Protein AF-0000000083315993 (afdb_homodimer)

Nearest PDB structures (foldseek):
  5yab-assembly1_A  TM=8.277E-01  e=5.983E-29  Paracoccus laeviglucosivorans
  6ktk-assembly1_A  TM=8.229E-01  e=6.756E-29  Paracoccus laeviglucosivorans
  4had-assembly1_C  TM=8.526E-01  e=1.512E-26  Rhizobium etli CFN 42
  4had-assembly1_D  TM=8.503E-01  e=2.458E-26  Rhizobium etli CFN 42
  3m2t-assembly1_A-2  TM=7.970E-01  e=1.759E-22  Chromobacterium violaceum

Secondary structure (DSSP, 8-state):
-----PPEEEEEE--SHHIIIIIHHHHHTSTTEEEEEEE-SSHHHHHHHHHHHT--EEES-HHHHHHHH--SEEEE-S-GGGHHHHHHHHHHTT-EEEEESPS-SSHHHHHHHHHHHHHHT--EEEE--GGGSHHHHHHHHHHHTTTTSSEEEEEEEEE-SB-BPPTTSGGG-HHHHSSSHIIIIIHHHHHHHHHHHT-PPEEEEEEEEE-SSGGGT--B-S--TTTT---TTS---S-SEEEEEEEETTS-EEEEEEESB-SS--EEEEEEEESS-EEEEETTTEEEEEEEETTEEEEEE------SS-HHHHHHHHHHHHHTT-TT-----HHHHHHHHHHHHHHHHHHHHTSPEEP-/-----PPEEEEEE--SHHIIIIIHHHHHTSTTEEEEEEE-SSHHHHHHHHHHHT--EEES-HHHHHHHH--SEEEE-S-GGGHHHHHHHHHHTT-EEEEESPS-SSHHHHHHHHHHHHHHT--EEEE--GGGSHHHHHHHHHHHTTTTSSEEEEEEEEE-SB-BPPTTSGGG-HHHHSSSHIIIIIHHHHHHHHHHHT-PPEEEEEEEEE-SSGGGT--B-S--S------TT----S-SEEEEEEEETTS-EEEEEEESB-SS--EEEEEEEESSEEEEEETTTEEEEEEEETTEEEEEE------SS-HHHHHHHHHHHHHTT-TT-----HHHHHHHHHHHHHHHHHHHHTSPEEP-

Structure (mmCIF, N/CA/C/O backbone):
data_AF-0000000083315993-model_v1
#
loop_
_entity.id
_entity.type
_entity.pdbx_description
1 polymer 'Gfo/Idh/MocA family oxidoreductase'
#
loop_
_atom_site.group_PDB
_atom_site.id
_atom_site.type_symbol
_atom_site.label_atom_id
_atom_site.label_alt_id
_atom_site.label_comp_id
_atom_site.label_asym_id
_atom_site.label_entity_id
_atom_site.label_seq_id
_atom_site.pdbx_PDB_ins_code
_atom_site.Cartn_x
_atom_site.Cartn_y
_atom_site.Cartn_z
_atom_site.occupancy
_atom_site.B_iso_or_equiv
_atom_site.auth_seq_id
_atom_site.auth_comp_id
_atom_site.auth_asym_id
_atom_site.auth_atom_id
_atom_site.pdbx_PDB_model_num
ATOM 1 N N . MET A 1 1 ? -26.859 -43.406 -12.383 1 37.41 1 MET A N 1
ATOM 2 C CA . MET A 1 1 ? -25.875 -42.812 -13.281 1 37.41 1 MET A CA 1
ATOM 3 C C . MET A 1 1 ? -24.531 -43.531 -13.164 1 37.41 1 MET A C 1
ATOM 5 O O . MET A 1 1 ? -24.031 -43.75 -12.055 1 37.41 1 MET A O 1
ATOM 9 N N . SER A 1 2 ? -24.188 -44.406 -13.984 1 40.16 2 SER A N 1
ATOM 10 C CA . SER A 1 2 ? -22.953 -45.188 -13.914 1 40.16 2 SER A CA 1
ATOM 11 C C . SER A 1 2 ? -21.766 -44.312 -13.547 1 40.16 2 SER A C 1
ATOM 13 O O . SER A 1 2 ? -21.438 -43.375 -14.258 1 40.16 2 SER A O 1
ATOM 15 N N . THR A 1 3 ? -21.578 -43.969 -12.32 1 46 3 THR A N 1
ATOM 16 C CA . THR A 1 3 ? -20.422 -43.25 -11.828 1 46 3 THR A CA 1
ATOM 17 C C . THR A 1 3 ? -19.156 -43.625 -12.594 1 46 3 THR A C 1
ATOM 19 O O . THR A 1 3 ? -18.641 -44.719 -12.406 1 46 3 THR A O 1
ATOM 22 N N . THR A 1 4 ? -19.188 -43.625 -13.938 1 49.62 4 THR A N 1
ATOM 23 C CA . THR A 1 4 ? -18.094 -44.062 -14.805 1 49.62 4 THR A CA 1
ATOM 24 C C . THR A 1 4 ? -16.75 -43.812 -14.133 1 49.62 4 THR A C 1
ATOM 26 O O . THR A 1 4 ? -16.453 -42.656 -13.734 1 49.62 4 THR A O 1
ATOM 29 N N . ASN A 1 5 ? -16.172 -44.812 -13.336 1 68.62 5 ASN A N 1
ATOM 30 C CA . ASN A 1 5 ? -14.953 -44.969 -12.555 1 68.62 5 ASN A CA 1
ATOM 31 C C . ASN A 1 5 ? -13.703 -44.688 -13.391 1 68.62 5 ASN A C 1
ATOM 33 O O . ASN A 1 5 ? -12.969 -45.625 -13.727 1 68.62 5 ASN A O 1
ATOM 37 N N . LYS A 1 6 ? -13.633 -43.531 -14.07 1 88.5 6 LYS A N 1
ATOM 38 C CA . LYS A 1 6 ? -12.508 -43.219 -14.938 1 88.5 6 LYS A CA 1
ATOM 39 C C . LYS A 1 6 ? -11.234 -43 -14.117 1 88.5 6 LYS A C 1
ATOM 41 O O . LYS A 1 6 ? -11.273 -42.344 -13.062 1 88.5 6 LYS A O 1
ATOM 46 N N . THR A 1 7 ? -10.242 -43.812 -14.555 1 96.69 7 THR A N 1
ATOM 47 C CA . THR A 1 7 ? -8.914 -43.531 -14.031 1 96.69 7 THR A CA 1
ATOM 48 C C . THR A 1 7 ? -8.18 -42.5 -14.914 1 96.69 7 THR A C 1
ATOM 50 O O . THR A 1 7 ? -8.039 -42.719 -16.125 1 96.69 7 THR A O 1
ATOM 53 N N . TRP A 1 8 ? -7.805 -41.406 -14.383 1 98.31 8 TRP A N 1
ATOM 54 C CA . TRP A 1 8 ? -7.109 -40.344 -15.109 1 98.31 8 TRP A CA 1
ATOM 55 C C . TRP A 1 8 ? -5.613 -40.625 -15.18 1 98.31 8 TRP A C 1
ATOM 57 O O . TRP A 1 8 ? -4.953 -40.812 -14.148 1 98.31 8 TRP A O 1
ATOM 67 N N . ARG A 1 9 ? -5.109 -40.75 -16.359 1 98.75 9 ARG A N 1
ATOM 68 C CA . ARG A 1 9 ? -3.676 -40.906 -16.562 1 98.75 9 ARG A CA 1
ATOM 69 C C . ARG A 1 9 ? -2.98 -39.562 -16.625 1 98.75 9 ARG A C 1
ATOM 71 O O . ARG A 1 9 ? -3.301 -38.719 -17.484 1 98.75 9 ARG A O 1
ATOM 78 N N . VAL A 1 10 ? -2.004 -39.375 -15.727 1 98.88 10 VAL A N 1
ATOM 79 C CA . VAL A 1 10 ? -1.393 -38.062 -15.57 1 98.88 10 VAL A CA 1
ATOM 80 C C . VAL A 1 10 ? 0.087 -38.125 -15.938 1 98.88 10 VAL A C 1
ATOM 82 O O . VAL A 1 10 ? 0.798 -39.031 -15.516 1 98.88 10 VAL A O 1
ATOM 85 N N . ALA A 1 11 ? 0.562 -37.188 -16.719 1 98.88 11 ALA A N 1
ATOM 86 C CA . ALA A 1 11 ? 1.975 -37.031 -17.047 1 98.88 11 ALA A CA 1
ATOM 87 C C . ALA A 1 11 ? 2.494 -35.656 -16.625 1 98.88 11 ALA A C 1
ATOM 89 O O . ALA A 1 11 ? 1.715 -34.719 -16.453 1 98.88 11 ALA A O 1
ATOM 90 N N . PHE A 1 12 ? 3.809 -35.562 -16.469 1 98.88 12 PHE A N 1
ATOM 91 C CA . PHE A 1 12 ? 4.441 -34.344 -15.969 1 98.88 12 PHE A CA 1
ATOM 92 C C . PHE A 1 12 ? 5.531 -33.875 -16.922 1 98.88 12 PHE A C 1
ATOM 94 O O . PHE A 1 12 ? 6.406 -34.656 -17.312 1 98.88 12 PHE A O 1
ATOM 101 N N . ILE A 1 13 ? 5.418 -32.656 -17.344 1 98.81 13 ILE A N 1
ATOM 102 C CA . ILE A 1 13 ? 6.512 -31.984 -18.047 1 98.81 13 ILE A CA 1
ATOM 103 C C . ILE A 1 13 ? 7.262 -31.062 -17.078 1 98.81 13 ILE A C 1
ATOM 105 O O . ILE A 1 13 ? 6.746 -30.031 -16.672 1 98.81 13 ILE A O 1
ATOM 109 N N . GLY A 1 14 ? 8.477 -31.344 -16.844 1 98.12 14 GLY A N 1
ATOM 110 C CA . GLY A 1 14 ? 9.25 -30.734 -15.766 1 98.12 14 GLY A CA 1
ATOM 111 C C . GLY A 1 14 ? 9.352 -31.625 -14.539 1 98.12 14 GLY A C 1
ATOM 112 O O . GLY A 1 14 ? 8.352 -32.188 -14.086 1 98.12 14 GLY A O 1
ATOM 113 N N . ALA A 1 15 ? 10.547 -31.812 -14.031 1 96.94 15 ALA A N 1
ATOM 114 C CA . ALA A 1 15 ? 10.781 -32.656 -12.867 1 96.94 15 ALA A CA 1
ATOM 115 C C . ALA A 1 15 ? 11.445 -31.875 -11.742 1 96.94 15 ALA A C 1
ATOM 117 O O . ALA A 1 15 ? 12.281 -32.406 -11.008 1 96.94 15 ALA A O 1
ATOM 118 N N . GLY A 1 16 ? 11.125 -30.594 -11.703 1 93.5 16 GLY A N 1
ATOM 119 C CA . GLY A 1 16 ? 11.664 -29.75 -10.641 1 93.5 16 GLY A CA 1
ATOM 120 C C . GLY A 1 16 ? 11.008 -30 -9.297 1 93.5 16 GLY A C 1
ATOM 121 O O . GLY A 1 16 ? 10.18 -30.906 -9.156 1 93.5 16 GLY A O 1
ATOM 122 N N . SER A 1 17 ? 11.352 -29.234 -8.289 1 91.25 17 SER A N 1
ATOM 123 C CA . SER A 1 17 ? 10.969 -29.422 -6.898 1 91.25 17 SER A CA 1
ATOM 124 C C . SER A 1 17 ? 9.453 -29.391 -6.73 1 91.25 17 SER A C 1
ATOM 126 O O . SER A 1 17 ? 8.891 -30.141 -5.938 1 91.25 17 SER A O 1
ATOM 128 N N . ILE A 1 18 ? 8.781 -28.516 -7.449 1 94.31 18 ILE A N 1
ATOM 129 C CA . ILE A 1 18 ? 7.344 -28.344 -7.273 1 94.31 18 ILE A CA 1
ATOM 130 C C . ILE A 1 18 ? 6.617 -29.609 -7.75 1 94.31 18 ILE A C 1
ATOM 132 O O . ILE A 1 18 ? 5.57 -29.969 -7.207 1 94.31 18 ILE A O 1
ATOM 136 N N . VAL A 1 19 ? 7.145 -30.219 -8.781 1 96.81 19 VAL A N 1
ATOM 137 C CA . VAL A 1 19 ? 6.555 -31.453 -9.289 1 96.81 19 VAL A CA 1
ATOM 138 C C . VAL A 1 19 ? 6.832 -32.594 -8.312 1 96.81 19 VAL A C 1
ATOM 140 O O . VAL A 1 19 ? 5.926 -33.344 -7.965 1 96.81 19 VAL A O 1
ATOM 143 N N . GLN A 1 20 ? 8.047 -32.625 -7.832 1 95.31 20 GLN A N 1
ATOM 144 C CA . GLN A 1 20 ? 8.484 -33.719 -6.949 1 95.31 20 GLN A CA 1
ATOM 145 C C . GLN A 1 20 ? 7.781 -33.656 -5.598 1 95.31 20 GLN A C 1
ATOM 147 O O . GLN A 1 20 ? 7.375 -34.656 -5.047 1 95.31 20 GLN A O 1
ATOM 152 N N . ARG A 1 21 ? 7.586 -32.438 -5.117 1 94.12 21 ARG A N 1
ATOM 153 C CA . ARG A 1 21 ? 7.129 -32.312 -3.736 1 94.12 21 ARG A CA 1
ATOM 154 C C . ARG A 1 21 ? 5.652 -31.922 -3.686 1 94.12 21 ARG A C 1
ATOM 156 O O . ARG A 1 21 ? 4.992 -32.094 -2.66 1 94.12 21 ARG A O 1
ATOM 163 N N . GLY A 1 22 ? 5.207 -31.438 -4.785 1 95.69 22 GLY A N 1
ATOM 164 C CA . GLY A 1 22 ? 3.838 -30.938 -4.785 1 95.69 22 GLY A CA 1
ATOM 165 C C . GLY A 1 22 ? 2.904 -31.781 -5.645 1 95.69 22 GLY A C 1
ATOM 166 O O . GLY A 1 22 ? 2.078 -32.531 -5.121 1 95.69 22 GLY A O 1
ATOM 167 N N . HIS A 1 23 ? 3.146 -31.812 -6.883 1 98.12 23 HIS A N 1
ATOM 168 C CA . HIS A 1 23 ? 2.176 -32.344 -7.836 1 98.12 23 HIS A CA 1
ATOM 169 C C . HIS A 1 23 ? 2.127 -33.844 -7.801 1 98.12 23 HIS A C 1
ATOM 171 O O . HIS A 1 23 ? 1.054 -34.438 -7.645 1 98.12 23 HIS A O 1
ATOM 177 N N . ILE A 1 24 ? 3.277 -34.531 -7.883 1 98.38 24 ILE A N 1
ATOM 178 C CA . ILE A 1 24 ? 3.281 -36 -7.984 1 98.38 24 ILE A CA 1
ATOM 179 C C . ILE A 1 24 ? 2.648 -36.594 -6.734 1 98.38 24 ILE A C 1
ATOM 181 O O . ILE A 1 24 ? 1.68 -37.344 -6.824 1 98.38 24 ILE A O 1
ATOM 185 N N . PRO A 1 25 ? 3.082 -36.188 -5.523 1 97.25 25 PRO A N 1
ATOM 186 C CA . PRO A 1 25 ? 2.438 -36.75 -4.336 1 97.25 25 PRO A CA 1
ATOM 187 C C . PRO A 1 25 ? 0.945 -36.438 -4.266 1 97.25 25 PRO A C 1
ATOM 189 O O . PRO A 1 25 ? 0.155 -37.281 -3.812 1 97.25 25 PRO A O 1
ATOM 192 N N . ALA A 1 26 ? 0.541 -35.281 -4.66 1 97.75 26 ALA A N 1
ATOM 193 C CA . ALA A 1 26 ? -0.862 -34.875 -4.605 1 97.75 26 ALA A CA 1
ATOM 194 C C . ALA A 1 26 ? -1.718 -35.719 -5.535 1 97.75 26 ALA A C 1
ATOM 196 O O . ALA A 1 26 ? -2.801 -36.188 -5.152 1 97.75 26 ALA A O 1
ATOM 197 N N . PHE A 1 27 ? -1.235 -36 -6.742 1 98.31 27 PHE A N 1
ATOM 198 C CA . PHE A 1 27 ? -1.978 -36.812 -7.695 1 98.31 27 PHE A CA 1
ATOM 199 C C . PHE A 1 27 ? -2.016 -38.281 -7.246 1 98.31 27 PHE A C 1
ATOM 201 O O . PHE A 1 27 ? -3.051 -38.938 -7.359 1 98.31 27 PHE A O 1
ATOM 208 N N . GLN A 1 28 ? -0.952 -38.75 -6.727 1 97.94 28 GLN A N 1
ATOM 209 C CA . GLN A 1 28 ? -0.825 -40.188 -6.379 1 97.94 28 GLN A CA 1
ATOM 210 C C . GLN A 1 28 ? -1.695 -40.531 -5.176 1 97.94 28 GLN A C 1
ATOM 212 O O . GLN A 1 28 ? -1.982 -41.688 -4.93 1 97.94 28 GLN A O 1
ATOM 217 N N . ARG A 1 29 ? -2.123 -39.562 -4.461 1 96 29 ARG A N 1
ATOM 218 C CA . ARG A 1 29 ? -2.994 -39.781 -3.312 1 96 29 ARG A CA 1
ATOM 219 C C . ARG A 1 29 ? -4.418 -40.094 -3.76 1 96 29 ARG A C 1
ATOM 221 O O . ARG A 1 29 ? -5.227 -40.594 -2.973 1 96 29 ARG A O 1
ATOM 228 N N . LEU A 1 30 ? -4.707 -39.781 -4.98 1 97.12 30 LEU A N 1
ATOM 229 C CA . LEU A 1 30 ? -6.07 -39.938 -5.477 1 97.12 30 LEU A CA 1
ATOM 230 C C . LEU A 1 30 ? -6.301 -41.344 -6.023 1 97.12 30 LEU A C 1
ATOM 232 O O . LEU A 1 30 ? -5.5 -41.844 -6.82 1 97.12 30 LEU A O 1
ATOM 236 N N . PRO A 1 31 ? -7.367 -42 -5.684 1 95.81 31 PRO A N 1
ATOM 237 C CA . PRO A 1 31 ? -7.59 -43.375 -6.055 1 95.81 31 PRO A CA 1
ATOM 238 C C . PRO A 1 31 ? -7.863 -43.562 -7.547 1 95.81 31 PRO A C 1
ATOM 240 O O . PRO A 1 31 ? -7.629 -44.656 -8.094 1 95.81 31 PRO A O 1
ATOM 243 N N . ASN A 1 32 ? -8.383 -42.562 -8.172 1 97.25 32 ASN A N 1
ATOM 244 C CA . ASN A 1 32 ? -8.742 -42.688 -9.586 1 97.25 32 ASN A CA 1
ATOM 245 C C . ASN A 1 32 ? -7.738 -41.969 -10.484 1 97.25 32 ASN A C 1
ATOM 247 O O . ASN A 1 32 ? -8.117 -41.406 -11.5 1 97.25 32 ASN A O 1
ATOM 251 N N . VAL A 1 33 ? -6.484 -41.938 -10.047 1 97.88 33 VAL A N 1
ATOM 252 C CA . VAL A 1 33 ? -5.43 -41.312 -10.836 1 97.88 33 VAL A CA 1
ATOM 253 C C . VAL A 1 33 ? -4.246 -42.25 -10.961 1 97.88 33 VAL A C 1
ATOM 255 O O . VAL A 1 33 ? -3.893 -42.969 -10.008 1 97.88 33 VAL A O 1
ATOM 258 N N . GLU A 1 34 ? -3.703 -42.344 -12.094 1 98.25 34 GLU A N 1
ATOM 259 C CA . GLU A 1 34 ? -2.443 -43.062 -12.352 1 98.25 34 GLU A CA 1
ATOM 260 C C . GLU A 1 34 ? -1.398 -42.094 -12.93 1 98.25 34 GLU A C 1
ATOM 262 O O . GLU A 1 34 ? -1.614 -41.5 -13.984 1 98.25 34 GLU A O 1
ATOM 267 N N . THR A 1 35 ? -0.268 -41.938 -12.25 1 98.62 35 THR A N 1
ATOM 268 C CA . THR A 1 35 ? 0.842 -41.156 -12.789 1 98.62 35 THR A CA 1
ATOM 269 C C . THR A 1 35 ? 1.685 -42 -13.742 1 98.62 35 THR A C 1
ATOM 271 O O . THR A 1 35 ? 2.232 -43.031 -13.336 1 98.62 35 THR A O 1
ATOM 274 N N . VAL A 1 36 ? 1.898 -41.562 -14.961 1 98.56 36 VAL A N 1
ATOM 275 C CA . VAL A 1 36 ? 2.318 -42.531 -15.953 1 98.56 36 VAL A CA 1
ATOM 276 C C . VAL A 1 36 ? 3.67 -42.125 -16.547 1 98.56 36 VAL A C 1
ATOM 278 O O . VAL A 1 36 ? 4.434 -43 -17 1 98.56 36 VAL A O 1
ATOM 281 N N . ALA A 1 37 ? 3.939 -40.844 -16.516 1 98.75 37 ALA A N 1
ATOM 282 C CA . ALA A 1 37 ? 5.176 -40.438 -17.188 1 98.75 37 ALA A CA 1
ATOM 283 C C . ALA A 1 37 ? 5.707 -39.125 -16.609 1 98.75 37 ALA A C 1
ATOM 285 O O . ALA A 1 37 ? 4.934 -38.281 -16.125 1 98.75 37 ALA A O 1
ATOM 286 N N . VAL A 1 38 ? 6.984 -38.969 -16.656 1 98.69 38 VAL A N 1
ATOM 287 C CA . VAL A 1 38 ? 7.668 -37.719 -16.312 1 98.69 38 VAL A CA 1
ATOM 288 C C . VAL A 1 38 ? 8.688 -37.375 -17.391 1 98.69 38 VAL A C 1
ATOM 290 O O . VAL A 1 38 ? 9.367 -38.281 -17.922 1 98.69 38 VAL A O 1
ATOM 293 N N . CYS A 1 39 ? 8.68 -36.125 -17.766 1 98.69 39 CYS A N 1
ATOM 294 C CA . CYS A 1 39 ? 9.578 -35.625 -18.797 1 98.69 39 CYS A CA 1
ATOM 295 C C . CYS A 1 39 ? 10.422 -34.469 -18.266 1 98.69 39 CYS A C 1
ATOM 297 O O . CYS A 1 39 ? 9.898 -33.562 -17.609 1 98.69 39 CYS A O 1
ATOM 299 N N . ASP A 1 40 ? 11.664 -34.469 -18.484 1 98.12 40 ASP A N 1
ATOM 300 C CA . ASP A 1 40 ? 12.578 -33.375 -18.234 1 98.12 40 ASP A CA 1
ATOM 301 C C . ASP A 1 40 ? 13.742 -33.375 -19.219 1 98.12 40 ASP A C 1
ATOM 303 O O . ASP A 1 40 ? 14.227 -34.438 -19.594 1 98.12 40 ASP A O 1
ATOM 307 N N . VAL A 1 41 ? 14.148 -32.156 -19.578 1 96.5 41 VAL A N 1
ATOM 308 C CA . VAL A 1 41 ? 15.289 -32.094 -20.484 1 96.5 41 VAL A CA 1
ATOM 309 C C . VAL A 1 41 ? 16.516 -32.719 -19.828 1 96.5 41 VAL A C 1
ATOM 311 O O . VAL A 1 41 ? 17.406 -33.219 -20.531 1 96.5 41 VAL A O 1
ATOM 314 N N . ASN A 1 42 ? 16.562 -32.562 -18.547 1 95.5 42 ASN A N 1
ATOM 315 C CA . ASN A 1 42 ? 17.531 -33.312 -17.766 1 95.5 42 ASN A CA 1
ATOM 316 C C . ASN A 1 42 ? 17.062 -34.75 -17.516 1 95.5 42 ASN A C 1
ATOM 318 O O . ASN A 1 42 ? 16.406 -35 -16.5 1 95.5 42 ASN A O 1
ATOM 322 N N . GLN A 1 43 ? 17.5 -35.625 -18.312 1 95.25 43 GLN A N 1
ATOM 323 C CA . GLN A 1 43 ? 17.016 -37 -18.281 1 95.25 43 GLN A CA 1
ATOM 324 C C . GLN A 1 43 ? 17.328 -37.656 -16.938 1 95.25 43 GLN A C 1
ATOM 326 O O . GLN A 1 43 ? 16.547 -38.469 -16.438 1 95.25 43 GLN A O 1
ATOM 331 N N . GLU A 1 44 ? 18.484 -37.312 -16.438 1 95.88 44 GLU A N 1
ATOM 332 C CA . GLU A 1 44 ? 18.875 -37.906 -15.156 1 95.88 44 GLU A CA 1
ATOM 333 C C . GLU A 1 44 ? 17.906 -37.5 -14.047 1 95.88 44 GLU A C 1
ATOM 335 O O . GLU A 1 44 ? 17.547 -38.312 -13.195 1 95.88 44 GLU A O 1
ATOM 340 N N . ARG A 1 45 ? 17.516 -36.25 -14.055 1 95.44 45 ARG A N 1
ATOM 341 C CA . ARG A 1 45 ? 16.547 -35.781 -13.078 1 95.44 45 ARG A CA 1
ATOM 342 C C . ARG A 1 45 ? 15.203 -36.469 -13.234 1 95.44 45 ARG A C 1
ATOM 344 O O . ARG A 1 45 ? 14.594 -36.875 -12.25 1 95.44 45 ARG A O 1
ATOM 351 N N . ALA A 1 46 ? 14.773 -36.594 -14.469 1 97.25 46 ALA A N 1
ATOM 352 C CA . ALA A 1 46 ? 13.508 -37.281 -14.734 1 97.25 46 ALA A CA 1
ATOM 353 C C . ALA A 1 46 ? 13.555 -38.719 -14.25 1 97.25 46 ALA A C 1
ATOM 355 O O . ALA A 1 46 ? 12.586 -39.219 -13.664 1 97.25 46 ALA A O 1
ATOM 356 N N . ARG A 1 47 ? 14.641 -39.406 -14.453 1 97.62 47 ARG A N 1
ATOM 357 C CA . ARG A 1 47 ? 14.812 -40.781 -14.047 1 97.62 47 ARG A CA 1
ATOM 358 C C . ARG A 1 47 ? 14.766 -40.938 -12.523 1 97.62 47 ARG A C 1
ATOM 360 O O . ARG A 1 47 ? 14.133 -41.844 -11.992 1 97.62 47 ARG A O 1
ATOM 367 N N . GLN A 1 48 ? 15.453 -40.062 -11.875 1 97.12 48 GLN A N 1
ATOM 368 C CA . GLN A 1 48 ? 15.477 -40.062 -10.422 1 97.12 48 GLN A CA 1
ATOM 369 C C . GLN A 1 48 ? 14.078 -39.875 -9.844 1 97.12 48 GLN A C 1
ATOM 371 O O . GLN A 1 48 ? 13.695 -40.562 -8.898 1 97.12 48 GLN A O 1
ATOM 376 N N . VAL A 1 49 ? 13.383 -38.938 -10.438 1 97.44 49 VAL A N 1
ATOM 377 C CA . VAL A 1 49 ? 12.016 -38.688 -9.992 1 97.44 49 VAL A CA 1
ATOM 378 C C . VAL A 1 49 ? 11.141 -39.906 -10.25 1 97.44 49 VAL A C 1
ATOM 380 O O . VAL A 1 49 ? 10.352 -40.312 -9.391 1 97.44 49 VAL A O 1
ATOM 383 N N . ALA A 1 50 ? 11.258 -40.5 -11.383 1 97.69 50 ALA A N 1
ATOM 384 C CA . ALA A 1 50 ? 10.492 -41.688 -11.734 1 97.69 50 ALA A CA 1
ATOM 385 C C . ALA A 1 50 ? 10.758 -42.844 -10.758 1 97.69 50 ALA A C 1
ATOM 387 O O . ALA A 1 50 ? 9.82 -43.469 -10.281 1 97.69 50 ALA A O 1
ATOM 388 N N . GLU A 1 51 ? 11.977 -43.031 -10.445 1 97.25 51 GLU A N 1
ATOM 389 C CA . GLU A 1 51 ? 12.375 -44.094 -9.547 1 97.25 51 GLU A CA 1
ATOM 390 C C . GLU A 1 51 ? 11.82 -43.875 -8.141 1 97.25 51 GLU A C 1
ATOM 392 O O . GLU A 1 51 ? 11.289 -44.812 -7.523 1 97.25 51 GLU A O 1
ATOM 397 N N . SER A 1 52 ? 11.922 -42.719 -7.676 1 97.12 52 SER A N 1
ATOM 398 C CA . SER A 1 52 ? 11.531 -42.406 -6.305 1 97.12 52 SER A CA 1
ATOM 399 C C . SER A 1 52 ? 10.016 -42.375 -6.152 1 97.12 52 SER A C 1
ATOM 401 O O . SER A 1 52 ? 9.492 -42.562 -5.051 1 97.12 52 SER A O 1
ATOM 403 N N . THR A 1 53 ? 9.266 -42.219 -7.273 1 97.44 53 THR A N 1
ATOM 404 C CA . THR A 1 53 ? 7.824 -42.031 -7.16 1 97.44 53 THR A CA 1
ATOM 405 C C . THR A 1 53 ? 7.07 -43.219 -7.77 1 97.44 53 THR A C 1
ATOM 407 O O . THR A 1 53 ? 5.848 -43.281 -7.664 1 97.44 53 THR A O 1
ATOM 410 N N . GLY A 1 54 ? 7.781 -44.062 -8.484 1 97.25 54 GLY A N 1
ATOM 411 C CA . GLY A 1 54 ? 7.168 -45.219 -9.078 1 97.25 54 GLY A CA 1
ATOM 412 C C . GLY A 1 54 ? 6.52 -44.969 -10.422 1 97.25 54 GLY A C 1
ATOM 413 O O . GLY A 1 54 ? 5.676 -45.719 -10.883 1 97.25 54 GLY A O 1
ATOM 414 N N . ILE A 1 55 ? 6.867 -43.844 -11.039 1 97.88 55 ILE A N 1
ATOM 415 C CA . ILE A 1 55 ? 6.359 -43.531 -12.367 1 97.88 55 ILE A CA 1
ATOM 416 C C . ILE A 1 55 ? 7.09 -44.344 -13.414 1 97.88 55 ILE A C 1
ATOM 418 O O . ILE A 1 55 ? 8.32 -44.438 -13.406 1 97.88 55 ILE A O 1
ATOM 422 N N . GLY A 1 56 ? 6.402 -44.938 -14.305 1 95.31 56 GLY A N 1
ATOM 423 C CA . GLY A 1 56 ? 6.934 -46 -15.133 1 95.31 56 GLY A CA 1
ATOM 424 C C . GLY A 1 56 ? 7.668 -45.5 -16.359 1 95.31 56 GLY A C 1
ATOM 425 O O . GLY A 1 56 ? 8.523 -46.219 -16.906 1 95.31 56 GLY A O 1
ATOM 426 N N . GLN A 1 57 ? 7.34 -44.312 -16.859 1 98.12 57 GLN A N 1
ATOM 427 C CA . GLN A 1 57 ? 7.926 -43.875 -18.125 1 98.12 57 GLN A CA 1
ATOM 428 C C . GLN A 1 57 ? 8.664 -42.562 -17.969 1 98.12 57 GLN A C 1
ATOM 430 O O . GLN A 1 57 ? 8.18 -41.656 -17.297 1 98.12 57 GLN A O 1
ATOM 435 N N . VAL A 1 58 ? 9.844 -42.531 -18.594 1 98.5 58 VAL A N 1
ATOM 436 C CA . VAL A 1 58 ? 10.703 -41.344 -18.531 1 98.5 58 VAL A CA 1
ATOM 437 C C . VAL A 1 58 ? 11 -40.844 -19.938 1 98.5 58 VAL A C 1
ATOM 439 O O . VAL A 1 58 ? 11.258 -41.625 -20.844 1 98.5 58 VAL A O 1
ATOM 442 N N . PHE A 1 59 ? 10.914 -39.531 -20.125 1 98.5 59 PHE A N 1
ATOM 443 C CA . PHE A 1 59 ? 11.195 -38.938 -21.422 1 98.5 59 PHE A CA 1
ATOM 444 C C . PHE A 1 59 ? 12.086 -37.688 -21.25 1 98.5 59 PHE A C 1
ATOM 446 O O . PHE A 1 59 ? 12.117 -37.094 -20.188 1 98.5 59 PHE A O 1
ATOM 453 N N . SER A 1 60 ? 12.781 -37.312 -22.328 1 98.06 60 SER A N 1
ATOM 454 C CA . SER A 1 60 ? 13.531 -36.062 -22.359 1 98.06 60 SER A CA 1
ATOM 455 C C . SER A 1 60 ? 12.93 -35.094 -23.359 1 98.06 60 SER A C 1
ATOM 457 O O . SER A 1 60 ? 13.344 -33.938 -23.438 1 98.06 60 SER A O 1
ATOM 459 N N . ASP A 1 61 ? 11.977 -35.562 -24.078 1 98.31 61 ASP A N 1
ATOM 460 C CA . ASP A 1 61 ? 11.25 -34.781 -25.062 1 98.31 61 ASP A CA 1
ATOM 461 C C . ASP A 1 61 ? 9.742 -34.844 -24.828 1 98.31 61 ASP A C 1
ATOM 463 O O . ASP A 1 61 ? 9.148 -35.938 -24.969 1 98.31 61 ASP A O 1
ATOM 467 N N . TYR A 1 62 ? 9.094 -33.656 -24.562 1 98.56 62 TYR A N 1
ATOM 468 C CA . TYR A 1 62 ? 7.684 -33.656 -24.188 1 98.56 62 TYR A CA 1
ATOM 469 C C . TYR A 1 62 ? 6.797 -34.031 -25.375 1 98.56 62 TYR A C 1
ATOM 471 O O . TYR A 1 62 ? 5.711 -34.594 -25.188 1 98.56 62 TYR A O 1
ATOM 479 N N . GLN A 1 63 ? 7.203 -33.688 -26.594 1 98.56 63 GLN A N 1
ATOM 480 C CA . GLN A 1 63 ? 6.414 -34.062 -27.766 1 98.56 63 GLN A CA 1
ATOM 481 C C . GLN A 1 63 ? 6.336 -35.594 -27.922 1 98.56 63 GLN A C 1
ATOM 483 O O . GLN A 1 63 ? 5.27 -36.125 -28.219 1 98.56 63 GLN A O 1
ATOM 488 N N . GLU A 1 64 ? 7.527 -36.188 -27.719 1 98.56 64 GLU A N 1
ATOM 489 C CA . GLU A 1 64 ? 7.555 -37.656 -27.75 1 98.56 64 GLU A CA 1
ATOM 490 C C . GLU A 1 64 ? 6.676 -38.25 -26.656 1 98.56 64 GLU A C 1
ATOM 492 O O . GLU A 1 64 ? 5.938 -39.219 -26.891 1 98.56 64 GLU A O 1
ATOM 497 N N . MET A 1 65 ? 6.781 -37.688 -25.484 1 98.75 65 MET A N 1
ATOM 498 C CA . MET A 1 65 ? 5.973 -38.156 -24.359 1 98.75 65 MET A CA 1
ATOM 499 C C . MET A 1 65 ? 4.484 -38.062 -24.688 1 98.75 65 MET A C 1
ATOM 501 O O . MET A 1 65 ? 3.74 -39.031 -24.5 1 98.75 65 MET A O 1
ATOM 505 N N . LEU A 1 66 ? 4.023 -36.938 -25.234 1 98.75 66 LEU A N 1
ATOM 506 C CA . LEU A 1 66 ? 2.611 -36.719 -25.516 1 98.75 66 LEU A CA 1
ATOM 507 C C . LEU A 1 66 ? 2.115 -37.656 -26.609 1 98.75 66 LEU A C 1
ATOM 509 O O . LEU A 1 66 ? 1.001 -38.188 -26.531 1 98.75 66 LEU A O 1
ATOM 513 N N . ALA A 1 67 ? 2.969 -37.938 -27.578 1 98.44 67 ALA A N 1
ATOM 514 C CA . ALA A 1 67 ? 2.6 -38.781 -28.703 1 98.44 67 ALA A CA 1
ATOM 515 C C . ALA A 1 67 ? 2.494 -40.25 -28.25 1 98.44 67 ALA A C 1
ATOM 517 O O . ALA A 1 67 ? 1.595 -40.969 -28.688 1 98.44 67 ALA A O 1
ATOM 518 N N . GLN A 1 68 ? 3.357 -40.656 -27.422 1 98.44 68 GLN A N 1
ATOM 519 C CA . GLN A 1 68 ? 3.443 -42.062 -27.047 1 98.44 68 GLN A CA 1
ATOM 520 C C . GLN A 1 68 ? 2.498 -42.375 -25.891 1 98.44 68 GLN A C 1
ATOM 522 O O . GLN A 1 68 ? 1.836 -43.406 -25.891 1 98.44 68 GLN A O 1
ATOM 527 N N . VAL A 1 69 ? 2.465 -41.469 -24.938 1 98.06 69 VAL A N 1
ATOM 528 C CA . VAL A 1 69 ? 1.758 -41.75 -23.688 1 98.06 69 VAL A CA 1
ATOM 529 C C . VAL A 1 69 ? 0.291 -41.344 -23.828 1 98.06 69 VAL A C 1
ATOM 531 O O . VAL A 1 69 ? -0.592 -42 -23.266 1 98.06 69 VAL A O 1
ATOM 534 N N . GLN A 1 70 ? -0.019 -40.25 -24.578 1 97.75 70 GLN A N 1
ATOM 535 C CA . GLN A 1 70 ? -1.356 -39.688 -24.719 1 97.75 70 GLN A CA 1
ATOM 536 C C . GLN A 1 70 ? -2.053 -39.562 -23.375 1 97.75 70 GLN A C 1
ATOM 538 O O . GLN A 1 70 ? -3.137 -40.125 -23.172 1 97.75 70 GLN A O 1
ATOM 543 N N . PRO A 1 71 ? -1.511 -38.875 -22.438 1 98.69 71 PRO A N 1
ATOM 544 C CA . PRO A 1 71 ? -2.107 -38.75 -21.094 1 98.69 71 PRO A CA 1
ATOM 545 C C . PRO A 1 71 ? -3.434 -38 -21.125 1 98.69 71 PRO A C 1
ATOM 547 O O . PRO A 1 71 ? -3.688 -37.219 -22.047 1 98.69 71 PRO A O 1
ATOM 550 N N . ASP A 1 72 ? -4.289 -38.25 -20.094 1 98.75 72 ASP A N 1
ATOM 551 C CA . ASP A 1 72 ? -5.535 -37.5 -19.922 1 98.75 72 ASP A CA 1
ATOM 552 C C . ASP A 1 72 ? -5.277 -36.094 -19.375 1 98.75 72 ASP A C 1
ATOM 554 O O . ASP A 1 72 ? -6.016 -35.156 -19.672 1 98.75 72 ASP A O 1
ATOM 558 N N . ILE A 1 73 ? -4.328 -36 -18.469 1 98.88 73 ILE A N 1
ATOM 559 C CA . ILE A 1 73 ? -3.947 -34.75 -17.812 1 98.88 73 ILE A CA 1
ATOM 560 C C . ILE A 1 73 ? -2.438 -34.562 -17.938 1 98.88 73 ILE A C 1
ATOM 562 O O . ILE A 1 73 ? -1.663 -35.469 -17.672 1 98.88 73 ILE A O 1
ATOM 566 N N . THR A 1 74 ? -2.049 -33.438 -18.359 1 98.94 74 THR A N 1
ATOM 567 C CA . THR A 1 74 ? -0.636 -33.062 -18.375 1 98.94 74 THR A CA 1
ATOM 568 C C . THR A 1 74 ? -0.37 -31.891 -17.438 1 98.94 74 THR A C 1
ATOM 570 O O . THR A 1 74 ? -1.055 -30.875 -17.516 1 98.94 74 THR A O 1
ATOM 573 N N . VAL A 1 75 ? 0.565 -32.062 -16.531 1 98.94 75 VAL A N 1
ATOM 574 C CA . VAL A 1 75 ? 1.048 -30.969 -15.688 1 98.94 75 VAL A CA 1
ATOM 575 C C . VAL A 1 75 ? 2.279 -30.328 -16.328 1 98.94 75 VAL A C 1
ATOM 577 O O . VAL A 1 75 ? 3.24 -31.031 -16.672 1 98.94 75 VAL A O 1
ATOM 580 N N . VAL A 1 76 ? 2.203 -29.047 -16.578 1 98.88 76 VAL A N 1
ATOM 581 C CA . VAL A 1 76 ? 3.328 -28.312 -17.125 1 98.88 76 VAL A CA 1
ATOM 582 C C . VAL A 1 76 ? 3.979 -27.469 -16.031 1 98.88 76 VAL A C 1
ATOM 584 O O . VAL A 1 76 ? 3.381 -26.516 -15.531 1 98.88 76 VAL A O 1
ATOM 587 N N . ALA A 1 77 ? 5.16 -27.781 -15.633 1 98.25 77 ALA A N 1
ATOM 588 C CA . ALA A 1 77 ? 5.914 -27.125 -14.578 1 98.25 77 ALA A CA 1
ATOM 589 C C . ALA A 1 77 ? 7.371 -26.922 -14.977 1 98.25 77 ALA A C 1
ATOM 591 O O . ALA A 1 77 ? 8.273 -27.547 -14.406 1 98.25 77 ALA A O 1
ATOM 592 N N . THR A 1 78 ? 7.66 -26.078 -15.906 1 97.5 78 THR A N 1
ATOM 593 C CA . THR A 1 78 ? 8.961 -25.75 -16.484 1 97.5 78 THR A CA 1
ATOM 594 C C . THR A 1 78 ? 9.242 -24.25 -16.344 1 97.5 78 THR A C 1
ATOM 596 O O . THR A 1 78 ? 8.406 -23.5 -15.844 1 97.5 78 THR A O 1
ATOM 599 N N . PRO A 1 79 ? 10.438 -23.812 -16.688 1 96.5 79 PRO A N 1
ATOM 600 C CA . PRO A 1 79 ? 10.617 -22.359 -16.734 1 96.5 79 PRO A CA 1
ATOM 601 C C . PRO A 1 79 ? 9.539 -21.672 -17.578 1 96.5 79 PRO A C 1
ATOM 603 O O . PRO A 1 79 ? 9.031 -22.25 -18.531 1 96.5 79 PRO A O 1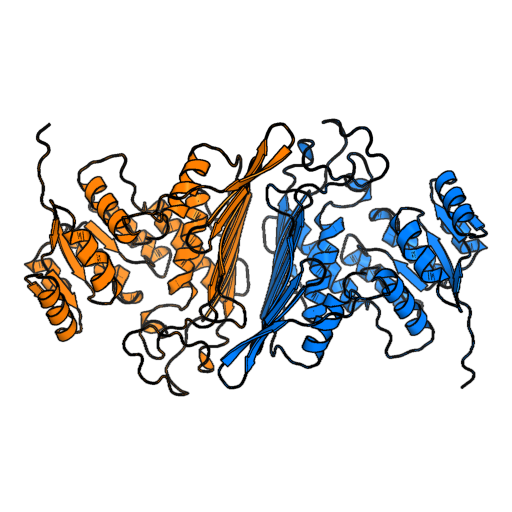
ATOM 606 N N . ASN A 1 80 ? 9.242 -20.438 -17.297 1 97.88 80 ASN A N 1
ATOM 607 C CA . ASN A 1 80 ? 8.016 -19.75 -17.688 1 97.88 80 ASN A CA 1
ATOM 608 C C . ASN A 1 80 ? 7.891 -19.672 -19.203 1 97.88 80 ASN A C 1
ATOM 610 O O . ASN A 1 80 ? 6.797 -19.812 -19.75 1 97.88 80 ASN A O 1
ATOM 614 N N . VAL A 1 81 ? 8.992 -19.484 -19.922 1 97.19 81 VAL A N 1
ATOM 615 C CA . VAL A 1 81 ? 8.961 -19.219 -21.359 1 97.19 81 VAL A CA 1
ATOM 616 C C . VAL A 1 81 ? 8.445 -20.453 -22.094 1 97.19 81 VAL A C 1
ATOM 618 O O . VAL A 1 81 ? 8 -20.344 -23.25 1 97.19 81 VAL A O 1
ATOM 621 N N . PHE A 1 82 ? 8.422 -21.609 -21.406 1 98.06 82 PHE A N 1
ATOM 622 C CA . PHE A 1 82 ? 8.07 -22.859 -22.078 1 98.06 82 PHE A CA 1
ATOM 623 C C . PHE A 1 82 ? 6.621 -23.234 -21.797 1 98.06 82 PHE A C 1
ATOM 625 O O . PHE A 1 82 ? 6.098 -24.188 -22.375 1 98.06 82 PHE A O 1
ATOM 632 N N . HIS A 1 83 ? 5.922 -22.469 -20.953 1 98.69 83 HIS A N 1
ATOM 633 C CA . HIS A 1 83 ? 4.555 -22.812 -20.578 1 98.69 83 HIS A CA 1
ATOM 634 C C . HIS A 1 83 ? 3.646 -22.875 -21.797 1 98.69 83 HIS A C 1
ATOM 636 O O . HIS A 1 83 ? 2.932 -23.875 -21.984 1 98.69 83 HIS A O 1
ATOM 642 N N . LYS A 1 84 ? 3.664 -21.891 -22.625 1 98.38 84 LYS A N 1
ATOM 643 C CA . LYS A 1 84 ? 2.719 -21.797 -23.734 1 98.38 84 LYS A CA 1
ATOM 644 C C . LYS A 1 84 ? 2.92 -22.938 -24.734 1 98.38 84 LYS A C 1
ATOM 646 O O . LYS A 1 84 ? 1.996 -23.703 -25 1 98.38 84 LYS A O 1
ATOM 651 N N . PRO A 1 85 ? 4.156 -23.109 -25.25 1 98.75 85 PRO A N 1
ATOM 652 C CA . PRO A 1 85 ? 4.289 -24.172 -26.25 1 98.75 85 PRO A CA 1
ATOM 653 C C . PRO A 1 85 ? 3.98 -25.547 -25.688 1 98.75 85 PRO A C 1
ATOM 655 O O . PRO A 1 85 ? 3.406 -26.391 -26.391 1 98.75 85 PRO A O 1
ATOM 658 N N . MET A 1 86 ? 4.281 -25.797 -24.484 1 98.88 86 MET A N 1
ATOM 659 C CA . MET A 1 86 ? 4.082 -27.125 -23.891 1 98.88 86 MET A CA 1
ATOM 660 C C . MET A 1 86 ? 2.613 -27.359 -23.562 1 98.88 86 MET A C 1
ATOM 662 O O . MET A 1 86 ? 2.09 -28.453 -23.781 1 98.88 86 MET A O 1
ATOM 666 N N . ALA A 1 87 ? 1.983 -26.328 -23.062 1 98.88 87 ALA A N 1
ATOM 667 C CA . ALA A 1 87 ? 0.551 -26.438 -22.797 1 98.88 87 ALA A CA 1
ATOM 668 C C . ALA A 1 87 ? -0.232 -26.625 -24.094 1 98.88 87 ALA A C 1
ATOM 670 O O . ALA A 1 87 ? -1.129 -27.484 -24.156 1 98.88 87 ALA A O 1
ATOM 671 N N . LEU A 1 88 ? 0.121 -25.859 -25.094 1 98.81 88 LEU A N 1
ATOM 672 C CA . LEU A 1 88 ? -0.566 -25.969 -26.375 1 98.81 88 LEU A CA 1
ATOM 673 C C . LEU A 1 88 ? -0.364 -27.359 -26.984 1 98.81 88 LEU A C 1
ATOM 675 O O . LEU A 1 88 ? -1.304 -27.953 -27.516 1 98.81 88 LEU A O 1
ATOM 679 N N . ALA A 1 89 ? 0.853 -27.859 -26.891 1 98.88 89 ALA A N 1
ATOM 680 C CA . ALA A 1 89 ? 1.137 -29.203 -27.406 1 98.88 89 ALA A CA 1
ATOM 681 C C . ALA A 1 89 ? 0.294 -30.25 -26.688 1 98.88 89 ALA A C 1
ATOM 683 O O . ALA A 1 89 ? -0.224 -31.172 -27.312 1 98.88 89 ALA A O 1
ATOM 684 N N . ALA A 1 90 ? 0.19 -30.094 -25.375 1 98.88 90 ALA A N 1
ATOM 685 C CA . ALA A 1 90 ? -0.615 -31.016 -24.594 1 98.88 90 ALA A CA 1
ATOM 686 C C . ALA A 1 90 ? -2.086 -30.953 -25 1 98.88 90 ALA A C 1
ATOM 688 O O . ALA A 1 90 ? -2.74 -31.984 -25.156 1 98.88 90 ALA A O 1
ATOM 689 N N . LEU A 1 91 ? -2.596 -29.766 -25.172 1 98.81 91 LEU A N 1
ATOM 690 C CA . LEU A 1 91 ? -3.977 -29.578 -25.609 1 98.81 91 LEU A CA 1
ATOM 691 C C . LEU A 1 91 ? -4.207 -30.203 -26.969 1 98.81 91 LEU A C 1
ATOM 693 O O . LEU A 1 91 ? -5.211 -30.891 -27.188 1 98.81 91 LEU A O 1
ATOM 697 N N . GLU A 1 92 ? -3.248 -30.016 -27.844 1 98.5 92 GLU A N 1
ATOM 698 C CA . GLU A 1 92 ? -3.346 -30.578 -29.172 1 98.5 92 GLU A CA 1
ATOM 699 C C . GLU A 1 92 ? -3.377 -32.094 -29.141 1 98.5 92 GLU A C 1
ATOM 701 O O . GLU A 1 92 ? -4.039 -32.75 -29.953 1 98.5 92 GLU A O 1
ATOM 706 N N . ALA A 1 93 ? -2.75 -32.656 -28.172 1 98.38 93 ALA A N 1
ATOM 707 C CA . ALA A 1 93 ? -2.684 -34.094 -28 1 98.38 93 ALA A CA 1
ATOM 708 C C . ALA A 1 93 ? -3.928 -34.625 -27.297 1 98.38 93 ALA A C 1
ATOM 710 O O . ALA A 1 93 ? -4.059 -35.844 -27.078 1 98.38 93 ALA A O 1
ATOM 711 N N . GLY A 1 94 ? -4.852 -33.719 -26.922 1 98.44 94 GLY A N 1
ATOM 712 C CA . GLY A 1 94 ? -6.109 -34.125 -26.328 1 98.44 94 GLY A CA 1
ATOM 713 C C . GLY A 1 94 ? -6.047 -34.219 -24.812 1 98.44 94 GLY A C 1
ATOM 714 O O . GLY A 1 94 ? -6.91 -34.844 -24.188 1 98.44 94 GLY A O 1
ATOM 715 N N . SER A 1 95 ? -5.055 -33.656 -24.203 1 98.75 95 SER A N 1
ATOM 716 C CA . SER A 1 95 ? -4.855 -33.719 -22.75 1 98.75 95 SER A CA 1
ATOM 717 C C . SER A 1 95 ? -5.371 -32.469 -22.078 1 98.75 95 SER A C 1
ATOM 719 O O . SER A 1 95 ? -5.16 -31.344 -22.578 1 98.75 95 SER A O 1
ATOM 721 N N . HIS A 1 96 ? -6.129 -32.594 -20.922 1 98.88 96 HIS A N 1
ATOM 722 C CA . HIS A 1 96 ? -6.305 -31.469 -20.031 1 98.88 96 HIS A CA 1
ATOM 723 C C . HIS A 1 96 ? -4.965 -31 -19.484 1 98.88 96 HIS A C 1
ATOM 725 O O . HIS A 1 96 ? -4.004 -31.766 -19.422 1 98.88 96 HIS A O 1
ATOM 731 N N . VAL A 1 97 ? -4.938 -29.719 -19.078 1 98.94 97 VAL A N 1
ATOM 732 C CA . VAL A 1 97 ? -3.637 -29.188 -18.688 1 98.94 97 VAL A CA 1
ATOM 733 C C . VAL A 1 97 ? -3.758 -28.469 -17.344 1 98.94 97 VAL A C 1
ATOM 735 O O . VAL A 1 97 ? -4.668 -27.656 -17.156 1 98.94 97 VAL A O 1
ATOM 738 N N . LEU A 1 98 ? -2.953 -28.812 -16.391 1 98.88 98 LEU A N 1
ATOM 739 C CA . LEU A 1 98 ? -2.596 -27.984 -15.242 1 98.88 98 LEU A CA 1
ATOM 740 C C . LEU A 1 98 ? -1.235 -27.328 -15.445 1 98.88 98 LEU A C 1
ATOM 742 O O . LEU A 1 98 ? -0.201 -27.984 -15.352 1 98.88 98 LEU A O 1
ATOM 746 N N . CYS A 1 99 ? -1.225 -26.062 -15.742 1 98.88 99 CYS A N 1
ATOM 747 C CA . CYS A 1 99 ? 0.005 -25.312 -15.961 1 98.88 99 CYS A CA 1
ATOM 748 C C . CYS A 1 99 ? 0.401 -24.531 -14.711 1 98.88 99 CYS A C 1
ATOM 750 O O . CYS A 1 99 ? -0.411 -23.797 -14.148 1 98.88 99 CYS A O 1
ATOM 752 N N . GLU A 1 100 ? 1.559 -24.672 -14.281 1 98.19 100 GLU A N 1
ATOM 753 C CA . GLU A 1 100 ? 2.035 -23.906 -13.141 1 98.19 100 GLU A CA 1
ATOM 754 C C . GLU A 1 100 ? 2.016 -22.406 -13.438 1 98.19 100 GLU A C 1
ATOM 756 O O . GLU A 1 100 ? 1.996 -22 -14.602 1 98.19 100 GLU A O 1
ATOM 761 N N . LYS A 1 101 ? 1.943 -21.672 -12.43 1 97.94 101 LYS A N 1
ATOM 762 C CA . LYS A 1 101 ? 1.991 -20.203 -12.547 1 97.94 101 LYS A CA 1
ATOM 763 C C . LYS A 1 101 ? 3.395 -19.734 -12.914 1 97.94 101 LYS A C 1
ATOM 765 O O . LYS A 1 101 ? 4.383 -20.391 -12.578 1 97.94 101 LYS A O 1
ATOM 770 N N . PRO A 1 102 ? 3.555 -18.672 -13.523 1 97.75 102 PRO A N 1
ATOM 771 C CA . PRO A 1 102 ? 2.463 -17.969 -14.211 1 97.75 102 PRO A CA 1
ATOM 772 C C . PRO A 1 102 ? 2.004 -18.703 -15.477 1 97.75 102 PRO A C 1
ATOM 774 O O . PRO A 1 102 ? 2.789 -19.422 -16.094 1 97.75 102 PRO A O 1
ATOM 777 N N . LEU A 1 103 ? 0.748 -18.469 -15.82 1 98.19 103 LEU A N 1
ATOM 778 C CA . LEU A 1 103 ? 0.206 -19.141 -16.984 1 98.19 103 LEU A CA 1
ATOM 779 C C . LEU A 1 103 ? 0.987 -18.766 -18.25 1 98.19 103 LEU A C 1
ATOM 781 O O . LEU A 1 103 ? 1.329 -19.641 -19.047 1 98.19 103 LEU A O 1
ATOM 785 N N . ALA A 1 104 ? 1.221 -17.484 -18.422 1 97.19 104 ALA A N 1
ATOM 786 C CA . ALA A 1 104 ? 1.938 -16.922 -19.562 1 97.19 104 ALA A CA 1
ATOM 787 C C . ALA A 1 104 ? 2.584 -15.586 -19.203 1 97.19 104 ALA A C 1
ATOM 789 O O . ALA A 1 104 ? 2.283 -15.008 -18.156 1 97.19 104 ALA A O 1
ATOM 790 N N . LEU A 1 105 ? 3.428 -15.156 -20.078 1 95.06 105 LEU A N 1
ATOM 791 C CA . LEU A 1 105 ? 4.156 -13.922 -19.812 1 95.06 105 LEU A CA 1
ATOM 792 C C . LEU A 1 105 ? 3.389 -12.711 -20.344 1 95.06 105 LEU A C 1
ATOM 794 O O . LEU A 1 105 ? 3.588 -11.586 -19.891 1 95.06 105 LEU A O 1
ATOM 798 N N . THR A 1 106 ? 2.543 -12.922 -21.328 1 96.44 106 THR A N 1
ATOM 799 C CA . THR A 1 106 ? 1.739 -11.844 -21.891 1 96.44 106 THR A CA 1
ATOM 800 C C . THR A 1 106 ? 0.259 -12.211 -21.891 1 96.44 106 THR A C 1
ATOM 802 O O . THR A 1 106 ? -0.094 -13.391 -21.891 1 96.44 106 THR A O 1
ATOM 805 N N . TYR A 1 107 ? -0.497 -11.18 -21.891 1 97.06 107 TYR A N 1
ATOM 806 C CA . TYR A 1 107 ? -1.938 -11.391 -21.953 1 97.06 107 TYR A CA 1
ATOM 807 C C . TYR A 1 107 ? -2.328 -12.078 -23.266 1 97.06 107 TYR A C 1
ATOM 809 O O . TYR A 1 107 ? -3.193 -12.953 -23.266 1 97.06 107 TYR A O 1
ATOM 817 N N . ALA A 1 108 ? -1.757 -11.711 -24.328 1 97.62 108 ALA A N 1
ATOM 818 C CA . ALA A 1 108 ? -2.053 -12.297 -25.641 1 97.62 108 ALA A CA 1
ATOM 819 C C . ALA A 1 108 ? -1.776 -13.797 -25.641 1 97.62 108 ALA A C 1
ATOM 821 O O . ALA A 1 108 ? -2.582 -14.578 -26.156 1 97.62 108 ALA A O 1
ATOM 822 N N . ASP A 1 109 ? -0.661 -14.188 -25.062 1 98.44 109 ASP A N 1
ATOM 823 C CA . ASP A 1 109 ? -0.313 -15.602 -24.984 1 98.44 109 ASP A CA 1
ATOM 824 C C . ASP A 1 109 ? -1.313 -16.375 -24.125 1 98.44 109 ASP A C 1
ATOM 826 O O . ASP A 1 109 ? -1.764 -17.453 -24.5 1 98.44 109 ASP A O 1
ATOM 830 N N . ALA A 1 110 ? -1.655 -15.812 -22.984 1 98.62 110 ALA A N 1
ATOM 831 C CA . ALA A 1 110 ? -2.619 -16.453 -22.109 1 98.62 110 ALA A CA 1
ATOM 832 C C . ALA A 1 110 ? -3.965 -16.641 -22.797 1 98.62 110 ALA A C 1
ATOM 834 O O . ALA A 1 110 ? -4.586 -17.703 -22.688 1 98.62 110 ALA A O 1
ATOM 835 N N . ARG A 1 111 ? -4.406 -15.617 -23.469 1 98.44 111 ARG A N 1
ATOM 836 C CA . ARG A 1 111 ? -5.68 -15.664 -24.188 1 98.44 111 ARG A CA 1
ATOM 837 C C . ARG A 1 111 ? -5.664 -16.766 -25.25 1 98.44 111 ARG A C 1
ATOM 839 O O . ARG A 1 111 ? -6.625 -17.531 -25.375 1 98.44 111 ARG A O 1
ATOM 846 N N . GLU A 1 112 ? -4.598 -16.828 -25.969 1 98.69 112 GLU A N 1
ATOM 847 C CA . GLU A 1 112 ? -4.465 -17.875 -26.984 1 98.69 112 GLU A CA 1
ATOM 848 C C . GLU A 1 112 ? -4.547 -19.266 -26.359 1 98.69 112 GLU A C 1
ATOM 850 O O . GLU A 1 112 ? -5.227 -20.156 -26.891 1 98.69 112 GLU A O 1
ATOM 855 N N . MET A 1 113 ? -3.85 -19.453 -25.281 1 98.81 113 MET A N 1
ATOM 856 C CA . MET A 1 113 ? -3.842 -20.734 -24.578 1 98.81 113 MET A CA 1
ATOM 857 C C . MET A 1 113 ? -5.246 -21.109 -24.125 1 98.81 113 MET A C 1
ATOM 859 O O . MET A 1 113 ? -5.695 -22.234 -24.344 1 98.81 113 MET A O 1
ATOM 863 N N . MET A 1 114 ? -5.926 -20.172 -23.531 1 98.75 114 MET A N 1
ATOM 864 C CA . MET A 1 114 ? -7.27 -20.422 -23.016 1 98.75 114 MET A CA 1
ATOM 865 C C . MET A 1 114 ? -8.25 -20.672 -24.156 1 98.75 114 MET A C 1
ATOM 867 O O . MET A 1 114 ? -9.117 -21.547 -24.047 1 98.75 114 MET A O 1
ATOM 871 N N . ASP A 1 115 ? -8.148 -19.906 -25.203 1 98.62 115 ASP A N 1
ATOM 872 C CA . ASP A 1 115 ? -9 -20.094 -26.375 1 98.62 115 ASP A CA 1
ATOM 873 C C . ASP A 1 115 ? -8.805 -21.484 -26.984 1 98.62 115 ASP A C 1
ATOM 875 O O . ASP A 1 115 ? -9.781 -22.125 -27.391 1 98.62 115 ASP A O 1
ATOM 879 N N . ARG A 1 116 ? -7.562 -21.922 -27.078 1 98.69 116 ARG A N 1
ATOM 880 C CA . ARG A 1 116 ? -7.277 -23.25 -27.625 1 98.69 116 ARG A CA 1
ATOM 881 C C . ARG A 1 116 ? -7.906 -24.344 -26.766 1 98.69 116 ARG A C 1
ATOM 883 O O . ARG A 1 116 ? -8.438 -25.312 -27.297 1 98.69 116 ARG A O 1
ATOM 890 N N . ALA A 1 117 ? -7.789 -24.219 -25.469 1 98.81 117 ALA A N 1
ATOM 891 C CA . ALA A 1 117 ? 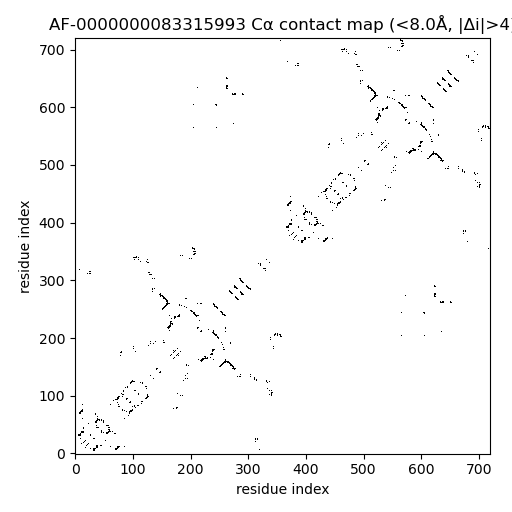-8.43 -25.188 -24.578 1 98.81 117 ALA A CA 1
ATOM 892 C C . ALA A 1 117 ? -9.93 -25.25 -24.812 1 98.81 117 ALA A C 1
ATOM 894 O O . ALA A 1 117 ? -10.508 -26.328 -24.906 1 98.81 117 ALA A O 1
ATOM 895 N N . ALA A 1 118 ? -10.539 -24.109 -24.922 1 98.56 118 ALA A N 1
ATOM 896 C CA . ALA A 1 118 ? -11.977 -24.016 -25.156 1 98.56 118 ALA A CA 1
ATOM 897 C C . ALA A 1 118 ? -12.344 -24.672 -26.484 1 98.56 118 ALA A C 1
ATOM 899 O O . ALA A 1 118 ? -13.32 -25.422 -26.578 1 98.56 118 ALA A O 1
ATOM 900 N N . GLU A 1 119 ? -11.602 -24.391 -27.547 1 98.44 119 GLU A N 1
ATOM 901 C CA . GLU A 1 119 ? -11.836 -24.953 -28.875 1 98.44 119 GLU A CA 1
ATOM 902 C C . GLU A 1 119 ? -11.789 -26.469 -28.859 1 98.44 119 GLU A C 1
ATOM 904 O O . GLU A 1 119 ? -12.539 -27.125 -29.578 1 98.44 119 GLU A O 1
ATOM 909 N N . LYS A 1 120 ? -10.945 -27.016 -28.031 1 98.38 120 LYS A N 1
ATOM 910 C CA . LYS A 1 120 ? -10.742 -28.453 -27.969 1 98.38 120 LYS A CA 1
ATOM 911 C C . LYS A 1 120 ? -11.695 -29.109 -26.969 1 98.38 120 LYS A C 1
ATOM 913 O O . LYS A 1 120 ? -11.75 -30.328 -26.875 1 98.38 120 LYS A O 1
ATOM 918 N N . GLY A 1 121 ? -12.469 -28.25 -26.281 1 98.25 121 GLY A N 1
ATOM 919 C CA . GLY A 1 121 ? -13.336 -28.781 -25.25 1 98.25 121 GLY A CA 1
ATOM 920 C C . GLY A 1 121 ? -12.578 -29.359 -24.062 1 98.25 121 GLY A C 1
ATOM 921 O O . GLY A 1 121 ? -13.008 -30.344 -23.469 1 98.25 121 GLY A O 1
ATOM 922 N N . LEU A 1 122 ? -11.375 -28.859 -23.797 1 98.75 122 LEU A N 1
ATOM 923 C CA . LEU A 1 122 ? -10.516 -29.344 -22.719 1 98.75 122 LEU A CA 1
ATOM 924 C C . LEU A 1 122 ? -10.359 -28.281 -21.641 1 98.75 122 LEU A C 1
ATOM 926 O O . LEU A 1 122 ? -10.688 -27.109 -21.859 1 98.75 122 LEU A O 1
ATOM 930 N N . VAL A 1 123 ? -9.875 -28.75 -20.453 1 98.62 123 VAL A N 1
ATOM 931 C CA . VAL A 1 123 ? -9.617 -27.859 -19.344 1 98.62 123 VAL A CA 1
ATOM 932 C C . VAL A 1 123 ? -8.148 -27.438 -19.344 1 98.62 123 VAL A C 1
ATOM 934 O O . VAL A 1 123 ? -7.258 -28.266 -19.5 1 98.62 123 VAL A O 1
ATOM 937 N N . LEU A 1 124 ? -7.926 -26.156 -19.328 1 98.88 124 LEU A N 1
ATOM 938 C CA . LEU A 1 124 ? -6.652 -25.547 -18.953 1 98.88 124 LEU A CA 1
ATOM 939 C C . LEU A 1 124 ? -6.793 -24.734 -17.672 1 98.88 124 LEU A C 1
ATOM 941 O O . LEU A 1 124 ? -7.586 -23.797 -17.625 1 98.88 124 LEU A O 1
ATOM 945 N N . THR A 1 125 ? -6.09 -25.125 -16.625 1 98.69 125 THR A N 1
ATOM 946 C CA . THR A 1 1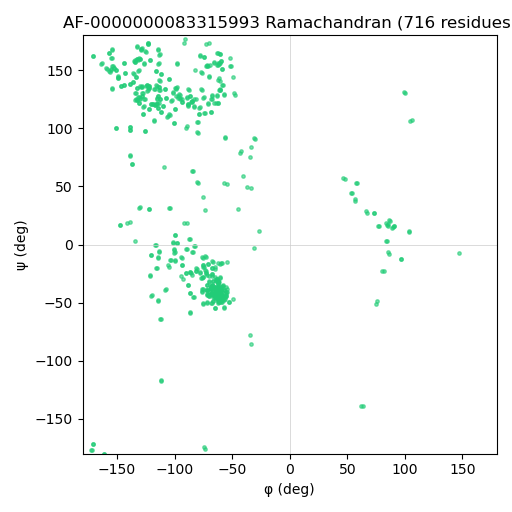25 ? -6.141 -24.406 -15.367 1 98.69 125 THR A CA 1
ATOM 947 C C . THR A 1 125 ? -4.734 -24.094 -14.867 1 98.69 125 THR A C 1
ATOM 949 O O . THR A 1 125 ? -3.746 -24.547 -15.453 1 98.69 125 THR A O 1
ATOM 952 N N . VAL A 1 126 ? -4.609 -23.234 -13.859 1 98.56 126 VAL A N 1
ATOM 953 C CA . VAL A 1 126 ? -3.326 -22.703 -13.414 1 98.56 126 VAL A CA 1
ATOM 954 C C . VAL A 1 126 ? -3.025 -23.219 -12 1 98.56 126 VAL A C 1
ATOM 956 O O . VAL A 1 126 ? -3.922 -23.312 -11.164 1 98.56 126 VAL A O 1
ATOM 959 N N . GLY A 1 127 ? -1.796 -23.516 -11.797 1 97.44 127 GLY A N 1
ATOM 960 C CA . GLY A 1 127 ? -1.344 -24.047 -10.516 1 97.44 127 GLY A CA 1
ATOM 961 C C . GLY A 1 127 ? -1.132 -22.969 -9.469 1 97.44 127 GLY A C 1
ATOM 962 O O . GLY A 1 127 ? -0.066 -22.891 -8.852 1 97.44 127 GLY A O 1
ATOM 963 N N . THR A 1 128 ? -2.07 -22.141 -9.18 1 95.44 128 THR A N 1
ATOM 964 C CA . THR A 1 128 ? -2.035 -21.219 -8.047 1 95.44 128 THR A CA 1
ATOM 965 C C . THR A 1 128 ? -2.643 -21.859 -6.805 1 95.44 128 THR A C 1
ATOM 967 O O . THR A 1 128 ? -3.857 -21.797 -6.598 1 95.44 128 THR A O 1
ATOM 970 N N . HIS A 1 129 ? -1.837 -22.344 -5.895 1 93.81 129 HIS A N 1
ATOM 971 C CA . HIS A 1 129 ? -2.305 -23.281 -4.875 1 93.81 129 HIS A CA 1
ATOM 972 C C . HIS A 1 129 ? -2.709 -22.531 -3.602 1 93.81 129 HIS A C 1
ATOM 974 O O . HIS A 1 129 ? -3.498 -23.047 -2.805 1 93.81 129 HIS A O 1
ATOM 980 N N . PHE A 1 130 ? -2.312 -21.281 -3.363 1 93.44 130 PHE A N 1
ATOM 981 C CA . PHE A 1 130 ? -2.5 -20.609 -2.086 1 93.44 130 PHE A CA 1
ATOM 982 C C . PHE A 1 130 ? -3.98 -20.375 -1.813 1 93.44 130 PHE A C 1
ATOM 984 O O . PHE A 1 130 ? -4.402 -20.297 -0.656 1 93.44 130 PHE A O 1
ATOM 991 N N . ARG A 1 131 ? -4.758 -20.172 -2.881 1 93.38 131 ARG A N 1
ATOM 992 C CA . ARG A 1 131 ? -6.18 -19.906 -2.68 1 93.38 131 ARG A CA 1
ATOM 993 C C . ARG A 1 131 ? -6.871 -21.062 -1.985 1 93.38 131 ARG A C 1
AT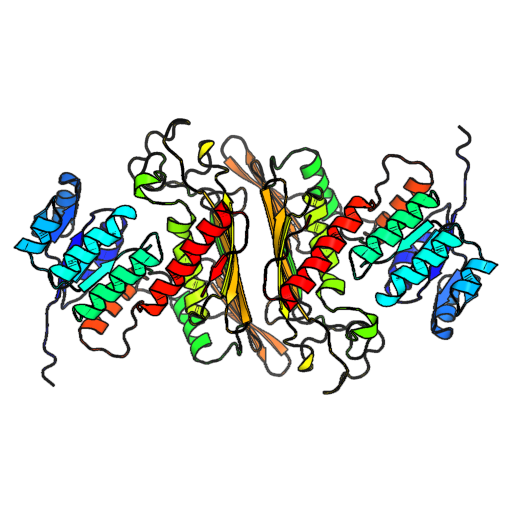OM 995 O O . ARG A 1 131 ? -7.934 -20.906 -1.388 1 93.38 131 ARG A O 1
ATOM 1002 N N . TRP A 1 132 ? -6.211 -22.297 -1.958 1 93.06 132 TRP A N 1
ATOM 1003 C CA . TRP A 1 132 ? -6.812 -23.469 -1.336 1 93.06 132 TRP A CA 1
ATOM 1004 C C . TRP A 1 132 ? -6.273 -23.672 0.077 1 93.06 132 TRP A C 1
ATOM 1006 O O . TRP A 1 132 ? -6.629 -24.641 0.749 1 93.06 132 TRP A O 1
ATOM 1016 N N . SER A 1 133 ? -5.391 -22.766 0.53 1 92.25 133 SER A N 1
ATOM 1017 C CA . SER A 1 133 ? -4.965 -22.844 1.923 1 92.25 133 SER A CA 1
ATOM 1018 C C . SER A 1 133 ? -6.141 -22.641 2.875 1 92.25 133 SER A C 1
ATOM 1020 O O . SER A 1 133 ? -7.113 -21.969 2.531 1 92.25 133 SER A O 1
ATOM 1022 N N . ALA A 1 134 ? -6.016 -23.172 4.039 1 92.88 134 ALA A N 1
ATOM 1023 C CA . ALA A 1 134 ? -7.109 -23.141 5.012 1 92.88 134 ALA A CA 1
ATOM 1024 C C . ALA A 1 134 ? -7.469 -21.703 5.375 1 92.88 134 ALA A C 1
ATOM 1026 O O . ALA A 1 134 ? -8.648 -21.344 5.395 1 92.88 134 ALA A O 1
ATOM 1027 N N . PRO A 1 135 ? -6.508 -20.844 5.621 1 94.12 135 PRO A N 1
ATOM 1028 C CA . PRO A 1 135 ? -6.863 -19.453 5.953 1 94.12 135 PRO A CA 1
ATOM 1029 C C . PRO A 1 135 ? -7.578 -18.734 4.812 1 94.12 135 PRO A C 1
ATOM 1031 O O . PRO A 1 135 ? -8.539 -18 5.047 1 94.12 135 PRO A O 1
ATOM 1034 N N . MET A 1 136 ? -7.141 -18.969 3.588 1 94.88 136 MET A N 1
ATOM 1035 C CA . MET A 1 136 ? -7.773 -18.328 2.438 1 94.88 136 MET A CA 1
ATOM 1036 C C . MET A 1 136 ? -9.203 -18.828 2.254 1 94.88 136 MET A C 1
ATOM 1038 O O . MET A 1 136 ? -10.109 -18.047 1.997 1 94.88 136 MET A O 1
ATOM 1042 N N . GLN A 1 137 ? -9.352 -20.125 2.391 1 94.12 137 GLN A N 1
ATOM 1043 C CA . GLN A 1 137 ? -10.688 -20.703 2.26 1 94.12 137 GLN A CA 1
ATOM 1044 C C . GLN A 1 137 ? -11.609 -20.203 3.361 1 94.12 137 GLN A C 1
ATOM 1046 O O . GLN A 1 137 ? -12.789 -19.953 3.117 1 94.12 137 GLN A O 1
ATOM 1051 N N . ALA A 1 138 ? -11.062 -20.078 4.547 1 94.69 138 ALA A N 1
ATOM 1052 C CA . ALA A 1 138 ? -11.859 -19.547 5.652 1 94.69 138 ALA A CA 1
ATOM 1053 C C . ALA A 1 138 ? -12.328 -18.125 5.371 1 94.69 138 ALA A C 1
ATOM 1055 O O . ALA A 1 138 ? -13.492 -17.797 5.57 1 94.69 138 ALA A O 1
ATOM 1056 N N . CYS A 1 139 ? -11.461 -17.312 4.957 1 97 139 CYS A N 1
ATOM 1057 C CA . CYS A 1 139 ? -11.82 -15.93 4.637 1 97 139 CYS A CA 1
ATOM 1058 C C . CYS A 1 139 ? -12.797 -15.883 3.471 1 97 139 CYS A C 1
ATOM 1060 O O . CYS A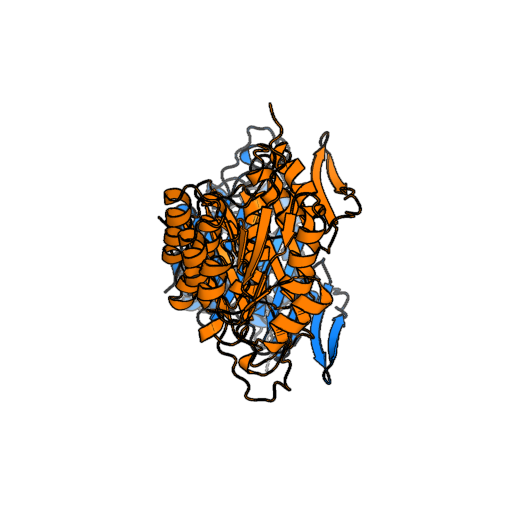 1 139 ? -13.75 -15.102 3.488 1 97 139 CYS A O 1
ATOM 1062 N N . LYS A 1 140 ? -12.562 -16.703 2.438 1 97.06 140 LYS A N 1
ATOM 1063 C CA . LYS A 1 140 ? -13.43 -16.75 1.262 1 97.06 140 LYS A CA 1
ATOM 1064 C C . LYS A 1 140 ? -14.859 -17.109 1.644 1 97.06 140 LYS A C 1
ATOM 1066 O O . LYS A 1 140 ? -15.812 -16.609 1.059 1 97.06 140 LYS A O 1
ATOM 1071 N N . ALA A 1 141 ? -14.984 -18 2.564 1 96.62 141 ALA A N 1
ATOM 1072 C CA . ALA A 1 141 ? -16.312 -18.375 3.037 1 96.62 141 ALA A CA 1
ATOM 1073 C C . ALA A 1 141 ? -17.062 -17.156 3.561 1 96.62 141 ALA A C 1
ATOM 1075 O O . ALA A 1 141 ? -18.266 -17.016 3.332 1 96.62 141 ALA A O 1
ATOM 1076 N N . HIS A 1 142 ? -16.391 -16.297 4.23 1 98.06 142 HIS A N 1
ATOM 1077 C CA . HIS A 1 142 ? -17 -15.086 4.742 1 98.06 142 HIS A CA 1
ATOM 1078 C C . HIS A 1 142 ? -17.297 -14.102 3.617 1 98.06 142 HIS A C 1
ATOM 1080 O O . HIS A 1 142 ? -18.312 -13.391 3.658 1 98.06 142 HIS A O 1
ATOM 1086 N N . VAL A 1 143 ? -16.469 -14.016 2.584 1 98.56 143 VAL A N 1
ATOM 1087 C CA . VAL A 1 143 ? -16.75 -13.203 1.405 1 98.56 143 VAL A CA 1
ATOM 1088 C C . VAL A 1 143 ? -18.031 -13.672 0.742 1 98.56 143 VAL A C 1
ATOM 1090 O O . VAL A 1 143 ? -18.922 -12.867 0.465 1 98.56 143 VAL A O 1
ATOM 1093 N N . ASP A 1 144 ? -18.125 -14.961 0.557 1 97.69 144 ASP A N 1
ATOM 1094 C CA . ASP A 1 144 ? -19.25 -15.539 -0.166 1 97.69 144 ASP A CA 1
ATOM 1095 C C . ASP A 1 144 ? -20.547 -15.383 0.618 1 97.69 144 ASP A C 1
ATOM 1097 O O . ASP A 1 144 ? -21.625 -15.297 0.029 1 97.69 144 ASP A O 1
ATOM 1101 N N . ALA A 1 145 ? -20.391 -15.266 1.915 1 98.06 145 ALA A N 1
ATOM 1102 C CA . ALA A 1 145 ? -21.562 -15.094 2.779 1 98.06 145 ALA A CA 1
ATOM 1103 C C . ALA A 1 145 ? -21.969 -13.625 2.855 1 98.06 145 ALA A C 1
ATOM 1105 O O . ALA A 1 145 ? -22.953 -13.281 3.502 1 98.06 145 ALA A O 1
ATOM 1106 N N . GLY A 1 146 ? -21.188 -12.727 2.279 1 98.19 146 GLY A N 1
ATOM 1107 C CA . GLY A 1 146 ? -21.531 -11.312 2.246 1 98.19 146 GLY A CA 1
ATOM 1108 C C . GLY A 1 146 ? -21.094 -10.57 3.5 1 98.19 146 GLY A C 1
ATOM 1109 O O . GLY A 1 146 ? -21.578 -9.469 3.77 1 98.19 146 GLY A O 1
ATOM 1110 N N . PHE A 1 147 ? -20.219 -11.125 4.238 1 98.06 147 PHE A N 1
ATOM 1111 C CA . PHE A 1 147 ? -19.812 -10.609 5.539 1 98.06 147 PHE A CA 1
ATOM 1112 C C . PHE A 1 147 ? -19.219 -9.211 5.402 1 98.06 147 PHE A C 1
ATOM 1114 O O . PHE A 1 147 ? -19.391 -8.367 6.285 1 98.06 147 PHE A O 1
ATOM 1121 N N . PHE A 1 148 ? -18.672 -8.922 4.336 1 98.5 148 PHE A N 1
ATOM 1122 C CA . PHE A 1 148 ? -17.844 -7.719 4.215 1 98.5 148 PHE A CA 1
ATOM 1123 C C . PHE A 1 148 ? -18.641 -6.598 3.545 1 98.5 148 PHE A C 1
ATOM 1125 O O . PHE A 1 148 ? -18.172 -5.457 3.482 1 98.5 148 PHE A O 1
ATOM 1132 N N . GLY A 1 149 ? -19.828 -6.809 3.031 1 98.31 149 GLY A N 1
ATOM 1133 C CA . GLY A 1 149 ? -20.469 -5.832 2.162 1 98.31 149 GLY A CA 1
ATOM 1134 C C . GLY A 1 149 ? -19.703 -5.602 0.87 1 98.31 149 GLY A C 1
ATOM 1135 O O . GLY A 1 149 ? -19.266 -6.551 0.226 1 98.31 149 GLY A O 1
ATOM 1136 N N . GLU A 1 150 ? -19.641 -4.387 0.504 1 98.19 150 GLU A N 1
ATOM 1137 C CA . GLU A 1 150 ? -18.828 -4.027 -0.658 1 98.19 150 GLU A CA 1
ATOM 1138 C C . GLU A 1 150 ? -17.359 -3.969 -0.302 1 98.19 150 GLU A C 1
ATOM 1140 O O . GLU A 1 150 ? -16.953 -3.191 0.565 1 98.19 150 GLU A O 1
ATOM 1145 N N . ILE A 1 151 ? -16.594 -4.812 -0.917 1 98.69 151 ILE A N 1
ATOM 1146 C CA . ILE A 1 151 ? -15.141 -4.719 -0.768 1 98.69 151 ILE A CA 1
ATOM 1147 C C . ILE A 1 151 ? -14.602 -3.596 -1.651 1 98.69 151 ILE A C 1
ATOM 1149 O O . ILE A 1 151 ? -14.586 -3.715 -2.879 1 98.69 151 ILE A O 1
ATOM 1153 N N . TYR A 1 152 ? -14.102 -2.518 -1.048 1 98.56 152 TYR A N 1
ATOM 1154 C CA . TYR A 1 152 ? -13.719 -1.36 -1.846 1 98.56 152 TYR A CA 1
ATOM 1155 C C . TYR A 1 152 ? -12.203 -1.29 -2.01 1 98.56 152 TYR A C 1
ATOM 1157 O O . TYR A 1 152 ? -11.695 -0.542 -2.85 1 98.56 152 TYR A O 1
ATOM 1165 N N . ALA A 1 153 ? -11.484 -2.078 -1.206 1 98.81 153 ALA A N 1
ATOM 1166 C CA . ALA A 1 153 ? -10.031 -2.051 -1.331 1 98.81 153 ALA A CA 1
ATOM 1167 C C . ALA A 1 153 ? -9.406 -3.314 -0.747 1 98.81 153 ALA A C 1
ATOM 1169 O O . ALA A 1 153 ? -9.969 -3.932 0.161 1 98.81 153 ALA A O 1
ATOM 1170 N N . VAL A 1 154 ? -8.281 -3.67 -1.281 1 98.88 154 VAL A N 1
ATOM 1171 C CA . VAL A 1 154 ? -7.465 -4.762 -0.768 1 98.88 154 VAL A CA 1
ATOM 1172 C C . VAL A 1 154 ? -5.988 -4.367 -0.814 1 98.88 154 VAL A C 1
ATOM 1174 O O . VAL A 1 154 ? -5.551 -3.684 -1.741 1 98.88 154 VAL A O 1
ATOM 1177 N N . ARG A 1 155 ? -5.25 -4.66 0.156 1 98.62 155 ARG A N 1
ATOM 1178 C CA . ARG A 1 155 ? -3.793 -4.602 0.162 1 98.62 155 ARG A CA 1
ATOM 1179 C C . ARG A 1 155 ? -3.188 -5.992 0.307 1 98.62 155 ARG A C 1
ATOM 1181 O O . ARG A 1 155 ? -3.559 -6.746 1.21 1 98.62 155 ARG A O 1
ATOM 1188 N N . THR A 1 156 ? -2.297 -6.336 -0.58 1 98.44 156 THR A N 1
ATOM 1189 C CA . THR A 1 156 ? -1.652 -7.641 -0.499 1 98.44 156 THR A CA 1
ATOM 1190 C C . THR A 1 156 ? -0.151 -7.52 -0.744 1 98.44 156 THR A C 1
ATOM 1192 O O . THR A 1 156 ? 0.285 -6.715 -1.568 1 98.44 156 THR A O 1
ATOM 1195 N N . LEU A 1 157 ? 0.616 -8.266 0.024 1 96.88 157 LEU A N 1
ATOM 1196 C CA . LEU A 1 157 ? 2.057 -8.219 -0.199 1 96.88 157 LEU A CA 1
ATOM 1197 C C . LEU A 1 157 ? 2.707 -9.539 0.197 1 96.88 157 LEU A C 1
ATOM 1199 O O . LEU A 1 157 ? 2.133 -10.312 0.969 1 96.88 157 LEU A O 1
ATOM 1203 N N . TRP A 1 158 ? 3.721 -9.898 -0.397 1 97.5 158 TRP A N 1
ATOM 1204 C CA . TRP A 1 158 ? 4.734 -10.875 -0.022 1 97.5 158 TRP A CA 1
ATOM 1205 C C . TRP A 1 158 ? 6.129 -10.258 -0.063 1 97.5 158 TRP A C 1
ATOM 1207 O O . TRP A 1 158 ? 6.734 -10.148 -1.132 1 97.5 158 TRP A O 1
ATOM 1217 N N . GLN A 1 159 ? 6.594 -9.859 1.032 1 96.94 159 GLN A N 1
ATOM 1218 C CA . GLN A 1 159 ? 7.887 -9.195 1.186 1 96.94 159 GLN A CA 1
ATOM 1219 C C . GLN A 1 159 ? 8.875 -10.086 1.942 1 96.94 159 GLN A C 1
ATOM 1221 O O . GLN A 1 159 ? 8.68 -10.375 3.125 1 96.94 159 GLN A O 1
ATOM 1226 N N . ARG A 1 160 ? 9.914 -10.5 1.248 1 96.81 160 ARG A N 1
ATOM 1227 C CA . ARG A 1 160 ? 10.961 -11.289 1.893 1 96.81 160 ARG A CA 1
ATOM 1228 C C . ARG A 1 160 ? 12.141 -10.414 2.293 1 96.81 160 ARG A C 1
ATOM 1230 O O . ARG A 1 160 ? 12.352 -9.344 1.718 1 96.81 160 ARG A O 1
ATOM 1237 N N . ARG A 1 161 ? 12.859 -10.891 3.281 1 96.31 161 ARG A N 1
ATOM 1238 C CA . ARG A 1 161 ? 14.109 -10.258 3.682 1 96.31 161 ARG A CA 1
ATOM 1239 C C . ARG A 1 161 ? 15.273 -10.727 2.807 1 96.31 161 ARG A C 1
ATOM 1241 O O . ARG A 1 161 ? 16.078 -9.922 2.348 1 96.31 161 ARG A O 1
ATOM 1248 N N . ALA A 1 162 ? 15.32 -11.961 2.607 1 93.31 162 ALA A N 1
ATOM 1249 C CA . ALA A 1 162 ? 16.297 -12.641 1.762 1 93.31 162 ALA A CA 1
ATOM 1250 C C . ALA A 1 162 ? 15.711 -13.914 1.165 1 93.31 162 ALA A C 1
ATOM 1252 O O . ALA A 1 162 ? 15.648 -14.945 1.835 1 93.31 162 ALA A O 1
ATOM 1253 N N . GLY A 1 163 ? 15.312 -13.797 -0.068 1 93.94 163 GLY A N 1
ATOM 1254 C CA . GLY A 1 163 ? 14.648 -14.938 -0.674 1 93.94 163 GLY A CA 1
ATOM 1255 C C . GLY A 1 163 ? 14.906 -15.062 -2.164 1 93.94 163 GLY A C 1
ATOM 1256 O O . GLY A 1 163 ? 14.117 -15.664 -2.891 1 93.94 163 GLY A O 1
ATOM 1257 N N . ILE A 1 164 ? 15.914 -14.383 -2.643 1 92.44 164 ILE A N 1
ATOM 1258 C CA . ILE A 1 164 ? 16.266 -14.523 -4.051 1 92.44 164 ILE A CA 1
ATOM 1259 C C . ILE A 1 164 ? 16.688 -15.961 -4.34 1 92.44 164 ILE A C 1
ATOM 1261 O O . ILE A 1 164 ? 17.516 -16.531 -3.623 1 92.44 164 ILE A O 1
ATOM 1265 N N . PRO A 1 165 ? 16.078 -16.516 -5.309 1 89.75 165 PRO A N 1
ATOM 1266 C CA . PRO A 1 165 ? 16.516 -17.859 -5.684 1 89.75 165 PRO A CA 1
ATOM 1267 C C . PRO A 1 165 ? 17.984 -17.891 -6.121 1 89.75 165 PRO A C 1
ATOM 1269 O O . PRO A 1 165 ? 18.578 -16.859 -6.418 1 89.75 165 PRO A O 1
ATOM 1272 N N . GLY A 1 166 ? 18.594 -19.078 -6.176 1 84.62 166 GLY A N 1
ATOM 1273 C CA . GLY A 1 166 ? 20 -19.234 -6.516 1 84.62 166 GLY A CA 1
ATOM 1274 C C . GLY A 1 166 ? 20.406 -18.453 -7.754 1 84.62 166 GLY A C 1
ATOM 1275 O O . GLY A 1 166 ? 19.719 -18.516 -8.781 1 84.62 166 GLY A O 1
ATOM 1276 N N . TYR A 1 167 ? 21.422 -17.719 -7.617 1 81.81 167 TYR A N 1
ATOM 1277 C CA . TYR A 1 167 ? 21.953 -16.953 -8.734 1 81.81 167 TYR A CA 1
ATOM 1278 C C . TYR A 1 167 ? 22.328 -17.859 -9.898 1 81.81 167 TYR A C 1
ATOM 1280 O O . TYR A 1 167 ? 22.906 -18.922 -9.703 1 81.81 167 TYR A O 1
ATOM 1288 N N . GLY A 1 168 ? 21.969 -17.391 -11.023 1 79.94 168 GLY A N 1
ATOM 1289 C CA . GLY A 1 168 ? 22.312 -18.172 -12.211 1 79.94 168 GLY A CA 1
ATOM 1290 C C . GLY A 1 168 ? 21.281 -19.234 -12.531 1 79.94 168 GLY A C 1
ATOM 1291 O O . GLY A 1 168 ? 21.344 -19.875 -13.586 1 79.94 168 GLY A O 1
ATOM 1292 N N . SER A 1 169 ? 20.359 -19.406 -11.633 1 86.12 169 SER A N 1
ATOM 1293 C CA . SER A 1 169 ? 19.25 -20.312 -11.93 1 86.12 169 SER A CA 1
ATOM 1294 C C . SER A 1 169 ? 18.328 -19.719 -12.992 1 86.12 169 SER A C 1
ATOM 1296 O O . SER A 1 169 ? 18.484 -18.562 -13.406 1 86.12 169 SER A O 1
ATOM 1298 N N . TRP A 1 170 ? 17.359 -20.547 -13.43 1 90.25 170 TRP A N 1
ATOM 1299 C CA . TRP A 1 170 ? 16.438 -20.047 -14.461 1 90.25 170 TRP A CA 1
ATOM 1300 C C . TRP A 1 170 ? 15.594 -18.891 -13.93 1 90.25 170 TRP A C 1
ATOM 1302 O O . TRP A 1 170 ? 15.141 -18.047 -14.695 1 90.25 170 TRP A O 1
ATOM 1312 N N . PHE A 1 171 ? 15.484 -18.797 -12.562 1 92.31 171 PHE A N 1
ATOM 1313 C CA . PHE A 1 171 ? 14.656 -17.781 -11.93 1 92.31 171 PHE A CA 1
ATOM 1314 C C . PHE A 1 171 ? 15.227 -16.391 -12.18 1 92.31 171 PHE A C 1
ATOM 1316 O O . PHE A 1 171 ? 14.477 -15.414 -12.25 1 92.31 171 PHE A O 1
ATOM 1323 N N . THR A 1 172 ? 16.547 -16.328 -12.203 1 93.44 172 THR A N 1
ATOM 1324 C CA . THR A 1 172 ? 17.188 -15.023 -12.281 1 93.44 172 THR A CA 1
ATOM 1325 C C . THR A 1 172 ? 17.625 -14.719 -13.711 1 93.44 172 THR A C 1
ATOM 1327 O O . THR A 1 172 ? 18.391 -13.789 -13.953 1 93.44 172 THR A O 1
ATOM 1330 N N . ASN A 1 173 ? 17.203 -15.594 -14.672 1 93.88 173 ASN A N 1
ATOM 1331 C CA . ASN A 1 173 ? 17.5 -15.484 -16.094 1 93.88 173 ASN A CA 1
ATOM 1332 C C . ASN A 1 173 ? 16.266 -15.047 -16.891 1 93.88 173 ASN A C 1
ATOM 1334 O O . ASN A 1 173 ? 15.375 -15.852 -17.141 1 93.88 173 ASN A O 1
ATOM 1338 N N . LYS A 1 174 ? 16.297 -13.867 -17.375 1 96.25 174 LYS A N 1
ATOM 1339 C CA . LYS A 1 174 ? 15.133 -13.281 -18.031 1 96.25 174 LYS A CA 1
ATOM 1340 C C . LYS A 1 174 ? 14.742 -14.07 -19.281 1 96.25 174 LYS A C 1
ATOM 1342 O O . LYS A 1 174 ? 13.562 -14.172 -19.625 1 96.25 174 LYS A O 1
ATOM 1347 N N . ASP A 1 175 ? 15.695 -14.664 -19.969 1 95.94 175 ASP A N 1
ATOM 1348 C CA . ASP A 1 175 ? 15.43 -15.422 -21.188 1 95.94 175 ASP A CA 1
ATOM 1349 C C . ASP A 1 175 ? 14.625 -16.688 -20.875 1 95.94 175 ASP A C 1
ATOM 1351 O O . ASP A 1 175 ? 14.008 -17.266 -21.781 1 95.94 175 ASP A O 1
ATOM 1355 N N . LEU A 1 176 ? 14.672 -17.109 -19.609 1 95.44 176 LEU A N 1
ATOM 1356 C CA . LEU A 1 176 ? 13.984 -18.344 -19.219 1 95.44 176 LEU A CA 1
ATOM 1357 C C . LEU A 1 176 ? 12.75 -18.016 -18.375 1 95.44 176 LEU A C 1
ATOM 1359 O O . LEU A 1 176 ? 11.703 -18.641 -18.547 1 95.44 176 LEU A O 1
ATOM 1363 N N . ALA A 1 177 ? 12.898 -17.031 -17.516 1 96.5 177 ALA A N 1
ATOM 1364 C CA . ALA A 1 177 ? 11.844 -16.734 -16.547 1 96.5 177 ALA A CA 1
ATOM 1365 C C . ALA A 1 177 ? 10.891 -15.664 -17.094 1 96.5 177 ALA A C 1
ATOM 1367 O O . ALA A 1 177 ? 9.727 -15.602 -16.688 1 96.5 177 ALA A O 1
ATOM 1368 N N . GLY A 1 178 ? 11.383 -14.773 -17.938 1 97.12 178 GLY A N 1
ATOM 1369 C CA . GLY A 1 178 ? 10.609 -13.648 -18.438 1 97.12 178 GLY A CA 1
ATOM 1370 C C . GLY A 1 178 ? 10.57 -12.484 -17.469 1 97.12 178 GLY A C 1
ATOM 1371 O O . GLY A 1 178 ? 10.289 -11.344 -17.859 1 97.12 178 GLY A O 1
ATOM 1372 N N . GLY A 1 179 ? 10.781 -12.734 -16.234 1 97.5 179 GLY A N 1
ATOM 1373 C CA . GLY A 1 179 ? 10.789 -11.789 -15.125 1 97.5 179 GLY A CA 1
ATOM 1374 C C . GLY A 1 179 ? 11.258 -12.406 -13.82 1 97.5 179 GLY A C 1
ATOM 1375 O O . GLY A 1 179 ? 11.68 -13.562 -13.789 1 97.5 179 GLY A O 1
ATOM 1376 N N . GLY A 1 180 ? 11.203 -11.586 -12.781 1 97.44 180 GLY A N 1
ATOM 1377 C CA . GLY A 1 180 ? 11.758 -12.055 -11.516 1 97.44 180 GLY A CA 1
ATOM 1378 C C . GLY A 1 180 ? 10.695 -12.289 -10.453 1 97.44 180 GLY A C 1
ATOM 1379 O O . GLY A 1 180 ? 9.805 -13.117 -10.625 1 97.44 180 GLY A O 1
ATOM 1380 N N . CYS A 1 181 ? 10.828 -11.516 -9.398 1 97.62 181 CYS A N 1
ATOM 1381 C CA . CYS A 1 181 ? 10.031 -11.688 -8.195 1 97.62 181 CYS A CA 1
ATOM 1382 C C . CYS A 1 181 ? 8.547 -11.555 -8.5 1 97.62 181 CYS A C 1
ATOM 1384 O O . CYS A 1 181 ? 7.719 -12.258 -7.91 1 97.62 181 CYS A O 1
ATOM 1386 N N . LEU A 1 182 ? 8.125 -10.688 -9.406 1 98.62 182 LEU A N 1
ATOM 1387 C CA . LEU A 1 182 ? 6.727 -10.484 -9.758 1 98.62 182 LEU A CA 1
ATOM 1388 C C . LEU A 1 182 ? 6.117 -11.766 -10.32 1 98.62 182 LEU A C 1
ATOM 1390 O O . LEU A 1 182 ? 5.027 -12.164 -9.914 1 98.62 182 LEU A O 1
ATOM 1394 N N . LEU A 1 183 ? 6.848 -12.43 -11.188 1 98.25 183 LEU A N 1
ATOM 1395 C CA . LEU A 1 183 ? 6.328 -13.633 -11.836 1 98.25 183 LEU A CA 1
ATOM 1396 C C . LEU A 1 183 ? 6.48 -14.844 -10.93 1 98.25 183 LEU A C 1
ATOM 1398 O O . LEU A 1 183 ? 5.75 -15.828 -11.07 1 98.25 183 LEU A O 1
ATOM 1402 N N . ASP A 1 184 ? 7.406 -14.766 -9.984 1 96.88 184 ASP A N 1
ATOM 1403 C CA . ASP A 1 184 ? 7.684 -15.914 -9.125 1 96.88 184 ASP A CA 1
ATOM 1404 C C . ASP A 1 184 ? 6.746 -15.938 -7.922 1 96.88 184 ASP A C 1
ATOM 1406 O O . ASP A 1 184 ? 5.988 -16.891 -7.738 1 96.88 184 ASP A O 1
ATOM 1410 N N . ILE A 1 185 ? 6.766 -14.867 -7.129 1 97.06 185 ILE A N 1
ATOM 1411 C CA . ILE A 1 185 ? 5.969 -14.922 -5.906 1 97.06 185 ILE A CA 1
ATOM 1412 C C . ILE A 1 185 ? 4.875 -13.859 -5.965 1 97.06 185 ILE A C 1
ATOM 1414 O O . ILE A 1 185 ? 3.855 -13.969 -5.277 1 97.06 185 ILE A O 1
ATOM 1418 N N . GLY A 1 186 ? 5.027 -12.859 -6.801 1 98.31 186 GLY A N 1
ATOM 1419 C CA . GLY A 1 186 ? 4.02 -11.82 -6.934 1 98.31 186 GLY A CA 1
ATOM 1420 C C . GLY A 1 186 ? 2.686 -12.336 -7.43 1 98.31 186 GLY A C 1
ATOM 1421 O O . GLY A 1 186 ? 1.63 -11.883 -6.984 1 98.31 186 GLY A O 1
ATOM 1422 N N . VAL A 1 187 ? 2.703 -13.234 -8.344 1 98.38 187 VAL A N 1
ATOM 1423 C CA . VAL A 1 187 ? 1.477 -13.781 -8.914 1 98.38 187 VAL A CA 1
ATOM 1424 C C . VAL A 1 187 ? 0.671 -14.492 -7.828 1 98.38 187 VAL A C 1
ATOM 1426 O O . VAL A 1 187 ? -0.562 -14.508 -7.875 1 98.38 187 VAL A O 1
ATOM 1429 N N . HIS A 1 188 ? 1.367 -15.094 -6.836 1 97.12 188 HIS A N 1
ATOM 1430 C CA . HIS A 1 188 ? 0.681 -15.719 -5.711 1 97.12 188 HIS A CA 1
ATOM 1431 C C . HIS A 1 188 ? -0.039 -14.68 -4.859 1 97.12 188 HIS A C 1
ATOM 1433 O O . HIS A 1 188 ? -1.214 -14.852 -4.523 1 97.12 188 HIS A O 1
ATOM 1439 N N . ALA A 1 189 ? 0.681 -13.641 -4.523 1 97.44 189 ALA A N 1
ATOM 1440 C CA . ALA A 1 189 ? 0.096 -12.578 -3.709 1 97.44 189 ALA A CA 1
ATOM 1441 C C . ALA A 1 189 ? -1.089 -11.93 -4.422 1 97.44 189 ALA A C 1
ATOM 1443 O O . ALA A 1 189 ? -2.135 -11.695 -3.811 1 97.44 189 ALA A O 1
ATOM 1444 N N . LEU A 1 190 ? -0.932 -11.672 -5.695 1 98.62 190 LEU A N 1
ATOM 1445 C CA . LEU A 1 190 ? -1.993 -11.062 -6.492 1 98.62 190 LEU A CA 1
ATOM 1446 C C . LEU A 1 190 ? -3.229 -11.961 -6.523 1 98.62 190 LEU A C 1
ATOM 1448 O O . LEU A 1 190 ? -4.352 -11.477 -6.375 1 98.62 190 LEU A O 1
ATOM 1452 N N . ASP A 1 191 ? -3.041 -13.219 -6.699 1 98.12 191 ASP A N 1
ATOM 1453 C CA . ASP A 1 191 ? -4.16 -14.156 -6.781 1 98.12 191 ASP A CA 1
ATOM 1454 C C . ASP A 1 191 ? -4.945 -14.188 -5.473 1 98.12 191 ASP A C 1
ATOM 1456 O O . ASP A 1 191 ? -6.172 -14.32 -5.484 1 98.12 191 ASP A O 1
ATOM 1460 N N . ARG A 1 192 ? -4.242 -14.117 -4.328 1 97.38 192 ARG A N 1
ATOM 1461 C CA . ARG A 1 192 ? -4.922 -14.062 -3.037 1 97.38 192 ARG A CA 1
ATOM 1462 C C . ARG A 1 192 ? -5.91 -12.898 -2.986 1 97.38 192 ARG A C 1
ATOM 1464 O O . ARG A 1 192 ? -7.062 -13.078 -2.58 1 97.38 192 ARG A O 1
ATOM 1471 N N . ALA A 1 193 ? -5.48 -11.797 -3.453 1 98.69 193 ALA A N 1
ATOM 1472 C CA . ALA A 1 193 ? -6.328 -10.609 -3.441 1 98.69 193 ALA A CA 1
ATOM 1473 C C . ALA A 1 193 ? -7.508 -10.766 -4.402 1 98.69 193 ALA A C 1
ATOM 1475 O O . ALA A 1 193 ? -8.656 -10.555 -4.02 1 98.69 193 ALA A O 1
ATOM 1476 N N . LEU A 1 194 ? -7.211 -11.156 -5.648 1 98.81 194 LEU A N 1
ATOM 1477 C CA . LEU A 1 194 ? -8.234 -11.266 -6.684 1 98.81 194 LEU A CA 1
ATOM 1478 C C . LEU A 1 194 ? -9.273 -12.32 -6.312 1 98.81 194 LEU A C 1
ATOM 1480 O O . LEU A 1 194 ? -10.469 -12.133 -6.555 1 98.81 194 LEU A O 1
ATOM 1484 N N . TYR A 1 195 ? -8.781 -13.375 -5.699 1 98.5 195 TYR A N 1
ATOM 1485 C CA . TYR A 1 195 ? -9.664 -14.453 -5.262 1 98.5 195 TYR A CA 1
ATOM 1486 C C . TYR A 1 195 ? -10.703 -13.938 -4.27 1 98.5 195 TYR A C 1
ATOM 1488 O O . TYR A 1 195 ? -11.891 -14.242 -4.395 1 98.5 195 TYR A O 1
ATOM 1496 N N . LEU A 1 196 ? -10.273 -13.141 -3.377 1 98.44 196 LEU A N 1
ATOM 1497 C CA . LEU A 1 196 ? -11.172 -12.602 -2.361 1 98.44 196 LEU A CA 1
ATOM 1498 C C . LEU A 1 196 ? -12.055 -11.5 -2.943 1 98.44 196 LEU A C 1
ATOM 1500 O O . LEU A 1 196 ? -13.203 -11.344 -2.531 1 98.44 196 LEU A O 1
ATOM 1504 N N . MET A 1 197 ? -11.594 -10.789 -3.936 1 98.56 197 MET A N 1
ATOM 1505 C CA . MET A 1 197 ? -12.32 -9.664 -4.52 1 98.56 197 MET A CA 1
ATOM 1506 C C . MET A 1 197 ? -13.367 -10.156 -5.52 1 98.56 197 MET A C 1
ATOM 1508 O O . MET A 1 197 ? -14.258 -9.406 -5.91 1 98.56 197 MET A O 1
ATOM 1512 N N . GLY A 1 198 ? -13.188 -11.352 -6 1 97.94 198 GLY A N 1
ATOM 1513 C CA . GLY A 1 198 ? -14.094 -11.891 -6.996 1 97.94 198 GLY A CA 1
ATOM 1514 C C . GLY A 1 198 ? -13.719 -11.523 -8.414 1 97.94 198 GLY A C 1
ATOM 1515 O O . GLY A 1 198 ? -14.586 -11.391 -9.281 1 97.94 198 GLY A O 1
ATOM 1516 N N . TYR A 1 199 ? -12.469 -11.164 -8.648 1 98.06 199 TYR A N 1
ATOM 1517 C CA . TYR A 1 199 ? -11.844 -10.914 -9.945 1 98.06 199 TYR A CA 1
ATOM 1518 C C . TYR A 1 199 ? -12.586 -9.836 -10.719 1 98.06 199 TYR A C 1
ATOM 1520 O O . TYR A 1 199 ? -12.93 -10.016 -11.883 1 98.06 199 TYR A O 1
ATOM 1528 N N . PRO A 1 200 ? -12.797 -8.68 -10.125 1 98.25 200 PRO A N 1
ATOM 1529 C CA . PRO A 1 200 ? -13.336 -7.582 -10.93 1 98.25 200 PRO A CA 1
ATOM 1530 C C . PRO A 1 200 ? -12.43 -7.211 -12.102 1 98.25 200 PRO A C 1
ATOM 1532 O O . PRO A 1 200 ? -11.234 -7.52 -12.086 1 98.25 200 PRO A O 1
ATOM 1535 N N . GLN A 1 201 ? -12.961 -6.598 -13.109 1 98.12 201 GLN A N 1
ATOM 1536 C CA . GLN A 1 201 ? -12.18 -6.211 -14.281 1 98.12 201 GLN A CA 1
ATOM 1537 C C . GLN A 1 201 ? -11.234 -5.062 -13.961 1 98.12 201 GLN A C 1
ATOM 1539 O O . GLN A 1 201 ? -11.672 -3.994 -13.523 1 98.12 201 GLN A O 1
ATOM 1544 N N . PRO A 1 202 ? -9.961 -5.312 -14.164 1 98.62 202 PRO A N 1
ATOM 1545 C CA . PRO A 1 202 ? -9.047 -4.191 -13.953 1 98.62 202 PRO A CA 1
ATOM 1546 C C . PRO A 1 202 ? -9.18 -3.111 -15.023 1 98.62 202 PRO A C 1
ATOM 1548 O O . PRO A 1 202 ? -9.406 -3.424 -16.203 1 98.62 202 PRO A O 1
ATOM 1551 N N . VAL A 1 203 ? -9.016 -1.83 -14.625 1 98.62 203 VAL A N 1
ATOM 1552 C CA . VAL A 1 203 ? -9.195 -0.71 -15.547 1 98.62 203 VAL A CA 1
ATOM 1553 C C . VAL A 1 203 ? -7.867 0.008 -15.758 1 98.62 203 VAL A C 1
ATOM 1555 O O . VAL A 1 203 ? -7.488 0.31 -16.891 1 98.62 203 VAL A O 1
ATOM 1558 N N . THR A 1 204 ? -7.145 0.327 -14.688 1 98.81 204 THR A N 1
ATOM 1559 C CA . THR A 1 204 ? -5.828 0.949 -14.805 1 98.81 204 THR A CA 1
ATOM 1560 C C . THR A 1 204 ? -4.836 0.294 -13.844 1 98.81 204 THR A C 1
ATOM 1562 O O . THR A 1 204 ? -5.223 -0.19 -12.773 1 98.81 204 THR A O 1
ATOM 1565 N N . VAL A 1 205 ? -3.586 0.253 -14.281 1 98.88 205 VAL A N 1
ATOM 1566 C CA . VAL A 1 205 ? -2.5 -0.311 -13.484 1 98.88 205 VAL A CA 1
ATOM 1567 C C . VAL A 1 205 ? -1.295 0.625 -13.516 1 98.88 205 VAL A C 1
ATOM 1569 O O . VAL A 1 205 ? -0.848 1.035 -14.594 1 98.88 205 VAL A O 1
ATOM 1572 N N . SER A 1 206 ? -0.826 1.013 -12.367 1 98.81 206 SER A N 1
ATOM 1573 C CA . SER A 1 206 ? 0.446 1.706 -12.195 1 98.81 206 SER A CA 1
ATOM 1574 C C . SER A 1 206 ? 1.425 0.871 -11.375 1 98.81 206 SER A C 1
ATOM 1576 O O . SER A 1 206 ? 1.107 0.448 -10.258 1 98.81 206 SER A O 1
ATOM 1578 N N . GLY A 1 207 ? 2.523 0.592 -11.961 1 98.5 207 GLY A N 1
ATOM 1579 C CA . GLY A 1 207 ? 3.484 -0.241 -11.258 1 98.5 207 GLY A CA 1
ATOM 1580 C C . GLY A 1 207 ? 4.926 0.149 -11.531 1 98.5 207 GLY A C 1
ATOM 1581 O O . GLY A 1 207 ? 5.211 0.851 -12.508 1 98.5 207 GLY A O 1
ATOM 1582 N N . THR A 1 208 ? 5.797 -0.188 -10.633 1 98.69 208 THR A N 1
ATOM 1583 C CA . THR A 1 208 ? 7.242 -0.014 -10.742 1 98.69 208 THR A CA 1
ATOM 1584 C C . THR A 1 208 ? 7.969 -1.289 -10.328 1 98.69 208 THR A C 1
ATOM 1586 O O . THR A 1 208 ? 7.52 -2.004 -9.43 1 98.69 208 THR A O 1
ATOM 1589 N N . LEU A 1 209 ? 9.062 -1.557 -11 1 98.62 209 LEU A N 1
ATOM 1590 C CA . LEU A 1 209 ? 9.93 -2.682 -10.68 1 98.62 209 LEU A CA 1
ATOM 1591 C C . LEU A 1 209 ? 11.312 -2.193 -10.242 1 98.62 209 LEU A C 1
ATOM 1593 O O . LEU A 1 209 ? 11.773 -1.141 -10.688 1 98.62 209 LEU A O 1
ATOM 1597 N N . PHE A 1 210 ? 11.906 -3.002 -9.359 1 98 210 PHE A N 1
ATOM 1598 C CA . PHE A 1 210 ? 13.273 -2.732 -8.938 1 98 210 PHE A CA 1
ATOM 1599 C C . PHE A 1 210 ? 14.133 -3.986 -9.047 1 98 210 PHE A C 1
ATOM 1601 O O . PHE A 1 210 ? 13.609 -5.098 -9.125 1 98 210 PHE A O 1
ATOM 1608 N N . ALA A 1 211 ? 15.438 -3.785 -9.102 1 97 211 ALA A N 1
ATOM 1609 C CA . ALA A 1 211 ? 16.484 -4.781 -8.898 1 97 211 ALA A CA 1
ATOM 1610 C C . ALA A 1 211 ? 17.625 -4.207 -8.078 1 97 211 ALA A C 1
ATOM 1612 O O . ALA A 1 211 ? 18.719 -3.961 -8.602 1 97 211 ALA A O 1
ATOM 1613 N N . LYS A 1 212 ? 17.391 -4.098 -6.77 1 96 212 LYS A N 1
ATOM 1614 C CA . LYS A 1 212 ? 18.297 -3.344 -5.922 1 96 212 LYS A CA 1
ATOM 1615 C C . LYS A 1 212 ? 19.25 -4.277 -5.176 1 96 212 LYS A C 1
ATOM 1617 O O . LYS A 1 212 ? 20.281 -3.84 -4.664 1 96 212 LYS A O 1
ATOM 1622 N N . PHE A 1 213 ? 18.984 -5.539 -5.16 1 95.38 213 PHE A N 1
ATOM 1623 C CA . PHE A 1 213 ? 19.75 -6.465 -4.336 1 95.38 213 PHE A CA 1
ATOM 1624 C C . PHE A 1 213 ? 20.422 -7.531 -5.195 1 95.38 213 PHE A C 1
ATOM 1626 O O . PHE A 1 213 ? 21.625 -7.766 -5.078 1 95.38 213 PHE A O 1
ATOM 1633 N N . GLY A 1 214 ? 19.719 -8.039 -6.098 1 93.62 214 GLY A N 1
ATOM 1634 C CA . GLY A 1 214 ? 20.203 -9.109 -6.953 1 93.62 214 GLY A CA 1
ATOM 1635 C C . GLY A 1 214 ? 21.469 -8.742 -7.699 1 93.62 214 GLY A C 1
ATOM 1636 O O . GLY A 1 214 ? 22.484 -9.445 -7.594 1 93.62 214 GLY A O 1
ATOM 1637 N N . PRO A 1 215 ? 21.438 -7.621 -8.43 1 92.69 215 PRO A N 1
ATOM 1638 C CA . PRO A 1 215 ? 22.625 -7.234 -9.195 1 92.69 215 PRO A CA 1
ATOM 1639 C C . PRO A 1 215 ? 23.859 -7.035 -8.32 1 92.69 215 PRO A C 1
ATOM 1641 O O . PRO A 1 215 ? 24.984 -7.066 -8.82 1 92.69 215 PRO A O 1
ATOM 1644 N N . ARG A 1 216 ? 23.609 -6.898 -6.969 1 92.06 216 ARG A N 1
ATOM 1645 C CA . ARG A 1 216 ? 24.703 -6.648 -6.043 1 92.06 216 ARG A CA 1
ATOM 1646 C C . ARG A 1 216 ? 25.109 -7.922 -5.309 1 92.06 216 ARG A C 1
ATOM 1648 O O . ARG A 1 216 ? 25.938 -7.887 -4.395 1 92.06 216 ARG A O 1
ATOM 1655 N N . GLY A 1 217 ? 24.438 -9 -5.672 1 88.31 217 GLY A N 1
ATOM 1656 C CA . GLY A 1 217 ? 24.734 -10.273 -5.031 1 88.31 217 GLY A CA 1
ATOM 1657 C C . GLY A 1 217 ? 24.219 -10.359 -3.607 1 88.31 217 GLY A C 1
ATOM 1658 O O . GLY A 1 217 ? 24.844 -11.008 -2.758 1 88.31 217 GLY A O 1
ATOM 1659 N N . GLN A 1 218 ? 23.172 -9.641 -3.279 1 89.56 218 GLN A N 1
ATOM 1660 C CA . GLN A 1 218 ? 22.578 -9.609 -1.949 1 89.56 218 GLN A CA 1
ATOM 1661 C C . GLN A 1 218 ? 21.172 -10.211 -1.967 1 89.56 218 GLN A C 1
ATOM 1663 O O . GLN A 1 218 ? 20.531 -10.258 -3.016 1 89.56 218 GLN A O 1
ATOM 1668 N N . GLY A 1 219 ? 20.734 -10.688 -0.867 1 91 219 GLY A N 1
ATOM 1669 C CA . GLY A 1 219 ? 19.359 -11.102 -0.715 1 91 219 GLY A CA 1
ATOM 1670 C C . GLY A 1 219 ? 19.125 -12.555 -1.091 1 91 219 GLY A C 1
ATOM 1671 O O . GLY A 1 219 ? 17.984 -12.953 -1.37 1 91 219 GLY A O 1
ATOM 1672 N N . LEU A 1 220 ? 20.172 -13.297 -1.205 1 87.88 220 LEU A N 1
ATOM 1673 C CA . LEU A 1 220 ? 20.047 -14.711 -1.552 1 87.88 220 LEU A CA 1
ATOM 1674 C C . LEU A 1 220 ? 19.25 -15.469 -0.496 1 87.88 220 LEU A C 1
ATOM 1676 O O . LEU A 1 220 ? 19.453 -15.258 0.704 1 87.88 220 LEU A O 1
ATOM 1680 N N . GLY A 1 221 ? 18.375 -16.188 -1.1 1 84.44 221 GLY A N 1
ATOM 1681 C CA . GLY A 1 221 ? 17.656 -17.109 -0.238 1 84.44 221 GLY A CA 1
ATOM 1682 C C . GLY A 1 221 ? 18.312 -18.484 -0.146 1 84.44 221 GLY A C 1
ATOM 1683 O O . GLY A 1 221 ? 19.406 -18.688 -0.686 1 84.44 221 GLY A O 1
ATOM 1684 N N . GLY A 1 222 ? 17.828 -19.375 0.63 1 72.69 222 GLY A N 1
ATOM 1685 C CA . GLY A 1 222 ? 18.359 -20.703 0.801 1 72.69 222 GLY A CA 1
ATOM 1686 C C . GLY A 1 222 ? 17.734 -21.719 -0.141 1 72.69 222 GLY A C 1
ATOM 1687 O O . GLY A 1 222 ? 17.688 -22.922 0.165 1 72.69 222 GLY A O 1
ATOM 1688 N N . TRP A 1 223 ? 17.125 -21.266 -1.186 1 65.31 223 TRP A N 1
ATOM 1689 C CA . TRP A 1 223 ? 16.438 -22.203 -2.066 1 65.31 223 TRP A CA 1
ATOM 1690 C C . TRP A 1 223 ? 16.797 -21.953 -3.525 1 65.31 223 TRP A C 1
ATOM 1692 O O . TRP A 1 223 ? 17.312 -20.891 -3.863 1 65.31 223 TRP A O 1
ATOM 1702 N N . GLY A 1 224 ? 16.625 -22.938 -4.402 1 55.41 224 GLY A N 1
ATOM 1703 C CA . GLY A 1 224 ? 17.031 -22.906 -5.805 1 55.41 224 GLY A CA 1
ATOM 1704 C C . GLY A 1 224 ? 18.266 -23.719 -6.094 1 55.41 224 GLY A C 1
ATOM 1705 O O . GLY A 1 224 ? 19.094 -23.938 -5.203 1 55.41 224 GLY A O 1
ATOM 1706 N N . SER A 1 225 ? 18.203 -24.859 -6.723 1 50.84 225 SER A N 1
ATOM 1707 C CA . SER A 1 225 ? 19.172 -25.938 -6.898 1 50.84 225 SER A CA 1
ATOM 1708 C C . SER A 1 225 ? 20.594 -25.391 -6.973 1 50.84 225 SER A C 1
ATOM 1710 O O . SER A 1 225 ? 21.484 -25.859 -6.262 1 50.84 225 SER A O 1
ATOM 1712 N N . ASP A 1 226 ? 20.969 -25 -8.211 1 47.88 226 ASP A N 1
ATOM 1713 C CA . ASP A 1 226 ? 22.344 -24.922 -8.703 1 47.88 226 ASP A CA 1
ATOM 1714 C C . ASP A 1 226 ? 23.078 -23.719 -8.094 1 47.88 226 ASP A C 1
ATOM 1716 O O . ASP A 1 226 ? 23.781 -23 -8.805 1 47.88 226 ASP A O 1
ATOM 1720 N N . ILE A 1 227 ? 22.641 -23.438 -6.965 1 48.03 227 ILE A N 1
ATOM 1721 C CA . ILE A 1 227 ? 22.938 -22.266 -6.16 1 48.03 227 ILE A CA 1
ATOM 1722 C C . ILE A 1 227 ? 24.438 -22.125 -5.973 1 48.03 227 ILE A C 1
ATOM 1724 O O . ILE A 1 227 ? 24.906 -21.344 -5.141 1 48.03 227 ILE A O 1
ATOM 1728 N N . PHE A 1 228 ? 25.156 -23.125 -6.25 1 44.81 228 PHE A N 1
ATOM 1729 C CA . PHE A 1 228 ? 26.453 -23.094 -5.578 1 44.81 228 PHE A CA 1
ATOM 1730 C C . PHE A 1 228 ? 27.141 -21.75 -5.766 1 44.81 228 PHE A C 1
ATOM 1732 O O . PHE A 1 228 ? 28.062 -21.406 -5.027 1 44.81 228 PHE A O 1
ATOM 1739 N N . GLN A 1 229 ? 27.219 -21.156 -7.027 1 47.09 229 GLN A N 1
ATOM 1740 C CA . GLN A 1 229 ? 28.281 -20.156 -7.039 1 47.09 229 GLN A CA 1
ATOM 1741 C C . GLN A 1 229 ? 27.703 -18.75 -7.105 1 47.09 229 GLN A C 1
ATOM 1743 O O . GLN A 1 229 ? 27.359 -18.25 -8.188 1 47.09 229 GLN A O 1
ATOM 1748 N N . PRO A 1 230 ? 27 -18.266 -6.055 1 50.38 230 PRO A N 1
ATOM 1749 C CA . PRO A 1 230 ? 26.5 -16.906 -5.867 1 50.38 230 PRO A CA 1
ATOM 1750 C C . PRO A 1 230 ? 27.391 -15.852 -6.527 1 50.38 230 PRO A C 1
ATOM 1752 O O . PRO A 1 230 ? 27.297 -14.664 -6.203 1 50.38 230 PRO A O 1
ATOM 1755 N N . GLY A 1 231 ? 28.438 -16.156 -7.09 1 50.19 231 GLY A N 1
ATOM 1756 C CA . GLY A 1 231 ? 29.375 -15.031 -7.113 1 50.19 231 GLY A CA 1
ATOM 1757 C C . GLY A 1 231 ? 28.844 -13.836 -7.871 1 50.19 231 GLY A C 1
ATOM 1758 O O . GLY A 1 231 ? 27.891 -13.953 -8.648 1 50.19 231 GLY A O 1
ATOM 1759 N N . ALA A 1 232 ? 29.156 -12.594 -7.379 1 54.16 232 ALA A N 1
ATOM 1760 C CA . ALA A 1 232 ? 29.031 -11.25 -7.941 1 54.16 232 ALA A CA 1
ATOM 1761 C C . ALA A 1 232 ? 29.078 -11.281 -9.469 1 54.16 232 ALA A C 1
ATOM 1763 O O . ALA A 1 232 ? 28.484 -10.43 -10.125 1 54.16 232 ALA A O 1
ATOM 1764 N N . GLY A 1 233 ? 28.969 -12.562 -10 1 62.84 233 GLY A N 1
ATOM 1765 C CA . GLY A 1 233 ? 29.125 -12.672 -11.445 1 62.84 233 GLY A CA 1
ATOM 1766 C C . GLY A 1 233 ? 28.062 -13.547 -12.086 1 62.84 233 GLY A C 1
ATOM 1767 O O . GLY A 1 233 ? 27.984 -13.648 -13.312 1 62.84 233 GLY A O 1
ATOM 1768 N N . ALA A 1 234 ? 27.156 -13.992 -11.211 1 78.5 234 ALA A N 1
ATOM 1769 C CA . ALA A 1 234 ? 26.125 -14.828 -11.82 1 78.5 234 ALA A CA 1
ATOM 1770 C C . ALA A 1 234 ? 25.031 -13.969 -12.453 1 78.5 234 ALA A C 1
ATOM 1772 O O . ALA A 1 234 ? 24.797 -12.836 -12.023 1 78.5 234 ALA A O 1
ATOM 1773 N N . ARG A 1 235 ? 24.422 -14.461 -13.469 1 85.5 235 ARG A N 1
ATOM 1774 C CA . ARG A 1 235 ? 23.453 -13.703 -14.242 1 85.5 235 ARG A CA 1
ATOM 1775 C C . ARG A 1 235 ? 22.234 -13.344 -13.391 1 85.5 235 ARG A C 1
ATOM 1777 O O . ARG A 1 235 ? 21.656 -14.211 -12.727 1 85.5 235 ARG A O 1
ATOM 1784 N N . PHE A 1 236 ? 21.953 -12.094 -13.266 1 92.75 236 PHE A N 1
ATOM 1785 C CA . PHE A 1 236 ? 20.75 -11.547 -12.648 1 92.75 236 PHE A CA 1
ATOM 1786 C C . PHE A 1 236 ? 20.219 -10.367 -13.461 1 92.75 236 PHE A C 1
ATOM 1788 O O . PHE A 1 236 ? 20.703 -9.242 -13.32 1 92.75 236 PHE A O 1
ATOM 1795 N N . ASP A 1 237 ? 19.219 -10.617 -14.305 1 95.12 237 ASP A N 1
ATOM 1796 C CA . ASP A 1 237 ? 18.703 -9.547 -15.156 1 95.12 237 ASP A CA 1
ATOM 1797 C C . ASP A 1 237 ? 17.188 -9.453 -15.07 1 95.12 237 ASP A C 1
ATOM 1799 O O . ASP A 1 237 ? 16.516 -9.141 -16.062 1 95.12 237 ASP A O 1
ATOM 1803 N N . VAL A 1 238 ? 16.688 -9.797 -13.812 1 97.25 238 VAL A N 1
ATOM 1804 C CA . VAL A 1 238 ? 15.25 -9.75 -13.562 1 97.25 238 VAL A CA 1
ATOM 1805 C C . VAL A 1 238 ? 14.961 -8.828 -12.375 1 97.25 238 VAL A C 1
ATOM 1807 O O . VAL A 1 238 ? 15.883 -8.305 -11.758 1 97.25 238 VAL A O 1
ATOM 1810 N N . ASP A 1 239 ? 13.664 -8.602 -12.156 1 98.12 239 ASP A N 1
ATOM 1811 C CA . ASP A 1 239 ? 13.258 -7.758 -11.031 1 98.12 239 ASP A CA 1
ATOM 1812 C C . ASP A 1 239 ? 13.367 -8.516 -9.711 1 98.12 239 ASP A C 1
ATOM 1814 O O . ASP A 1 239 ? 13.148 -9.727 -9.664 1 98.12 239 ASP A O 1
ATOM 1818 N N . ASP A 1 240 ? 13.688 -7.766 -8.602 1 97.88 240 ASP A N 1
ATOM 1819 C CA . ASP A 1 240 ? 13.672 -8.383 -7.281 1 97.88 240 ASP A CA 1
ATOM 1820 C C . ASP A 1 240 ? 12.609 -7.746 -6.387 1 97.88 240 ASP A C 1
ATOM 1822 O O . ASP A 1 240 ? 12.406 -8.18 -5.25 1 97.88 240 ASP A O 1
ATOM 1826 N N . MET A 1 241 ? 11.883 -6.738 -6.961 1 98.31 241 MET A N 1
ATOM 1827 C CA . MET A 1 241 ? 10.75 -6.141 -6.266 1 98.31 241 MET A CA 1
ATOM 1828 C C . MET A 1 241 ? 9.75 -5.551 -7.258 1 98.31 241 MET A C 1
ATOM 1830 O O . MET A 1 241 ? 10.133 -5.125 -8.352 1 98.31 241 MET A O 1
ATOM 1834 N N . ALA A 1 242 ? 8.492 -5.484 -6.816 1 98.75 242 ALA A N 1
ATOM 1835 C CA . ALA A 1 242 ? 7.449 -4.797 -7.578 1 98.75 242 ALA A CA 1
ATOM 1836 C C . ALA A 1 242 ? 6.461 -4.098 -6.652 1 98.75 242 ALA A C 1
ATOM 1838 O O . ALA A 1 242 ? 6.105 -4.629 -5.598 1 98.75 242 ALA A O 1
ATOM 1839 N N . TRP A 1 243 ? 6.09 -2.918 -6.973 1 98.81 243 TRP A N 1
ATOM 1840 C CA . TRP A 1 243 ? 5.051 -2.115 -6.332 1 98.81 243 TRP A CA 1
ATOM 1841 C C . TRP A 1 243 ? 3.998 -1.682 -7.348 1 98.81 243 TRP A C 1
ATOM 1843 O O . TRP A 1 243 ? 4.332 -1.26 -8.453 1 98.81 243 TRP A O 1
ATOM 1853 N N . ALA A 1 244 ? 2.682 -1.766 -6.945 1 98.88 244 ALA A N 1
ATOM 1854 C CA . ALA A 1 244 ? 1.687 -1.41 -7.957 1 98.88 244 ALA A CA 1
ATOM 1855 C C . ALA A 1 244 ? 0.387 -0.945 -7.305 1 98.88 244 ALA A C 1
ATOM 1857 O O . ALA A 1 244 ? 0.174 -1.157 -6.109 1 98.88 244 ALA A O 1
ATOM 1858 N N . PHE A 1 245 ? -0.386 -0.26 -8.047 1 98.94 245 PHE A N 1
ATOM 1859 C CA . PHE A 1 245 ? -1.727 0.23 -7.75 1 98.94 245 PHE A CA 1
ATOM 1860 C C . PHE A 1 245 ? -2.682 -0.068 -8.898 1 98.94 245 PHE A C 1
ATOM 1862 O O . PHE A 1 245 ? -2.4 0.276 -10.055 1 98.94 245 PHE A O 1
ATOM 1869 N N . VAL A 1 246 ? -3.771 -0.75 -8.586 1 98.94 246 VAL A N 1
ATOM 1870 C CA . VAL A 1 246 ? -4.723 -1.171 -9.609 1 98.94 246 VAL A CA 1
ATOM 1871 C C . VAL A 1 246 ? -6.105 -0.604 -9.297 1 98.94 246 VAL A C 1
ATOM 1873 O O . VAL A 1 246 ? -6.555 -0.646 -8.148 1 98.94 246 VAL A O 1
ATOM 1876 N N . ARG A 1 247 ? -6.82 -0.049 -10.305 1 98.81 247 ARG A N 1
ATOM 1877 C CA . ARG A 1 247 ? -8.234 0.305 -10.219 1 98.81 247 ARG A CA 1
ATOM 1878 C C . ARG A 1 247 ? -9.102 -0.701 -10.977 1 98.81 247 ARG A C 1
ATOM 1880 O O . ARG A 1 247 ? -8.727 -1.162 -12.055 1 98.81 247 ARG A O 1
ATOM 1887 N N . PHE A 1 248 ? -10.211 -0.981 -10.43 1 98.75 248 PHE A N 1
ATOM 1888 C CA . PHE A 1 248 ? -11.133 -1.924 -11.062 1 98.75 248 PHE A CA 1
ATOM 1889 C C . PHE A 1 248 ? -12.414 -1.223 -11.5 1 98.75 248 PHE A C 1
ATOM 1891 O O . PHE A 1 248 ? -12.695 -0.104 -11.062 1 98.75 248 PHE A O 1
ATOM 1898 N N . ASP A 1 249 ? -13.195 -1.894 -12.289 1 97.94 249 ASP A N 1
ATOM 1899 C CA . ASP A 1 249 ? -14.391 -1.305 -12.891 1 97.94 249 ASP A CA 1
ATOM 1900 C C . ASP A 1 249 ? -15.492 -1.118 -11.859 1 97.94 249 ASP A C 1
ATOM 1902 O O . ASP A 1 249 ? -16.359 -0.261 -12.016 1 97.94 249 ASP A O 1
ATOM 1906 N N . ASN A 1 250 ? -15.445 -1.897 -10.805 1 97.81 250 ASN A N 1
ATOM 1907 C CA . ASN A 1 250 ? -16.469 -1.77 -9.773 1 97.81 250 ASN A CA 1
ATOM 1908 C C . ASN A 1 250 ? -16.094 -0.708 -8.742 1 97.81 250 ASN A C 1
ATOM 1910 O O . ASN A 1 250 ? -16.75 -0.599 -7.695 1 97.81 250 ASN A O 1
ATOM 1914 N N . GLY A 1 251 ? -15 -0.015 -8.969 1 97.25 251 GLY A N 1
ATOM 1915 C CA . GLY A 1 251 ? -14.594 1.087 -8.109 1 97.25 251 GLY A CA 1
ATOM 1916 C C . GLY A 1 251 ? -13.578 0.683 -7.062 1 97.25 251 GLY A C 1
ATOM 1917 O O . GLY A 1 251 ? -12.961 1.54 -6.422 1 97.25 251 GLY A O 1
ATOM 1918 N N . SER A 1 252 ? -13.344 -0.59 -6.852 1 98.5 252 SER A N 1
ATOM 1919 C CA . SER A 1 252 ? -12.383 -1.05 -5.855 1 98.5 252 SER A CA 1
ATOM 1920 C C . SER A 1 252 ? -10.953 -0.831 -6.324 1 98.5 252 SER A C 1
ATOM 1922 O O . SER A 1 252 ? -10.711 -0.583 -7.508 1 98.5 252 SER A O 1
ATOM 1924 N N . VAL A 1 253 ? -10.039 -0.859 -5.344 1 98.81 253 VAL A N 1
ATOM 1925 C CA . VAL A 1 253 ? -8.633 -0.668 -5.676 1 98.81 253 VAL A CA 1
ATOM 1926 C C . VAL A 1 253 ? -7.789 -1.735 -4.984 1 98.81 253 VAL A C 1
ATOM 1928 O O . VAL A 1 253 ? -8.234 -2.367 -4.027 1 98.81 253 VAL A O 1
ATOM 1931 N N . LEU A 1 254 ? -6.59 -1.918 -5.547 1 98.88 254 LEU A N 1
ATOM 1932 C CA . LEU A 1 254 ? -5.617 -2.863 -5.012 1 98.88 254 LEU A CA 1
ATOM 1933 C C . LEU A 1 254 ? -4.242 -2.213 -4.875 1 98.88 254 LEU A C 1
ATOM 1935 O O . LEU A 1 254 ? -3.734 -1.62 -5.828 1 98.88 254 LEU A O 1
ATOM 1939 N N . GLN A 1 255 ? -3.73 -2.215 -3.68 1 98.88 255 GLN A N 1
ATOM 1940 C CA . GLN A 1 255 ? -2.311 -1.948 -3.479 1 98.88 255 GLN A CA 1
ATOM 1941 C C . GLN A 1 255 ? -1.516 -3.246 -3.383 1 98.88 255 GLN A C 1
ATOM 1943 O O . GLN A 1 255 ? -1.839 -4.121 -2.574 1 98.88 255 GLN A O 1
ATOM 1948 N N . PHE A 1 256 ? -0.497 -3.246 -4.168 1 98.75 256 PHE A N 1
ATOM 1949 C CA . PHE A 1 256 ? 0.249 -4.484 -4.359 1 98.75 256 PHE A CA 1
ATOM 1950 C C . PHE A 1 256 ? 1.739 -4.258 -4.137 1 98.75 256 PHE A C 1
ATOM 1952 O O . PHE A 1 256 ? 2.291 -3.248 -4.574 1 98.75 256 PHE A O 1
ATOM 1959 N N . GLN A 1 257 ? 2.375 -5.246 -3.363 1 98.69 257 GLN A N 1
ATOM 1960 C CA . GLN A 1 257 ? 3.818 -5.207 -3.156 1 98.69 257 GLN A CA 1
ATOM 1961 C C . GLN A 1 257 ? 4.402 -6.613 -3.07 1 98.69 257 GLN A C 1
ATOM 1963 O O . GLN A 1 257 ? 3.822 -7.492 -2.432 1 98.69 257 GLN A O 1
ATOM 1968 N N . VAL A 1 258 ? 5.52 -6.82 -3.73 1 98.56 258 VAL A N 1
ATOM 1969 C CA . VAL A 1 258 ? 6.246 -8.078 -3.609 1 98.56 258 VAL A CA 1
ATOM 1970 C C . VAL A 1 258 ? 7.75 -7.812 -3.639 1 98.56 258 VAL A C 1
ATOM 1972 O O . VAL A 1 258 ? 8.203 -6.867 -4.281 1 98.56 258 VAL A O 1
ATOM 1975 N N . ALA A 1 259 ? 8.516 -8.633 -2.916 1 98.56 259 ALA A N 1
ATOM 1976 C CA . ALA A 1 259 ? 9.969 -8.5 -2.9 1 98.56 259 ALA A CA 1
ATOM 1977 C C . ALA A 1 259 ? 10.633 -9.836 -2.57 1 98.56 259 ALA A C 1
ATOM 1979 O O . ALA A 1 259 ? 10.219 -10.531 -1.644 1 98.56 259 ALA A O 1
ATOM 1980 N N . TRP A 1 260 ? 11.664 -10.164 -3.357 1 97.69 260 TRP A N 1
ATOM 1981 C CA . TRP A 1 260 ? 12.547 -11.266 -2.998 1 97.69 260 TRP A CA 1
ATOM 1982 C C . TRP A 1 260 ? 13.492 -10.859 -1.869 1 97.69 260 TRP A C 1
ATOM 1984 O O . TRP A 1 260 ? 13.945 -11.711 -1.099 1 97.69 260 TRP A O 1
ATOM 1994 N N . ALA A 1 261 ? 13.758 -9.578 -1.844 1 97.19 261 ALA A N 1
ATOM 1995 C CA . ALA A 1 261 ? 14.719 -9.086 -0.858 1 97.19 261 ALA A CA 1
ATOM 1996 C C . ALA A 1 261 ? 14.383 -7.656 -0.434 1 97.19 261 ALA A C 1
ATOM 1998 O O . ALA A 1 261 ? 13.938 -6.848 -1.25 1 97.19 261 ALA A O 1
ATOM 1999 N N . SER A 1 262 ? 14.586 -7.371 0.798 1 97.81 262 SER A N 1
ATOM 2000 C CA . SER A 1 262 ? 14.414 -6.043 1.376 1 97.81 262 SER A CA 1
ATOM 2001 C C . SER A 1 262 ? 15.109 -5.938 2.73 1 97.81 262 SER A C 1
ATOM 2003 O O . SER A 1 262 ? 15.43 -6.953 3.35 1 97.81 262 SER A O 1
ATOM 2005 N N . HIS A 1 263 ? 15.445 -4.746 3.121 1 98 263 HIS A N 1
ATOM 2006 C CA . HIS A 1 263 ? 15.828 -4.512 4.508 1 98 263 HIS A CA 1
ATOM 2007 C C . HIS A 1 263 ? 14.602 -4.273 5.383 1 98 263 HIS A C 1
ATOM 2009 O O . HIS A 1 263 ? 14.453 -3.197 5.969 1 98 263 HIS A O 1
ATOM 2015 N N . TYR A 1 264 ? 13.766 -5.258 5.492 1 97.25 264 TYR A N 1
ATOM 2016 C CA . TYR A 1 264 ? 12.539 -5.262 6.281 1 97.25 264 TYR A CA 1
ATOM 2017 C C . TYR A 1 264 ? 12.125 -6.68 6.641 1 97.25 264 TYR A C 1
ATOM 2019 O O . TYR A 1 264 ? 12.406 -7.625 5.898 1 97.25 264 TYR A O 1
ATOM 2027 N N . PRO A 1 265 ? 11.492 -6.855 7.77 1 95.5 265 PRO A N 1
ATOM 2028 C CA . PRO A 1 265 ? 11.062 -8.211 8.117 1 95.5 265 PRO A CA 1
ATOM 2029 C C . PRO A 1 265 ? 10.117 -8.82 7.086 1 95.5 265 PRO A C 1
ATOM 2031 O O . PRO A 1 265 ? 9.367 -8.094 6.426 1 95.5 265 PRO A O 1
ATOM 2034 N N . GLU A 1 266 ? 10.141 -10.156 6.961 1 95.12 266 GLU A N 1
ATOM 2035 C CA . GLU A 1 266 ? 9.25 -10.852 6.039 1 95.12 266 GLU A CA 1
ATOM 2036 C C . GLU A 1 266 ? 7.785 -10.609 6.395 1 95.12 266 GLU A C 1
ATOM 2038 O O . GLU A 1 266 ? 7.422 -10.609 7.574 1 95.12 266 GLU A O 1
ATOM 2043 N N . GLN A 1 267 ? 7.047 -10.305 5.438 1 95.69 267 GLN A N 1
ATOM 2044 C CA . GLN A 1 267 ? 5.605 -10.125 5.559 1 95.69 267 GLN A CA 1
ATOM 2045 C C . GLN A 1 267 ? 4.867 -10.859 4.438 1 95.69 267 GLN A C 1
ATOM 2047 O O . GLN A 1 267 ? 5.277 -10.797 3.275 1 95.69 267 GLN A O 1
ATOM 2052 N N . PHE A 1 268 ? 3.885 -11.625 4.762 1 96.94 268 PHE A N 1
ATOM 2053 C CA . PHE A 1 268 ? 2.998 -12.281 3.812 1 96.94 268 PHE A CA 1
ATOM 2054 C C . PHE A 1 268 ? 1.552 -12.227 4.289 1 96.94 268 PHE A C 1
ATOM 2056 O O . PHE A 1 268 ? 1.146 -13 5.16 1 96.94 268 PHE A O 1
ATOM 2063 N N . PHE A 1 269 ? 0.774 -11.227 3.639 1 97.62 269 PHE A N 1
ATOM 2064 C CA . PHE A 1 269 ? -0.605 -11.102 4.098 1 97.62 269 PHE A CA 1
ATOM 2065 C C . PHE A 1 269 ? -1.478 -10.469 3.018 1 97.62 269 PHE A C 1
ATOM 2067 O O . PHE A 1 269 ? -0.966 -9.945 2.025 1 97.62 269 PHE A O 1
ATOM 2074 N N . THR A 1 270 ? -2.756 -10.562 3.158 1 98.31 270 THR A N 1
ATOM 2075 C CA . THR A 1 270 ? -3.803 -9.867 2.418 1 98.31 270 THR A CA 1
ATOM 2076 C C . THR A 1 270 ? -4.801 -9.227 3.375 1 98.31 270 THR A C 1
ATOM 2078 O O . THR A 1 270 ? -5.309 -9.883 4.285 1 98.31 270 THR A O 1
ATOM 2081 N N . GLU A 1 271 ? -5.012 -7.938 3.219 1 98.62 271 GLU A N 1
ATOM 2082 C CA . GLU A 1 271 ? -5.992 -7.188 3.994 1 98.62 271 GLU A CA 1
ATOM 2083 C C . GLU A 1 271 ? -7.188 -6.789 3.133 1 98.62 271 GLU A C 1
ATOM 2085 O O . GLU A 1 271 ? -7.02 -6.309 2.012 1 98.62 271 GLU A O 1
ATOM 2090 N N . LEU A 1 272 ? -8.328 -7.008 3.67 1 98.56 272 LEU A N 1
ATOM 2091 C CA . LEU A 1 272 ? -9.562 -6.691 2.971 1 98.56 272 LEU A CA 1
ATOM 2092 C C . LEU A 1 272 ? -10.312 -5.562 3.672 1 98.56 272 LEU A C 1
ATOM 2094 O O . LEU A 1 272 ? -10.453 -5.574 4.898 1 98.56 272 LEU A O 1
ATOM 2098 N N . PHE A 1 273 ? -10.805 -4.633 2.912 1 98.75 273 PHE A N 1
ATOM 2099 C CA . PHE A 1 273 ? -11.578 -3.504 3.416 1 98.75 273 PHE A CA 1
ATOM 2100 C C . PHE A 1 273 ? -12.961 -3.469 2.775 1 98.75 273 PHE A C 1
ATOM 2102 O O . PHE A 1 273 ? -13.078 -3.307 1.559 1 98.75 273 PHE A O 1
ATOM 2109 N N . GLY A 1 274 ? -13.961 -3.631 3.611 1 98.75 274 GLY A N 1
ATOM 2110 C CA . GLY A 1 274 ? -15.336 -3.611 3.129 1 98.75 274 GLY A CA 1
ATOM 2111 C C . GLY A 1 274 ? -16.234 -2.672 3.914 1 98.75 274 GLY A C 1
ATOM 2112 O O . GLY A 1 274 ? -15.836 -2.166 4.965 1 98.75 274 GLY A O 1
ATOM 2113 N N . THR A 1 275 ? -17.422 -2.42 3.406 1 98.25 275 THR A N 1
ATOM 2114 C CA . THR A 1 275 ? -18.359 -1.462 3.986 1 98.25 275 THR A CA 1
ATOM 2115 C C . THR A 1 275 ? -18.969 -2.014 5.27 1 98.25 275 THR A C 1
ATOM 2117 O O 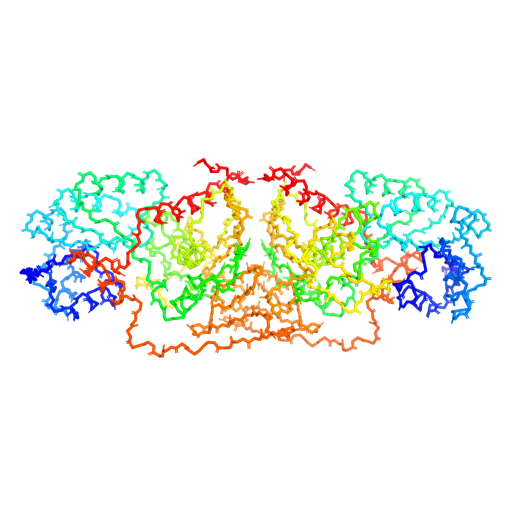. THR A 1 275 ? -19.406 -1.249 6.133 1 98.25 275 THR A O 1
ATOM 2120 N N . GLU A 1 276 ? -18.938 -3.373 5.383 1 98.19 276 GLU A N 1
ATOM 2121 C CA . GLU A 1 276 ? -19.594 -3.965 6.543 1 98.19 276 GLU A CA 1
ATOM 2122 C C . GLU A 1 276 ? -18.609 -4.77 7.383 1 98.19 276 GLU A C 1
ATOM 2124 O O . GLU A 1 276 ? -18.922 -5.195 8.492 1 98.19 276 GLU A O 1
ATOM 2129 N N . GLY A 1 277 ? -17.438 -4.965 6.871 1 98.56 277 GLY A N 1
ATOM 2130 C CA . GLY A 1 277 ? -16.406 -5.727 7.566 1 98.56 277 GLY A CA 1
ATOM 2131 C C . GLY A 1 277 ? -15.055 -5.648 6.887 1 98.56 277 GLY A C 1
ATOM 2132 O O . GLY A 1 277 ? -14.953 -5.184 5.754 1 98.56 277 GLY A O 1
ATOM 2133 N N . GLY A 1 278 ? -14.016 -5.992 7.609 1 98.69 278 GLY A N 1
ATOM 2134 C CA . GLY A 1 278 ? -12.656 -6.145 7.117 1 98.69 278 GLY A CA 1
ATOM 2135 C C . GLY A 1 278 ? -11.992 -7.43 7.574 1 98.69 278 GLY A C 1
ATOM 2136 O O . GLY A 1 278 ? -12.562 -8.18 8.375 1 98.69 278 GLY A O 1
ATOM 2137 N N . ALA A 1 279 ? -10.828 -7.672 6.965 1 98.75 279 ALA A N 1
ATOM 2138 C CA . ALA A 1 279 ? -10.156 -8.906 7.348 1 98.75 279 ALA A CA 1
ATOM 2139 C C . ALA A 1 279 ? -8.641 -8.789 7.172 1 98.75 279 ALA A C 1
ATOM 2141 O O . ALA A 1 279 ? -8.172 -8 6.348 1 98.75 279 ALA A O 1
ATOM 2142 N N . TYR A 1 280 ? -7.973 -9.516 7.961 1 98.38 280 TYR A N 1
ATOM 2143 C CA . TYR A 1 280 ? -6.551 -9.805 7.828 1 98.38 280 TYR A CA 1
ATOM 2144 C C . TYR A 1 280 ? -6.305 -11.297 7.652 1 98.38 280 TYR A C 1
ATOM 2146 O O . TYR A 1 280 ? -6.738 -12.102 8.477 1 98.38 280 TYR A O 1
ATOM 2154 N N . VAL A 1 281 ? -5.676 -11.648 6.516 1 97.5 281 VAL A N 1
ATOM 2155 C CA . VAL A 1 281 ? -5.238 -13.023 6.289 1 97.5 281 VAL A CA 1
ATOM 2156 C C . VAL A 1 281 ? -3.719 -13.062 6.137 1 97.5 281 VAL A C 1
ATOM 2158 O O . VAL A 1 281 ? -3.178 -12.609 5.125 1 97.5 281 VAL A O 1
ATOM 2161 N N . GLY A 1 282 ? -3.057 -13.586 7.188 1 93.38 282 GLY A N 1
ATOM 2162 C CA . GLY A 1 282 ? -1.605 -13.578 7.098 1 93.38 282 GLY A CA 1
ATOM 2163 C C . GLY A 1 282 ? -0.938 -14.367 8.211 1 93.38 282 GLY A C 1
ATOM 2164 O O . GLY A 1 282 ? -1.591 -15.156 8.898 1 93.38 282 GLY A O 1
ATOM 2165 N N . ASN A 1 283 ? 0.349 -14.25 8.281 1 78.88 283 ASN A N 1
ATOM 2166 C CA . ASN A 1 283 ? 1.172 -14.922 9.281 1 78.88 283 ASN A CA 1
ATOM 2167 C C . ASN A 1 283 ? 0.929 -16.422 9.281 1 78.88 283 ASN A C 1
ATOM 2169 O O . ASN A 1 283 ? 0.719 -17.031 10.344 1 78.88 283 ASN A O 1
ATOM 2173 N N . ARG A 1 284 ? 0.866 -17.062 8.18 1 71.12 284 ARG A N 1
ATOM 2174 C CA . ARG A 1 284 ? 0.719 -18.484 7.93 1 71.12 284 ARG A CA 1
ATOM 2175 C C . ARG A 1 284 ? -0.713 -18.938 8.188 1 71.12 284 ARG A C 1
ATOM 2177 O O . ARG A 1 284 ? -1.392 -19.422 7.273 1 71.12 284 ARG A O 1
ATOM 2184 N N . ASP A 1 285 ? -1.188 -18.547 9.414 1 77.38 285 ASP A N 1
ATOM 2185 C CA . ASP A 1 285 ? -2.475 -19.172 9.695 1 77.38 285 ASP A CA 1
ATOM 2186 C C . ASP A 1 285 ? -3.439 -18.188 10.344 1 77.38 285 ASP A C 1
ATOM 2188 O O . ASP A 1 285 ? -4.465 -18.578 10.898 1 77.38 285 ASP A O 1
ATOM 2192 N N . ASP A 1 286 ? -3.178 -16.969 10.203 1 90.56 286 ASP A N 1
ATOM 2193 C CA . ASP A 1 286 ? -4.02 -16.016 10.914 1 90.56 286 ASP A CA 1
ATOM 2194 C C . ASP A 1 286 ? -5.121 -15.461 10.008 1 90.56 286 ASP A C 1
ATOM 2196 O O . ASP A 1 286 ? -4.848 -15.023 8.891 1 90.56 286 ASP A O 1
ATOM 2200 N N . VAL A 1 287 ? -6.32 -15.602 10.523 1 96.75 287 VAL A N 1
ATOM 2201 C CA . VAL A 1 287 ? -7.473 -14.961 9.898 1 96.75 287 VAL A CA 1
ATOM 2202 C C . VAL A 1 287 ? -8.234 -14.141 10.938 1 96.75 287 VAL A C 1
ATOM 2204 O O . VAL A 1 287 ? -8.797 -14.695 11.891 1 96.75 287 VAL A O 1
ATOM 2207 N N . GLU A 1 288 ? -8.211 -12.875 10.805 1 98.12 288 GLU A N 1
ATOM 2208 C CA . GLU A 1 288 ? -8.953 -11.961 11.672 1 98.12 288 GLU A CA 1
ATOM 2209 C C . GLU A 1 288 ? -10.031 -11.211 10.898 1 98.12 288 GLU A C 1
ATOM 2211 O O . GLU A 1 288 ? -9.812 -10.789 9.758 1 98.12 288 GLU A O 1
ATOM 2216 N N . LEU A 1 289 ? -11.164 -11.125 11.5 1 98.38 289 LEU A N 1
ATOM 2217 C CA . LEU A 1 289 ? -12.266 -10.344 10.945 1 98.38 289 LEU A CA 1
ATOM 2218 C C . LEU A 1 289 ? -12.547 -9.117 11.805 1 98.38 289 LEU A C 1
ATOM 2220 O O . LEU A 1 289 ? -12.375 -9.156 13.023 1 98.38 289 LEU A O 1
ATOM 2224 N N . TYR A 1 290 ? -12.953 -8.062 11.203 1 98.56 290 TYR A N 1
ATOM 2225 C CA . TYR A 1 290 ? -13.289 -6.805 11.867 1 98.56 290 TYR A CA 1
ATOM 2226 C C . TYR A 1 290 ? -14.672 -6.316 11.438 1 98.56 290 TYR A C 1
ATOM 2228 O O . TYR A 1 290 ? -14.945 -6.184 10.242 1 98.56 290 TYR A O 1
ATOM 2236 N N . THR A 1 291 ? -15.5 -6.035 12.352 1 97.94 291 THR A N 1
ATOM 2237 C CA . THR A 1 291 ? -16.844 -5.562 12.047 1 97.94 291 THR A CA 1
ATOM 2238 C C . THR A 1 291 ? -17.469 -4.871 13.258 1 97.94 291 THR A C 1
ATOM 2240 O O . THR A 1 291 ? -16.766 -4.566 14.227 1 97.94 291 THR A O 1
ATOM 2243 N N . THR A 1 292 ? -18.703 -4.395 13.102 1 95.44 292 THR A N 1
ATOM 2244 C CA . THR A 1 292 ? -19.5 -3.859 14.195 1 95.44 292 THR A CA 1
ATOM 2245 C C . THR A 1 292 ? -20.672 -4.793 14.523 1 95.44 292 THR A C 1
ATOM 2247 O O . THR A 1 292 ? -21.453 -5.137 13.641 1 95.44 292 THR A O 1
ATOM 2250 N N . LEU A 1 293 ? -20.625 -5.227 15.727 1 94 293 LEU A N 1
ATOM 2251 C CA . LEU A 1 293 ? -21.719 -6.062 16.219 1 94 293 LEU A CA 1
ATOM 2252 C C . LEU A 1 293 ? -22.453 -5.379 17.375 1 94 293 LEU A C 1
ATOM 2254 O O . LEU A 1 293 ? -21.828 -5.02 18.375 1 94 293 LEU A O 1
ATOM 2258 N N . ASN A 1 294 ? -23.75 -5.133 17.219 1 92.88 294 ASN A N 1
ATOM 2259 C CA . ASN A 1 294 ? -24.562 -4.484 18.25 1 92.88 294 ASN A CA 1
ATOM 2260 C C . ASN A 1 294 ? -23.984 -3.121 18.625 1 92.88 294 ASN A C 1
ATOM 2262 O O . ASN A 1 294 ? -23.875 -2.805 19.812 1 92.88 294 ASN A O 1
ATOM 2266 N N . GLY A 1 295 ? -23.531 -2.504 17.719 1 88.62 295 GLY A N 1
ATOM 2267 C CA . GLY A 1 295 ? -23.062 -1.146 17.922 1 88.62 295 GLY A CA 1
ATOM 2268 C C . GLY A 1 295 ? -21.641 -1.085 18.438 1 88.62 295 GLY A C 1
ATOM 2269 O O . GLY A 1 295 ? -21.094 0.001 18.656 1 88.62 295 GLY A O 1
ATOM 2270 N N . GLN A 1 296 ? -21 -2.311 18.578 1 92.75 296 GLN A N 1
ATOM 2271 C CA . GLN A 1 296 ? -19.656 -2.371 19.125 1 92.75 296 GLN A CA 1
ATOM 2272 C C . GLN A 1 296 ? -18.656 -2.838 18.062 1 92.75 296 GLN A C 1
ATOM 2274 O O . GLN A 1 296 ? -18.938 -3.783 17.328 1 92.75 296 GLN A O 1
ATOM 2279 N N . GLN A 1 297 ? -17.562 -2.111 18 1 94.31 297 GLN A N 1
ATOM 2280 C CA . GLN A 1 297 ? -16.484 -2.576 17.141 1 94.31 297 GLN A CA 1
ATOM 2281 C C . GLN A 1 297 ? -15.867 -3.859 17.672 1 94.31 297 GLN A C 1
ATOM 2283 O O . GLN A 1 297 ? -15.469 -3.924 18.844 1 94.31 297 GLN A O 1
ATOM 2288 N N . VAL A 1 298 ? -15.758 -4.895 16.844 1 97.06 298 VAL A N 1
ATOM 2289 C CA . VAL A 1 298 ? -15.258 -6.172 17.344 1 97.06 298 VAL A CA 1
ATOM 2290 C C . VAL A 1 298 ? -14.164 -6.695 16.422 1 97.06 298 VAL A C 1
ATOM 2292 O O . VAL A 1 298 ? -14.148 -6.379 15.227 1 97.06 298 VAL A O 1
ATOM 2295 N N . GLN A 1 299 ? -13.289 -7.406 16.969 1 97.44 299 GLN A N 1
ATOM 2296 C CA . GLN A 1 299 ? -12.289 -8.227 16.297 1 97.44 299 GLN A CA 1
ATOM 2297 C C . GLN A 1 299 ? -12.547 -9.711 16.531 1 97.44 299 GLN A C 1
ATOM 2299 O O . GLN A 1 299 ? -12.688 -10.141 17.688 1 97.44 299 GLN A O 1
ATOM 2304 N N . ILE A 1 300 ? -12.641 -10.43 15.461 1 97.06 300 ILE A N 1
ATOM 2305 C CA . ILE A 1 300 ? -12.969 -11.852 15.539 1 97.06 300 ILE A CA 1
ATOM 2306 C C . ILE A 1 300 ? -11.789 -12.68 15.039 1 97.06 300 ILE A C 1
ATOM 2308 O O . ILE A 1 300 ? -11.336 -12.5 13.906 1 97.06 300 ILE A O 1
ATOM 2312 N N . GLN A 1 301 ? -11.336 -13.523 15.898 1 96.31 301 GLN A N 1
ATOM 2313 C CA . GLN A 1 301 ? -10.336 -14.5 15.469 1 96.31 301 GLN A CA 1
ATOM 2314 C C . GLN A 1 301 ? -10.992 -15.766 14.93 1 96.31 301 GLN A C 1
ATOM 2316 O O . GLN A 1 301 ? -11.727 -16.438 15.648 1 96.31 301 GLN A O 1
ATOM 2321 N N . VAL A 1 302 ? -10.625 -16.016 13.633 1 94.75 302 VAL A N 1
ATOM 2322 C CA . VAL A 1 302 ? -11.203 -17.219 13.023 1 94.75 302 VAL A CA 1
ATOM 2323 C C . VAL A 1 302 ? -10.328 -18.422 13.344 1 94.75 302 VAL A C 1
ATOM 2325 O O . VAL A 1 302 ? -9.109 -18.391 13.164 1 94.75 302 VAL A O 1
ATOM 2328 N N . GLN A 1 303 ? -10.914 -19.438 13.852 1 91.38 303 GLN A N 1
ATOM 2329 C CA . GLN A 1 303 ? -10.188 -20.688 14.055 1 91.38 303 GLN A CA 1
ATOM 2330 C C . GLN A 1 303 ? -10.094 -21.484 12.758 1 91.38 303 GLN A C 1
ATOM 2332 O O . GLN A 1 303 ? -11.086 -22.047 12.289 1 91.38 303 GLN A O 1
ATOM 2337 N N . VAL A 1 304 ? -8.938 -21.438 12.242 1 88.44 304 VAL A N 1
ATOM 2338 C CA . VAL A 1 304 ? -8.703 -22.141 10.992 1 88.44 304 VAL A CA 1
ATOM 2339 C C . VAL A 1 304 ? -8.375 -23.609 11.289 1 88.44 304 VAL A C 1
ATOM 2341 O O . VAL A 1 304 ? -7.5 -23.906 12.109 1 88.44 304 VAL A O 1
ATOM 2344 N N . PRO A 1 305 ? -9.133 -24.438 10.719 1 79.5 305 PRO A N 1
ATOM 2345 C CA . PRO A 1 305 ? -8.82 -25.844 10.969 1 79.5 305 PRO A CA 1
ATOM 2346 C C . PRO A 1 305 ? -7.395 -26.219 10.586 1 79.5 305 PRO A C 1
ATOM 2348 O O . PRO A 1 305 ? -6.867 -25.719 9.586 1 79.5 305 PRO A O 1
ATOM 2351 N N . GLN A 1 306 ? -6.797 -26.828 11.547 1 72.88 306 GLN A N 1
ATOM 2352 C CA . GLN A 1 306 ? -5.48 -27.359 11.195 1 72.88 306 GLN A CA 1
ATOM 2353 C C . GLN A 1 306 ? -5.566 -28.297 10 1 72.88 306 GLN A C 1
ATOM 2355 O O . GLN A 1 306 ? -6.281 -29.297 10.031 1 72.88 306 GLN A O 1
ATOM 2360 N N . GLU A 1 307 ? -5.383 -27.656 8.859 1 65.44 307 GLU A N 1
ATOM 2361 C CA . GLU A 1 307 ? -5.578 -28.406 7.629 1 65.44 307 GLU A CA 1
ATOM 2362 C C . GLU A 1 307 ? -4.574 -29.562 7.523 1 65.44 307 GLU A C 1
ATOM 2364 O O . GLU A 1 307 ? -3.371 -29.359 7.68 1 65.44 307 GLU A O 1
ATOM 2369 N N . SER A 1 308 ? -5.23 -30.656 7.414 1 67.38 308 SER A N 1
ATOM 2370 C CA . SER A 1 308 ? -4.398 -31.844 7.246 1 67.38 308 SER A CA 1
ATOM 2371 C C . SER A 1 308 ? -3.887 -31.953 5.812 1 67.38 308 SER A C 1
ATOM 2373 O O . SER A 1 308 ? -2.82 -32.531 5.574 1 67.38 308 SER A O 1
ATOM 2375 N N . LEU A 1 309 ? -4.715 -31.266 4.992 1 79.19 309 LEU A N 1
ATOM 2376 C CA . LEU A 1 309 ? -4.309 -31.406 3.596 1 79.19 309 LEU A CA 1
ATOM 2377 C C . LEU A 1 309 ? -3.684 -30.109 3.078 1 79.19 309 LEU A C 1
ATOM 2379 O O . LEU A 1 309 ? -4.211 -29.016 3.318 1 79.19 309 LEU A O 1
ATOM 2383 N N . GLY A 1 310 ? -2.588 -30.094 2.57 1 86.56 310 GLY A N 1
ATOM 2384 C CA . GLY A 1 310 ? -1.883 -28.953 2 1 86.56 310 GLY A CA 1
ATOM 2385 C C . GLY A 1 310 ? -2.588 -28.359 0.798 1 86.56 310 GLY A C 1
ATOM 2386 O O . GLY A 1 310 ? -3.574 -28.906 0.309 1 86.56 310 GLY A O 1
ATOM 2387 N N . SER A 1 311 ? -2.254 -27.156 0.363 1 91.69 311 SER A N 1
ATOM 2388 C CA . SER A 1 311 ? -2.893 -26.422 -0.727 1 91.69 311 SER A CA 1
ATOM 2389 C C . SER A 1 311 ? -2.727 -27.156 -2.055 1 91.69 311 SER A C 1
ATOM 2391 O O . SER A 1 311 ? -3.635 -27.156 -2.889 1 91.69 311 SER A O 1
ATOM 2393 N N . TYR A 1 312 ? -1.612 -27.938 -2.268 1 94.5 312 TYR A N 1
ATOM 2394 C CA . TYR A 1 312 ? -1.408 -28.656 -3.523 1 94.5 312 TYR A CA 1
ATOM 2395 C C . TYR A 1 312 ? -2.371 -29.828 -3.645 1 94.5 312 TYR A C 1
ATOM 2397 O O . TYR A 1 312 ? -3.039 -30 -4.672 1 94.5 312 TYR A O 1
ATOM 2405 N N . PRO A 1 313 ? -2.467 -30.672 -2.621 1 95.94 313 PRO A N 1
ATOM 2406 C CA . PRO A 1 313 ? -3.449 -31.75 -2.711 1 95.94 313 PRO A CA 1
ATOM 2407 C C . PRO A 1 313 ? -4.859 -31.25 -3.002 1 95.94 313 PRO A C 1
ATOM 2409 O O . PRO A 1 313 ? -5.586 -31.859 -3.789 1 95.94 313 PRO A O 1
ATOM 2412 N N . ARG A 1 314 ? -5.215 -30.141 -2.412 1 95.12 314 ARG A N 1
ATOM 2413 C CA . ARG A 1 314 ? -6.551 -29.594 -2.648 1 95.12 314 ARG A CA 1
ATOM 2414 C C . ARG A 1 314 ? -6.691 -29.094 -4.082 1 95.12 314 ARG A C 1
ATOM 2416 O O . ARG A 1 314 ? -7.742 -29.266 -4.703 1 95.12 314 ARG A O 1
ATOM 2423 N N . LEU A 1 315 ? -5.684 -28.422 -4.562 1 96.81 315 LEU A N 1
ATOM 2424 C CA . LEU A 1 315 ? -5.656 -27.984 -5.949 1 96.81 315 LEU A CA 1
ATOM 2425 C C . LEU A 1 315 ? -5.91 -29.141 -6.902 1 96.81 315 LEU A C 1
ATOM 2427 O O . LEU A 1 315 ? -6.809 -29.078 -7.746 1 96.81 315 LEU A O 1
ATOM 2431 N N . VAL A 1 316 ? -5.199 -30.234 -6.703 1 97.56 316 VAL A N 1
ATOM 2432 C CA . VAL A 1 316 ? -5.234 -31.391 -7.582 1 97.56 316 VAL A CA 1
ATOM 2433 C C . VAL A 1 316 ? -6.559 -32.125 -7.41 1 97.56 316 VAL A C 1
ATOM 2435 O O . VAL A 1 316 ? -7.176 -32.562 -8.391 1 97.56 316 VAL A O 1
ATOM 2438 N N . GLU A 1 317 ? -6.961 -32.281 -6.18 1 96.94 317 GLU A N 1
ATOM 2439 C CA . GLU A 1 317 ? -8.242 -32.906 -5.902 1 96.94 317 GLU A CA 1
ATOM 2440 C C . GLU A 1 317 ? -9.391 -32.188 -6.594 1 96.94 317 GLU A C 1
ATOM 2442 O O . GLU A 1 317 ? -10.266 -32.812 -7.188 1 96.94 317 GLU A O 1
ATOM 2447 N N . ASN A 1 318 ? -9.367 -30.906 -6.512 1 97.06 318 ASN A N 1
ATOM 2448 C CA . ASN A 1 318 ? -10.414 -30.109 -7.141 1 97.06 318 ASN A CA 1
ATOM 2449 C C . ASN A 1 318 ? -10.398 -30.25 -8.656 1 97.06 318 ASN A C 1
ATOM 2451 O O . ASN A 1 318 ? -11.453 -30.328 -9.297 1 97.06 318 ASN A O 1
ATOM 2455 N N . LEU A 1 319 ? -9.211 -30.297 -9.25 1 98.12 319 LEU A N 1
ATOM 2456 C CA . LEU A 1 319 ? -9.117 -30.5 -10.688 1 98.12 319 LEU A CA 1
ATOM 2457 C C . LEU A 1 319 ? -9.742 -31.828 -11.094 1 98.12 319 LEU A C 1
ATOM 2459 O O . LEU A 1 319 ? -10.586 -31.875 -12 1 98.12 319 LEU A O 1
ATOM 2463 N N . VAL A 1 320 ? -9.406 -32.906 -10.414 1 98.25 320 VAL A N 1
ATOM 2464 C CA . VAL A 1 320 ? -9.883 -34.25 -10.758 1 98.25 320 VAL A CA 1
ATOM 2465 C C . VAL A 1 320 ? -11.391 -34.344 -10.523 1 98.25 320 VAL A C 1
ATOM 2467 O O . VAL A 1 320 ? -12.125 -34.844 -11.375 1 98.25 320 VAL A O 1
ATOM 2470 N N . ARG A 1 321 ? -11.844 -33.75 -9.43 1 97.69 321 ARG A N 1
ATOM 2471 C CA . ARG A 1 321 ? -13.281 -33.75 -9.156 1 97.69 321 ARG A CA 1
ATOM 2472 C C . ARG A 1 321 ? -14.023 -32.969 -10.242 1 97.69 321 ARG A C 1
ATOM 2474 O O . ARG A 1 321 ? -15.109 -33.375 -10.664 1 97.69 321 ARG A O 1
ATOM 2481 N N . HIS A 1 322 ? -13.461 -31.906 -10.641 1 97.75 322 HIS A N 1
ATOM 2482 C CA . HIS A 1 322 ? -14.055 -31.125 -11.719 1 97.75 322 HIS A CA 1
ATOM 2483 C C . HIS A 1 322 ? -14.164 -31.953 -13 1 97.75 322 HIS A C 1
ATOM 2485 O O . HIS A 1 322 ? -15.211 -31.953 -13.648 1 97.75 322 HIS A O 1
ATOM 2491 N N . LEU A 1 323 ? -13.109 -32.625 -13.328 1 97.81 323 LEU A N 1
ATOM 2492 C CA . LEU A 1 323 ? -13.07 -33.469 -14.539 1 97.81 323 LEU A CA 1
ATOM 2493 C C . LEU A 1 323 ? -14.039 -34.625 -14.43 1 97.81 323 LEU A C 1
ATOM 2495 O O . LEU A 1 323 ? -14.57 -35.094 -15.438 1 97.81 323 LEU A O 1
ATOM 2499 N N . ASP A 1 324 ? -14.305 -35.062 -13.219 1 97.31 324 ASP A N 1
ATOM 2500 C CA . ASP A 1 324 ? -15.258 -36.125 -12.969 1 97.31 324 ASP A CA 1
ATOM 2501 C C . ASP A 1 324 ? -16.703 -35.625 -13.086 1 97.31 324 ASP A C 1
ATOM 2503 O O . ASP A 1 324 ? -17.641 -36.406 -13.008 1 97.31 324 ASP A O 1
ATOM 2507 N N . GLY A 1 325 ? -16.906 -34.312 -13.172 1 96.38 325 GLY A N 1
ATOM 2508 C CA . GLY A 1 325 ? -18.219 -33.781 -13.375 1 96.38 325 GLY A CA 1
ATOM 2509 C C . GLY A 1 325 ? -18.828 -33.188 -12.109 1 96.38 325 GLY A C 1
ATOM 2510 O O . GLY A 1 325 ? -20.016 -32.875 -12.078 1 96.38 325 GLY A O 1
ATOM 2511 N N . ASP A 1 326 ? -18.016 -33.031 -11.078 1 96.69 326 ASP A N 1
ATOM 2512 C CA . ASP A 1 326 ? -18.5 -32.438 -9.836 1 96.69 326 ASP A CA 1
ATOM 2513 C C . ASP A 1 326 ? -18.688 -30.938 -9.984 1 96.69 326 ASP A C 1
ATOM 2515 O O . ASP A 1 326 ? -17.719 -30.203 -10.086 1 96.69 326 ASP A O 1
ATOM 2519 N N . PRO A 1 327 ? -19.859 -30.469 -9.93 1 94 327 PRO A N 1
ATOM 2520 C CA . PRO A 1 327 ? -20.109 -29.031 -10.156 1 94 327 PRO A CA 1
ATOM 2521 C C . PRO A 1 327 ? -19.641 -28.172 -8.992 1 94 327 PRO A C 1
ATOM 2523 O O . PRO A 1 327 ? -19.578 -26.938 -9.117 1 94 327 PRO A O 1
ATOM 2526 N N . THR A 1 328 ? -19.281 -28.75 -7.859 1 94.88 328 THR A N 1
ATOM 2527 C CA . THR A 1 328 ? -18.875 -27.969 -6.691 1 94.88 328 THR A CA 1
ATOM 2528 C C . THR A 1 328 ? -17.359 -27.812 -6.645 1 94.88 328 THR A C 1
ATOM 2530 O O . THR A 1 328 ? -16.828 -27.062 -5.832 1 94.88 328 THR A O 1
ATOM 2533 N N . ALA A 1 329 ? -16.672 -28.578 -7.5 1 95.69 329 ALA A N 1
ATOM 2534 C CA . ALA A 1 329 ? -15.219 -28.484 -7.551 1 95.69 329 ALA A CA 1
ATOM 2535 C C . ALA A 1 329 ? -14.773 -27.203 -8.25 1 95.69 329 ALA A C 1
ATOM 2537 O O . ALA A 1 329 ? -15.219 -26.906 -9.359 1 95.69 329 ALA A O 1
ATOM 2538 N N . GLU A 1 330 ? -13.922 -26.484 -7.531 1 93.81 330 GLU A N 1
ATOM 2539 C CA . GLU A 1 330 ? -13.453 -25.219 -8.086 1 93.81 330 GLU A CA 1
ATOM 2540 C C . GLU A 1 330 ? -12.086 -25.359 -8.734 1 93.81 330 GLU A C 1
ATOM 2542 O O . GLU A 1 330 ? -11.203 -26.047 -8.188 1 93.81 330 GLU A O 1
ATOM 2547 N N . ILE A 1 331 ? -11.93 -24.828 -9.891 1 97.06 331 ILE A N 1
ATOM 2548 C CA . ILE A 1 331 ? -10.633 -24.672 -10.539 1 97.06 331 ILE A CA 1
ATOM 2549 C C . ILE A 1 331 ? -10.406 -23.203 -10.922 1 97.06 331 ILE A C 1
ATOM 2551 O O . ILE A 1 331 ? -11.328 -22.391 -10.852 1 97.06 331 ILE A O 1
ATOM 2555 N N . VAL A 1 332 ? -9.203 -22.844 -11.242 1 98.25 332 VAL A N 1
ATOM 2556 C CA . VAL A 1 332 ? -8.953 -21.516 -11.805 1 98.25 332 VAL A CA 1
ATOM 2557 C C . VAL A 1 332 ? -9.562 -21.422 -13.195 1 98.25 332 VAL A C 1
ATOM 2559 O O . VAL A 1 332 ? -9.148 -22.125 -14.117 1 98.25 332 VAL A O 1
ATOM 2562 N N . THR A 1 333 ? -10.555 -20.609 -13.383 1 97.81 333 THR A N 1
ATOM 2563 C CA . THR A 1 333 ? -11.258 -20.469 -14.648 1 97.81 333 THR A CA 1
ATOM 2564 C C . THR A 1 333 ? -10.453 -19.625 -15.633 1 97.81 333 THR A C 1
ATOM 2566 O O . THR A 1 333 ? -9.531 -18.922 -15.227 1 97.81 333 THR A O 1
ATOM 2569 N N . PRO A 1 334 ? -10.805 -19.734 -16.891 1 97.88 334 PRO A N 1
ATOM 2570 C CA . PRO A 1 334 ? -10.125 -18.891 -17.891 1 97.88 334 PRO A CA 1
ATOM 2571 C C . PRO A 1 334 ? -10.195 -17.406 -17.547 1 97.88 334 PRO A C 1
ATOM 2573 O O . PRO A 1 334 ? -9.18 -16.703 -17.641 1 97.88 334 PRO A O 1
ATOM 2576 N N . GLN A 1 335 ? -11.297 -16.922 -17.078 1 97.25 335 GLN A N 1
ATOM 2577 C CA . GLN A 1 335 ? -11.453 -15.516 -16.734 1 97.25 335 GLN A CA 1
ATOM 2578 C C . GLN A 1 335 ? -10.539 -15.117 -15.586 1 97.25 335 GLN A C 1
ATOM 2580 O O . GLN A 1 335 ? -9.906 -14.062 -15.617 1 97.25 335 GLN A O 1
ATOM 2585 N N . GLN A 1 336 ? -10.531 -15.953 -14.586 1 98.12 336 GLN A N 1
ATOM 2586 C CA . GLN A 1 336 ? -9.68 -15.695 -13.438 1 98.12 336 GLN A CA 1
ATOM 2587 C C . GLN A 1 336 ? -8.211 -15.656 -13.836 1 98.12 336 GLN A C 1
ATOM 2589 O O . GLN A 1 336 ? -7.477 -14.742 -13.445 1 98.12 336 GLN A O 1
ATOM 2594 N N . ALA A 1 337 ? -7.789 -16.641 -14.648 1 98.19 337 ALA A N 1
ATOM 2595 C CA . ALA A 1 337 ? -6.406 -16.719 -15.109 1 98.19 337 ALA A CA 1
ATOM 2596 C C . ALA A 1 337 ? -6.031 -15.5 -15.953 1 98.19 337 ALA A C 1
ATOM 2598 O O . ALA A 1 337 ? -4.969 -14.906 -15.758 1 98.19 337 ALA A O 1
ATOM 2599 N N . LEU A 1 338 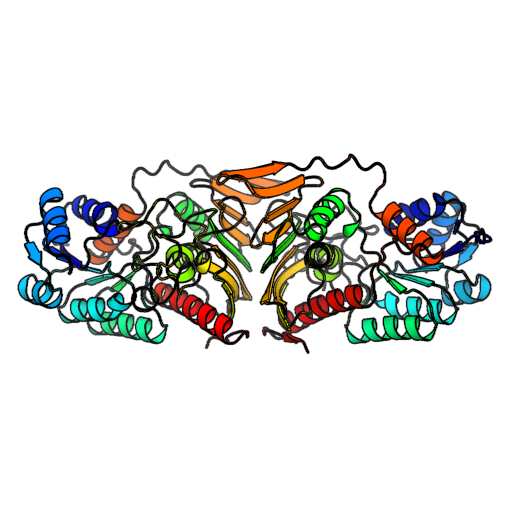? -6.898 -15.109 -16.828 1 98.12 338 LEU A N 1
ATOM 2600 C CA . LEU A 1 338 ? -6.629 -14 -17.75 1 98.12 338 LEU A CA 1
ATOM 2601 C C . LEU A 1 338 ? -6.559 -12.68 -16.984 1 98.12 338 LEU A C 1
ATOM 2603 O O . LEU A 1 338 ? -5.742 -11.812 -17.312 1 98.12 338 LEU A O 1
ATOM 2607 N N . THR A 1 339 ? -7.41 -12.484 -15.969 1 98.31 339 THR A N 1
ATOM 2608 C CA . THR A 1 339 ? -7.379 -11.273 -15.156 1 98.31 339 THR A CA 1
ATOM 2609 C C . THR A 1 339 ? -6.027 -11.125 -14.461 1 98.31 339 THR A C 1
ATOM 2611 O O . THR A 1 339 ? -5.434 -10.039 -14.477 1 98.31 339 THR A O 1
ATOM 2614 N N . SER A 1 340 ? -5.559 -12.18 -13.93 1 98 340 SER A N 1
ATOM 2615 C CA . SER A 1 340 ? -4.266 -12.172 -13.25 1 98 340 SER A CA 1
ATOM 2616 C C . SER A 1 340 ? -3.139 -11.805 -14.211 1 98 340 SER A C 1
ATOM 2618 O O . SER A 1 340 ? -2.32 -10.938 -13.906 1 98 340 SER A O 1
ATOM 2620 N N . VAL A 1 341 ? -3.088 -12.461 -15.383 1 98.31 341 VAL A N 1
ATOM 2621 C CA . VAL A 1 341 ? -2.02 -12.227 -16.344 1 98.31 341 VAL A CA 1
ATOM 2622 C C . VAL A 1 341 ? -2.111 -10.797 -16.875 1 98.31 341 VAL A C 1
ATOM 2624 O O . VAL A 1 341 ? -1.09 -10.148 -17.125 1 98.31 341 VAL A O 1
ATOM 2627 N N . LYS A 1 342 ? -3.338 -10.312 -17.047 1 98.25 342 LYS A N 1
ATOM 2628 C CA . LYS A 1 342 ? -3.564 -8.961 -17.547 1 98.25 342 LYS A CA 1
ATOM 2629 C C . LYS A 1 342 ? -2.939 -7.922 -16.625 1 98.25 342 LYS A C 1
ATOM 2631 O O . LYS A 1 342 ? -2.283 -6.988 -17.094 1 98.25 342 LYS A O 1
ATOM 2636 N N . ILE A 1 343 ? -3.1 -8.07 -15.375 1 98.75 343 ILE A N 1
ATOM 2637 C CA . ILE A 1 343 ? -2.578 -7.125 -14.391 1 98.75 343 ILE A CA 1
ATOM 2638 C C . ILE A 1 343 ? -1.055 -7.23 -14.336 1 98.75 343 ILE A C 1
ATOM 2640 O O . ILE A 1 343 ? -0.355 -6.215 -14.336 1 98.75 343 ILE A O 1
ATOM 2644 N N . VAL A 1 344 ? -0.517 -8.453 -14.328 1 98.75 344 VAL A N 1
ATOM 2645 C CA . VAL A 1 344 ? 0.925 -8.664 -14.258 1 98.75 344 VAL A CA 1
ATOM 2646 C C . VAL A 1 344 ? 1.594 -8.055 -15.492 1 98.75 344 VAL A C 1
ATOM 2648 O O . VAL A 1 344 ? 2.582 -7.324 -15.367 1 98.75 344 VAL A O 1
ATOM 2651 N N . ASP A 1 345 ? 1.018 -8.391 -16.641 1 98 345 ASP A N 1
ATOM 2652 C CA . ASP A 1 345 ? 1.504 -7.816 -17.891 1 98 345 ASP A CA 1
ATOM 2653 C C . ASP A 1 345 ? 1.479 -6.289 -17.844 1 98 345 ASP A C 1
ATOM 2655 O O . ASP A 1 345 ? 2.441 -5.637 -18.25 1 98 345 ASP A O 1
ATOM 2659 N N . ALA A 1 346 ? 0.443 -5.707 -17.312 1 98.56 346 ALA A N 1
ATOM 2660 C CA . ALA A 1 346 ? 0.283 -4.258 -17.234 1 98.56 346 ALA A CA 1
ATOM 2661 C C . ALA A 1 346 ? 1.29 -3.652 -16.266 1 98.56 346 ALA A C 1
ATOM 2663 O O . ALA A 1 346 ? 1.767 -2.535 -16.469 1 98.56 346 ALA A O 1
ATOM 2664 N N . ILE A 1 347 ? 1.596 -4.332 -15.172 1 98.81 347 ILE A N 1
ATOM 2665 C CA . ILE A 1 347 ? 2.596 -3.84 -14.227 1 98.81 347 ILE A CA 1
ATOM 2666 C C . ILE A 1 347 ? 3.947 -3.713 -14.93 1 98.81 347 ILE A C 1
ATOM 2668 O O . ILE A 1 347 ? 4.633 -2.699 -14.789 1 98.81 347 ILE A O 1
ATOM 2672 N N . TYR A 1 348 ? 4.332 -4.715 -15.727 1 98.44 348 TYR A N 1
ATOM 2673 C CA . TYR A 1 348 ? 5.586 -4.66 -16.469 1 98.44 348 TYR A CA 1
ATOM 2674 C C . TYR A 1 348 ? 5.59 -3.492 -17.453 1 98.44 348 TYR A C 1
ATOM 2676 O O . TYR A 1 348 ? 6.562 -2.736 -17.516 1 98.44 348 TYR A O 1
ATOM 2684 N N . ARG A 1 349 ? 4.512 -3.334 -18.172 1 98.19 349 ARG A N 1
ATOM 2685 C CA . ARG A 1 349 ? 4.418 -2.256 -19.156 1 98.19 349 ARG A CA 1
ATOM 2686 C C . ARG A 1 349 ? 4.473 -0.891 -18.469 1 98.19 349 ARG A C 1
ATOM 2688 O O . ARG A 1 349 ? 5.125 0.03 -18.969 1 98.19 349 ARG A O 1
ATOM 2695 N N . SER A 1 350 ? 3.773 -0.796 -17.391 1 98.75 350 SER A N 1
ATOM 2696 C CA . SER A 1 350 ? 3.77 0.45 -16.625 1 98.75 350 SER A CA 1
ATOM 2697 C C . SER A 1 350 ? 5.164 0.785 -16.109 1 98.75 350 SER A C 1
ATOM 2699 O O . SER A 1 350 ? 5.598 1.938 -16.172 1 98.75 350 SER A O 1
ATOM 2701 N N . ALA A 1 351 ? 5.82 -0.18 -15.594 1 98.56 351 ALA A N 1
ATOM 2702 C CA . ALA A 1 351 ? 7.18 0.014 -15.086 1 98.56 351 ALA A CA 1
ATOM 2703 C C . ALA A 1 351 ? 8.117 0.477 -16.188 1 98.56 351 ALA A C 1
ATOM 2705 O O . ALA A 1 351 ? 8.977 1.33 -15.969 1 98.56 351 ALA A O 1
ATOM 2706 N N . GLU A 1 352 ? 7.98 -0.082 -17.328 1 97.62 352 GLU A N 1
ATOM 2707 C CA . GLU A 1 352 ? 8.836 0.251 -18.453 1 97.62 352 GLU A CA 1
ATOM 2708 C C . GLU A 1 352 ? 8.57 1.672 -18.953 1 97.62 352 GLU A C 1
ATOM 2710 O O . GLU A 1 352 ? 9.508 2.428 -19.219 1 97.62 352 GLU A O 1
ATOM 2715 N N . SER A 1 353 ? 7.289 2.059 -19.016 1 97.44 353 SER A N 1
ATOM 2716 C CA . SER A 1 353 ? 6.934 3.35 -19.594 1 97.44 353 SER A CA 1
ATOM 2717 C C . SER A 1 353 ? 7.008 4.461 -18.547 1 97.44 353 SER A C 1
ATOM 2719 O O . SER A 1 353 ? 7.059 5.645 -18.906 1 97.44 353 SER A O 1
ATOM 2721 N N . GLY A 1 354 ? 6.883 4.066 -17.297 1 97.19 354 GLY A N 1
ATOM 2722 C CA . GLY A 1 354 ? 6.797 5.051 -16.234 1 97.19 354 GLY A CA 1
ATOM 2723 C C . GLY A 1 354 ? 5.434 5.707 -16.141 1 97.19 354 GLY A C 1
ATOM 2724 O O . GLY A 1 354 ? 5.297 6.773 -15.539 1 97.19 354 GLY A O 1
ATOM 2725 N N . GLN A 1 355 ? 4.41 5.066 -16.797 1 97.56 355 GLN A N 1
ATOM 2726 C CA . GLN A 1 355 ? 3.061 5.625 -16.844 1 97.56 355 GLN A CA 1
ATOM 2727 C C . GLN A 1 355 ? 2.014 4.555 -16.547 1 97.56 355 GLN A C 1
ATOM 2729 O O . GLN A 1 355 ? 2.285 3.359 -16.672 1 97.56 355 GLN A O 1
ATOM 2734 N N . GLU A 1 356 ? 0.932 5.062 -16.125 1 98.56 356 GLU A N 1
ATOM 2735 C CA . GLU A 1 356 ? -0.217 4.188 -15.93 1 98.56 356 GLU A CA 1
ATOM 2736 C C . GLU A 1 356 ? -0.637 3.516 -17.234 1 98.56 356 GLU A C 1
ATOM 2738 O O . GLU A 1 356 ? -0.624 4.145 -18.297 1 98.56 356 GLU A O 1
ATOM 2743 N N . VAL A 1 357 ? -1.021 2.234 -17.141 1 98.5 357 VAL A N 1
ATOM 2744 C CA . VAL A 1 357 ? -1.565 1.494 -18.281 1 98.5 357 VAL A CA 1
ATOM 2745 C C . VAL A 1 357 ? -3.084 1.394 -18.156 1 98.5 357 VAL A C 1
ATOM 2747 O O . VAL A 1 357 ? -3.598 0.944 -17.125 1 98.5 357 VAL A O 1
ATOM 2750 N N . THR A 1 358 ? -3.812 1.839 -19.141 1 98.12 358 THR A N 1
ATOM 2751 C CA . THR A 1 358 ? -5.262 1.668 -19.188 1 98.12 358 THR A CA 1
ATOM 2752 C C . THR A 1 358 ? -5.625 0.355 -19.875 1 98.12 358 THR A C 1
ATOM 2754 O O . THR A 1 358 ? -5.164 0.079 -20.984 1 98.12 358 THR A O 1
ATOM 2757 N N . LEU A 1 359 ? -6.43 -0.382 -19.109 1 96 359 LEU A N 1
ATOM 2758 C CA . LEU A 1 359 ? -6.805 -1.693 -19.625 1 96 359 LEU A CA 1
ATOM 2759 C C . LEU A 1 359 ? -8.211 -1.666 -20.219 1 96 359 LEU A C 1
ATOM 2761 O O . LEU A 1 359 ? -9.094 -0.98 -19.703 1 96 359 LEU A O 1
ATOM 2765 N N . ARG A 1 360 ? -8.477 -2.162 -21.422 1 80.19 360 ARG A N 1
ATOM 2766 C CA . ARG A 1 360 ? -9.758 -2.268 -22.109 1 80.19 360 ARG A CA 1
ATOM 2767 C C . ARG A 1 360 ? -10.391 -3.639 -21.891 1 80.19 360 ARG A C 1
ATOM 2769 O O . ARG A 1 360 ? -9.68 -4.633 -21.734 1 80.19 360 ARG A O 1
ATOM 2776 N N . MET B 1 1 ? 28.141 40.719 18.5 1 37.25 1 MET B N 1
ATOM 2777 C CA . MET B 1 1 ? 26.953 40.844 17.672 1 37.25 1 MET B CA 1
ATOM 2778 C C . MET B 1 1 ? 25.719 41.094 18.547 1 37.25 1 MET B C 1
ATOM 2780 O O . MET B 1 1 ? 25.469 40.375 19.5 1 37.25 1 MET B O 1
ATOM 2784 N N . SER B 1 2 ? 25.266 42.25 18.734 1 40.12 2 SER B N 1
ATOM 2785 C CA . SER B 1 2 ? 24.141 42.594 19.609 1 40.12 2 SER B CA 1
ATOM 2786 C C . SER B 1 2 ? 23 41.594 19.453 1 40.12 2 SER B C 1
ATOM 2788 O O . SER B 1 2 ? 22.469 41.438 18.344 1 40.12 2 SER B O 1
ATOM 2790 N N . THR B 1 3 ? 23.062 40.5 20.047 1 45.81 3 THR B N 1
ATOM 2791 C CA . THR B 1 3 ? 21.984 39.5 20.062 1 45.81 3 THR B CA 1
ATOM 2792 C C . THR B 1 3 ? 20.625 40.188 20.125 1 45.81 3 THR B C 1
ATOM 2794 O O . THR B 1 3 ? 20.234 40.719 21.172 1 45.81 3 THR B O 1
ATOM 2797 N N . THR B 1 4 ? 20.344 41.188 19.266 1 49.59 4 THR B N 1
ATOM 2798 C CA . THR B 1 4 ? 19.125 42 19.25 1 49.59 4 THR B CA 1
ATOM 2799 C C . THR B 1 4 ? 17.938 41.156 19.75 1 49.59 4 THR B C 1
ATOM 2801 O O . THR B 1 4 ? 17.641 40.094 19.203 1 49.59 4 THR B O 1
ATOM 2804 N N . ASN B 1 5 ? 17.641 41.188 21.109 1 68 5 ASN B N 1
ATOM 2805 C CA . ASN B 1 5 ? 16.656 40.562 21.969 1 68 5 ASN B CA 1
ATOM 2806 C C . ASN B 1 5 ? 15.227 40.875 21.516 1 68 5 ASN B C 1
ATOM 2808 O O . ASN B 1 5 ? 14.531 41.688 22.109 1 68 5 ASN B O 1
ATOM 2812 N N . LYS B 1 6 ? 14.914 40.625 20.219 1 88.62 6 LYS B N 1
ATOM 2813 C CA . LYS B 1 6 ? 13.602 40.938 19.672 1 88.62 6 LYS B CA 1
ATOM 2814 C C . LYS B 1 6 ? 12.516 40.062 20.281 1 88.62 6 LYS B C 1
ATOM 2816 O O . LYS B 1 6 ? 12.727 38.844 20.484 1 88.62 6 LYS B O 1
ATOM 2821 N N . THR B 1 7 ? 11.539 40.812 20.812 1 96.62 7 THR B N 1
ATOM 2822 C CA . THR B 1 7 ? 10.336 40.125 21.234 1 96.62 7 THR B CA 1
ATOM 2823 C C . THR B 1 7 ? 9.336 40.031 20.078 1 96.62 7 THR B C 1
ATOM 2825 O O . THR B 1 7 ? 8.961 41.031 19.5 1 96.62 7 THR B O 1
ATOM 2828 N N . TRP B 1 8 ? 8.984 38.875 19.688 1 98.31 8 TRP B N 1
ATOM 2829 C CA . TRP B 1 8 ? 8.055 38.625 18.594 1 98.31 8 TRP B CA 1
ATOM 2830 C C . TRP B 1 8 ? 6.613 38.719 19.062 1 98.31 8 TRP B C 1
ATOM 2832 O O . TRP B 1 8 ? 6.207 38 19.984 1 98.31 8 TRP B O 1
ATOM 2842 N N . ARG B 1 9 ? 5.887 39.625 18.516 1 98.69 9 ARG B N 1
ATOM 2843 C CA . ARG B 1 9 ? 4.461 39.75 18.797 1 98.69 9 ARG B CA 1
ATOM 2844 C C . ARG B 1 9 ? 3.646 38.812 17.906 1 98.69 9 ARG B C 1
ATOM 2846 O O . ARG B 1 9 ? 3.703 38.938 16.672 1 98.69 9 ARG B O 1
ATOM 2853 N N . VAL B 1 10 ? 2.865 37.938 18.547 1 98.88 10 VAL B N 1
ATOM 2854 C CA . VAL B 1 10 ? 2.18 36.875 17.797 1 98.88 10 VAL B CA 1
ATOM 2855 C C . VAL B 1 10 ? 0.669 37.062 17.938 1 98.88 10 VAL B C 1
ATOM 2857 O O . VAL B 1 10 ? 0.155 37.281 19.031 1 98.88 10 VAL B O 1
ATOM 2860 N N . ALA B 1 11 ? -0.041 36.969 16.844 1 98.88 11 ALA B N 1
ATOM 2861 C CA . ALA B 1 11 ? -1.501 37 16.828 1 98.88 11 ALA B CA 1
ATOM 2862 C C . ALA B 1 11 ? -2.047 35.719 16.188 1 98.88 11 ALA B C 1
ATOM 2864 O O . ALA B 1 11 ? -1.344 35.031 15.43 1 98.88 11 ALA B O 1
ATOM 2865 N N . PHE B 1 12 ? -3.305 35.406 16.5 1 98.88 12 PHE B N 1
ATOM 2866 C CA . PHE B 1 12 ? -3.93 34.156 16.047 1 98.88 12 PHE B CA 1
ATOM 2867 C C . PHE B 1 12 ? -5.238 34.438 15.32 1 98.88 12 PHE B C 1
ATOM 2869 O O . PHE B 1 12 ? -6.098 35.156 15.836 1 98.88 12 PHE B O 1
ATOM 2876 N N . ILE B 1 13 ? -5.328 33.938 14.102 1 98.81 13 ILE B N 1
ATOM 2877 C CA . ILE B 1 13 ? -6.602 33.906 13.391 1 98.81 13 ILE B CA 1
ATOM 2878 C C . ILE B 1 13 ? -7.215 32.531 13.484 1 98.81 13 ILE B C 1
ATOM 2880 O O . ILE B 1 13 ? -6.719 31.578 12.875 1 98.81 13 ILE B O 1
ATOM 2884 N N . GLY B 1 14 ? -8.32 32.406 14.094 1 98.06 14 GLY B N 1
ATOM 2885 C CA . GLY B 1 14 ? -8.906 31.141 14.508 1 98.06 14 GLY B CA 1
ATOM 2886 C C . GLY B 1 14 ? -8.664 30.812 15.969 1 98.06 14 GLY B C 1
ATOM 2887 O O . GLY B 1 14 ? -7.539 30.938 16.453 1 98.06 14 GLY B O 1
ATOM 2888 N N . ALA B 1 15 ? -9.695 30.438 16.672 1 96.81 15 ALA B N 1
ATOM 2889 C CA . ALA B 1 15 ? -9.602 30.125 18.094 1 96.81 15 ALA B CA 1
ATOM 2890 C C . ALA B 1 15 ? -10.078 28.703 18.375 1 96.81 15 ALA B C 1
ATOM 2892 O O . ALA B 1 15 ? -10.688 28.438 19.422 1 96.81 15 ALA B O 1
ATOM 2893 N N . GLY B 1 16 ? -9.875 27.844 17.391 1 93.19 16 GLY B N 1
ATOM 2894 C CA . GLY B 1 16 ? -10.25 26.453 17.562 1 93.19 16 GLY B CA 1
ATOM 2895 C C . GLY B 1 16 ? -9.312 25.688 18.469 1 93.19 16 GLY B C 1
ATOM 2896 O O . GLY B 1 16 ? -8.391 26.266 19.047 1 93.19 16 GLY B O 1
ATOM 2897 N N . SER B 1 17 ? -9.492 24.406 18.609 1 91.12 17 SER B N 1
ATOM 2898 C CA . SER B 1 17 ? -8.812 23.531 19.562 1 91.12 17 SER B CA 1
ATOM 2899 C C . SER B 1 17 ? -7.305 23.531 19.328 1 91.12 17 SER B C 1
ATOM 2901 O O . SER B 1 17 ? -6.52 23.5 20.266 1 91.12 17 SER B O 1
ATOM 2903 N N . ILE B 1 18 ? -6.887 23.547 18.078 1 94.19 18 ILE B N 1
ATOM 2904 C CA . ILE B 1 18 ? -5.465 23.438 17.766 1 94.19 18 ILE B CA 1
ATOM 2905 C C . ILE B 1 18 ? -4.742 24.703 18.234 1 94.19 18 ILE B C 1
ATOM 2907 O O . ILE B 1 18 ? -3.574 24.641 18.625 1 94.19 18 ILE B O 1
ATOM 2911 N N . VAL B 1 19 ? -5.414 25.828 18.125 1 96.69 19 VAL B N 1
ATOM 2912 C CA . VAL B 1 19 ? -4.832 27.078 18.594 1 96.69 19 VAL B CA 1
ATOM 2913 C C . VAL B 1 19 ? -4.789 27.094 20.125 1 96.69 19 VAL B C 1
ATOM 2915 O O . VAL B 1 19 ? -3.762 27.438 20.719 1 96.69 19 VAL B O 1
ATOM 2918 N N . GLN B 1 20 ? -5.859 26.641 20.719 1 95.12 20 GLN B N 1
ATOM 2919 C CA . GLN B 1 20 ? -6.004 26.672 22.172 1 95.12 20 GLN B CA 1
ATOM 2920 C C . GLN B 1 20 ? -5.039 25.688 22.844 1 95.12 20 GLN B C 1
ATOM 2922 O O . GLN B 1 20 ? -4.43 26.016 23.859 1 95.12 20 GLN B O 1
ATOM 2927 N N . ARG B 1 21 ? -4.863 24.547 22.219 1 93.88 21 ARG B N 1
ATOM 2928 C CA . ARG B 1 21 ? -4.137 23.484 22.906 1 93.88 21 ARG B CA 1
ATOM 2929 C C . ARG B 1 21 ? -2.729 23.344 22.344 1 93.88 21 ARG B C 1
ATOM 2931 O O . ARG B 1 21 ? -1.851 22.766 23 1 93.88 21 ARG B O 1
ATOM 2938 N N . GLY B 1 22 ? -2.566 23.859 21.188 1 95.56 22 GLY B N 1
ATOM 2939 C CA . GLY B 1 22 ? -1.282 23.672 20.531 1 95.56 22 GLY B CA 1
ATOM 2940 C C . GLY B 1 22 ? -0.477 24.953 20.406 1 95.56 22 GLY B C 1
ATOM 2941 O O . GLY B 1 22 ? 0.511 25.141 21.125 1 95.56 22 GLY B O 1
ATOM 2942 N N . HIS B 1 23 ? -0.979 25.859 19.688 1 98.06 23 HIS B N 1
ATOM 2943 C CA . HIS B 1 23 ? -0.19 27.016 19.25 1 98.06 23 HIS B CA 1
ATOM 2944 C C . HIS B 1 23 ? 0.012 28 20.391 1 98.06 23 HIS B C 1
ATOM 2946 O O . HIS B 1 23 ? 1.145 28.375 20.703 1 98.06 23 HIS B O 1
ATOM 2952 N N . ILE B 1 24 ? -1.062 28.422 21.094 1 98.38 24 ILE B N 1
ATOM 2953 C CA . ILE B 1 24 ? -0.948 29.453 22.094 1 98.38 24 ILE B CA 1
ATOM 2954 C C . ILE B 1 24 ? -0.01 29 23.219 1 98.38 24 ILE B C 1
ATOM 2956 O O . ILE B 1 24 ? 0.983 29.672 23.516 1 98.38 24 ILE B O 1
ATOM 2960 N N . PRO B 1 25 ? -0.213 27.781 23.781 1 97.19 25 PRO B N 1
ATOM 2961 C CA . PRO B 1 25 ? 0.72 27.344 24.812 1 97.19 25 PRO B CA 1
ATOM 2962 C C . PRO B 1 25 ? 2.156 27.234 24.312 1 97.19 25 PRO B C 1
ATOM 2964 O O . PRO B 1 25 ? 3.1 27.516 25.047 1 97.19 25 PRO B O 1
ATOM 2967 N N . ALA B 1 26 ? 2.357 26.781 23.109 1 97.69 26 ALA B N 1
ATOM 2968 C CA . ALA B 1 26 ? 3.695 26.609 22.547 1 97.69 26 ALA B CA 1
ATOM 2969 C C . ALA B 1 26 ? 4.41 27.953 22.406 1 97.69 26 ALA B C 1
ATOM 2971 O O . ALA B 1 26 ? 5.586 28.078 22.75 1 97.69 26 ALA B O 1
ATOM 2972 N N . PHE B 1 27 ? 3.713 29 21.953 1 98.25 27 PHE B N 1
ATOM 2973 C CA . PHE B 1 27 ? 4.309 30.312 21.781 1 98.25 27 PHE B CA 1
ATOM 2974 C C . PHE B 1 27 ? 4.578 30.953 23.141 1 98.25 27 PHE B C 1
ATOM 2976 O O . PHE B 1 27 ? 5.621 31.578 23.344 1 98.25 27 PHE B O 1
ATOM 2983 N N . GLN B 1 28 ? 3.699 30.781 24.078 1 97.88 28 GLN B N 1
ATOM 2984 C CA . GLN B 1 28 ? 3.783 31.453 25.359 1 97.88 28 GLN B CA 1
ATOM 2985 C C . GLN B 1 28 ? 4.918 30.891 26.203 1 97.88 28 GLN B C 1
ATOM 2987 O O . GLN B 1 28 ? 5.363 31.516 27.172 1 97.88 28 GLN B O 1
ATOM 2992 N N . ARG B 1 29 ? 5.387 29.75 25.844 1 96 29 ARG B N 1
ATOM 2993 C CA . ARG B 1 29 ? 6.496 29.125 26.562 1 96 29 ARG B CA 1
ATOM 2994 C C . ARG B 1 29 ? 7.82 29.812 26.219 1 96 29 ARG B C 1
ATOM 2996 O O . ARG B 1 29 ? 8.82 29.641 26.922 1 96 29 ARG B O 1
ATOM 3003 N N . LEU B 1 30 ? 7.816 30.531 25.156 1 97.12 30 LEU B N 1
ATOM 3004 C CA . LEU B 1 30 ? 9.047 31.125 24.656 1 97.12 30 LEU B CA 1
ATOM 3005 C C . LEU B 1 30 ? 9.289 32.5 25.297 1 97.12 30 LEU B C 1
ATOM 3007 O O . LEU B 1 30 ? 8.391 33.344 25.328 1 97.12 30 LEU B O 1
ATOM 3011 N N . PRO B 1 31 ? 10.461 32.781 25.75 1 95.75 31 PRO B N 1
ATOM 3012 C CA . PRO B 1 31 ? 10.727 34 26.516 1 95.75 31 PRO B CA 1
ATOM 3013 C C . PRO B 1 31 ? 10.695 35.25 25.625 1 95.75 31 PRO B C 1
ATOM 3015 O O . PRO B 1 31 ? 10.445 36.344 26.125 1 95.75 31 PRO B O 1
ATOM 3018 N N . ASN B 1 32 ? 10.977 35.094 24.375 1 97.19 32 ASN B N 1
ATOM 3019 C CA . ASN B 1 32 ? 11.039 36.25 23.5 1 97.19 32 ASN B CA 1
ATOM 3020 C C . ASN B 1 32 ? 9.805 36.344 22.609 1 97.19 32 ASN B C 1
ATOM 3022 O O . ASN B 1 32 ? 9.906 36.75 21.438 1 97.19 32 ASN B O 1
ATOM 3026 N N . VAL B 1 33 ? 8.672 35.875 23.109 1 97.81 33 VAL B N 1
ATOM 3027 C CA . VAL B 1 33 ? 7.414 35.938 22.375 1 97.81 33 VAL B CA 1
ATOM 3028 C C . VAL B 1 33 ? 6.324 36.562 23.25 1 97.81 33 VAL B C 1
ATOM 3030 O O . VAL B 1 33 ? 6.25 36.281 24.453 1 97.81 33 VAL B O 1
ATOM 3033 N N . GLU B 1 34 ? 5.574 37.406 22.703 1 98.25 34 GLU B N 1
ATOM 3034 C CA . GLU B 1 34 ? 4.359 37.938 23.328 1 98.25 34 GLU B CA 1
ATOM 3035 C C . GLU B 1 34 ? 3.131 37.625 22.469 1 98.25 34 GLU B C 1
ATOM 3037 O O . GLU B 1 34 ? 3.064 38.031 21.312 1 98.25 34 GLU B O 1
ATOM 3042 N N . THR B 1 35 ? 2.154 36.906 23.016 1 98.62 35 THR B N 1
ATOM 3043 C CA . THR B 1 35 ? 0.886 36.688 22.344 1 98.62 35 THR B CA 1
ATOM 3044 C C . THR B 1 35 ? -0.051 37.875 22.531 1 98.62 35 THR B C 1
ATOM 3046 O O . THR B 1 35 ? -0.396 38.219 23.672 1 98.62 35 THR B O 1
ATOM 3049 N N . VAL B 1 36 ? -0.558 38.469 21.484 1 98.56 36 VAL B N 1
ATOM 3050 C CA . VAL B 1 36 ? -1.084 39.812 21.656 1 98.56 36 VAL B CA 1
ATOM 3051 C C . VAL B 1 36 ? -2.561 39.844 21.266 1 98.56 36 VAL B C 1
ATOM 3053 O O . VAL B 1 36 ? -3.32 40.688 21.766 1 98.56 36 VAL B O 1
ATOM 3056 N N . ALA B 1 37 ? -2.947 38.938 20.375 1 98.75 37 ALA B N 1
ATOM 3057 C CA . ALA B 1 37 ? -4.328 39.031 19.922 1 98.75 37 ALA B CA 1
ATOM 3058 C C . ALA B 1 37 ? -4.848 37.688 19.422 1 98.75 37 ALA B C 1
ATOM 3060 O O . ALA B 1 37 ? -4.074 36.844 18.953 1 98.75 37 ALA B O 1
ATOM 3061 N N . VAL B 1 38 ? -6.109 37.5 19.547 1 98.69 38 VAL B N 1
ATOM 3062 C CA . VAL B 1 38 ? -6.816 36.344 19 1 98.69 38 VAL B CA 1
ATOM 3063 C C . VAL B 1 38 ? -8.07 36.812 18.266 1 98.69 38 VAL B C 1
ATOM 3065 O O . VAL B 1 38 ? -8.766 37.719 18.734 1 98.69 38 VAL B O 1
ATOM 3068 N N . CYS B 1 39 ? -8.266 36.25 17.094 1 98.62 39 CYS B N 1
ATOM 3069 C CA . CYS B 1 39 ? -9.406 36.594 16.25 1 98.62 39 CYS B CA 1
ATOM 3070 C C . CYS B 1 39 ? -10.219 35.344 15.906 1 98.62 39 CYS B C 1
ATOM 3072 O O . CYS B 1 39 ? -9.656 34.312 15.555 1 98.62 39 CYS B O 1
ATOM 3074 N N . ASP B 1 40 ? -11.469 35.406 16.047 1 98.06 40 ASP B N 1
ATOM 3075 C CA . ASP B 1 40 ? -12.414 34.406 15.578 1 98.06 40 ASP B CA 1
ATOM 3076 C C . ASP B 1 40 ? -13.758 35.031 15.211 1 98.06 40 ASP B C 1
ATOM 3078 O O . ASP B 1 40 ? -14.195 35.969 15.844 1 98.06 40 ASP B O 1
ATOM 3082 N N . VAL B 1 41 ? -14.344 34.438 14.164 1 96.38 41 VAL B N 1
ATOM 3083 C CA . VAL B 1 41 ? -15.648 34.969 13.766 1 96.38 41 VAL B CA 1
ATOM 3084 C C . VAL B 1 41 ? -16.641 34.781 14.906 1 96.38 41 VAL B C 1
ATOM 3086 O O . VAL B 1 41 ? -17.609 35.531 15.031 1 96.38 41 VAL B O 1
ATOM 3089 N N . ASN B 1 42 ? -16.438 33.719 15.625 1 95.25 42 ASN B N 1
ATOM 3090 C CA . ASN B 1 42 ? -17.141 33.562 16.891 1 95.25 42 ASN B CA 1
ATOM 3091 C C . ASN B 1 42 ? -16.484 34.344 18 1 95.25 42 ASN B C 1
ATOM 3093 O O . ASN B 1 42 ? -15.625 33.844 18.719 1 95.25 42 ASN B O 1
ATOM 3097 N N . GLN B 1 43 ? -17 35.5 18.234 1 95.12 43 GLN B N 1
ATOM 3098 C CA . GLN B 1 43 ? -16.391 36.406 19.172 1 95.12 43 GLN B CA 1
ATOM 3099 C C . GLN B 1 43 ? -16.359 35.844 20.578 1 95.12 43 GLN B C 1
ATOM 3101 O O . GLN B 1 43 ? -15.414 36.094 21.344 1 95.12 43 GLN B O 1
ATOM 3106 N N . GLU B 1 44 ? -17.391 35.156 20.906 1 95.62 44 GLU B N 1
ATOM 3107 C CA . GLU B 1 44 ? -17.453 34.531 22.25 1 95.62 44 GLU B CA 1
ATOM 3108 C C . GLU B 1 44 ? -16.328 33.531 22.438 1 95.62 44 GLU B C 1
ATOM 3110 O O . GLU B 1 44 ? -15.703 33.469 23.516 1 95.62 44 GLU B O 1
ATOM 3115 N N . ARG B 1 45 ? -16.062 32.75 21.438 1 95.12 45 ARG B N 1
ATOM 3116 C CA . ARG B 1 45 ? -14.961 31.797 21.484 1 95.12 45 ARG B CA 1
ATOM 3117 C C . ARG B 1 45 ? -13.617 32.5 21.625 1 95.12 45 ARG B C 1
ATOM 3119 O O . ARG B 1 45 ? -12.781 32.125 22.438 1 95.12 45 ARG B O 1
ATOM 3126 N N . ALA B 1 46 ? -13.438 33.562 20.844 1 97.12 46 ALA B N 1
ATOM 3127 C CA . ALA B 1 46 ? -12.203 34.344 20.906 1 97.12 46 ALA B CA 1
ATOM 3128 C C . ALA B 1 46 ? -12.008 34.938 22.297 1 97.12 46 ALA B C 1
ATOM 3130 O O . ALA B 1 46 ? -10.898 34.906 22.844 1 97.12 46 ALA B O 1
ATOM 3131 N N . ARG B 1 47 ? -13.047 35.406 22.891 1 97.56 47 ARG B N 1
ATOM 3132 C CA . ARG B 1 47 ? -12.992 36.031 24.219 1 97.56 47 ARG B CA 1
ATOM 3133 C C . ARG B 1 47 ? -12.617 35 25.266 1 97.56 47 ARG B C 1
ATOM 3135 O O . ARG B 1 47 ? -11.805 35.281 26.156 1 97.56 47 ARG B O 1
ATOM 3142 N N . GLN B 1 48 ? -13.227 33.875 25.188 1 97 48 GLN B N 1
ATOM 3143 C CA . GLN B 1 48 ? -12.938 32.781 26.141 1 97 48 GLN B CA 1
ATOM 3144 C C . GLN B 1 48 ? -11.477 32.375 26.062 1 97 48 GLN B C 1
ATOM 3146 O O . GLN B 1 48 ? -10.828 32.188 27.109 1 97 48 GLN B O 1
ATOM 3151 N N . VAL B 1 49 ? -11.008 32.25 24.859 1 97.38 49 VAL B N 1
ATOM 3152 C CA . VAL B 1 49 ? -9.617 31.891 24.656 1 97.38 49 VAL B CA 1
ATOM 3153 C C . VAL B 1 49 ? -8.703 32.969 25.203 1 97.38 49 VAL B C 1
ATOM 3155 O O . VAL B 1 49 ? -7.715 32.688 25.891 1 97.38 49 VAL B O 1
ATOM 3158 N N . ALA B 1 50 ? -9 34.188 24.953 1 97.62 50 ALA B N 1
ATOM 3159 C CA . ALA B 1 50 ? -8.211 35.344 25.438 1 97.62 50 ALA B CA 1
ATOM 3160 C C . ALA B 1 50 ? -8.156 35.344 26.969 1 97.62 50 ALA B C 1
ATOM 3162 O O . ALA B 1 50 ? -7.086 35.5 27.547 1 97.62 50 ALA B O 1
ATOM 3163 N N . GLU B 1 51 ? -9.266 35.125 27.562 1 97.19 51 GLU B N 1
ATOM 3164 C CA . GLU B 1 51 ? -9.359 35.125 29.016 1 97.19 51 GLU B CA 1
ATOM 3165 C C . GLU B 1 51 ? -8.547 34 29.641 1 97.19 51 GLU B C 1
ATOM 3167 O O . GLU B 1 51 ? -7.809 34.219 30.609 1 97.19 51 GLU B O 1
ATOM 3172 N N . SER B 1 52 ? -8.656 32.875 29.094 1 97.06 52 SER B N 1
ATOM 3173 C CA . SER B 1 52 ? -8.016 31.688 29.672 1 97.06 52 SER B CA 1
ATOM 3174 C C . SER B 1 52 ? -6.512 31.703 29.422 1 97.06 52 SER B C 1
ATOM 3176 O O . SER B 1 52 ? -5.75 31.062 30.156 1 97.06 52 SER B O 1
ATOM 3178 N N . THR B 1 53 ? -6.027 32.5 28.422 1 97.38 53 THR B N 1
ATOM 3179 C CA . THR B 1 53 ? -4.621 32.406 28.047 1 97.38 53 THR B CA 1
ATOM 3180 C C . THR B 1 53 ? -3.906 33.719 28.375 1 97.38 53 THR B C 1
ATOM 3182 O O . THR B 1 53 ? -2.684 33.812 28.25 1 97.38 53 THR B O 1
ATOM 3185 N N . GLY B 1 54 ? -4.668 34.75 28.703 1 97.12 54 GLY B N 1
ATOM 3186 C CA . GLY B 1 54 ? -4.082 36.031 29.062 1 97.12 54 GLY B CA 1
ATOM 3187 C C . GLY B 1 54 ? -3.762 36.906 27.859 1 97.12 54 GLY B C 1
ATOM 3188 O O . GLY B 1 54 ? -2.971 37.844 27.969 1 97.12 54 GLY B O 1
ATOM 3189 N N . ILE B 1 55 ? -4.34 36.594 26.719 1 97.81 55 ILE B N 1
ATOM 3190 C CA . ILE B 1 55 ? -4.156 37.406 25.516 1 97.81 55 ILE B CA 1
ATOM 3191 C C . ILE B 1 55 ? -5.008 38.656 25.625 1 97.81 55 ILE B C 1
ATOM 3193 O O . ILE B 1 55 ? -6.195 38.594 25.953 1 97.81 55 ILE B O 1
ATOM 3197 N N . GLY B 1 56 ? -4.469 39.781 25.328 1 95.19 56 GLY B N 1
ATOM 3198 C CA . GLY B 1 56 ? -5.059 41.062 25.703 1 95.19 56 GLY B CA 1
ATOM 3199 C C . GLY B 1 56 ? -6.078 41.562 24.703 1 95.19 56 GLY B C 1
ATOM 3200 O O . GLY B 1 56 ? -6.961 42.344 25.062 1 95.19 56 GLY B O 1
ATOM 3201 N N . GLN B 1 57 ? -6 41.156 23.453 1 98.12 57 GLN B N 1
ATOM 3202 C CA . GLN B 1 57 ? -6.879 41.75 22.453 1 98.12 57 GLN B CA 1
ATOM 3203 C C . GLN B 1 57 ? -7.688 40.688 21.719 1 98.12 57 GLN B C 1
ATOM 3205 O O . GLN B 1 57 ? -7.16 39.625 21.391 1 98.12 57 GLN B O 1
ATOM 3210 N N . VAL B 1 58 ? -8.977 41 21.547 1 98.5 58 VAL B N 1
ATOM 3211 C CA . VAL B 1 58 ? -9.906 40.094 20.891 1 98.5 58 VAL B CA 1
ATOM 3212 C C . VAL B 1 58 ? -10.539 40.781 19.688 1 98.5 58 VAL B C 1
ATOM 3214 O O . VAL B 1 58 ? -10.914 41.938 19.734 1 98.5 58 VAL B O 1
ATOM 3217 N N . PHE B 1 59 ? -10.625 40.062 18.594 1 98.5 59 PHE B N 1
ATOM 3218 C CA . PHE B 1 59 ? -11.227 40.562 17.375 1 98.5 59 PHE B CA 1
ATOM 3219 C C . PHE B 1 59 ? -12.164 39.562 16.75 1 98.5 59 PHE B C 1
ATOM 3221 O O . PHE B 1 59 ? -12.031 38.344 16.984 1 98.5 59 PHE B O 1
ATOM 3228 N N . SER B 1 60 ? -13.102 40.031 15.93 1 98 60 SER B N 1
ATOM 3229 C CA . SER B 1 60 ? -13.953 39.156 15.141 1 98 60 SER B CA 1
ATOM 3230 C C . SER B 1 60 ? -13.68 39.312 13.648 1 98 60 SER B C 1
ATOM 3232 O O . SER B 1 60 ? -14.203 38.531 12.828 1 98 60 SER B O 1
ATOM 3234 N N . ASP B 1 61 ? -12.852 40.25 13.344 1 98.25 61 ASP B N 1
ATOM 3235 C CA . ASP B 1 61 ? -12.43 40.531 11.977 1 98.25 61 ASP B CA 1
ATOM 3236 C C . ASP B 1 61 ? -10.906 40.562 11.867 1 98.25 61 ASP B C 1
ATOM 3238 O O . ASP B 1 61 ? -10.25 41.406 12.453 1 98.25 61 ASP B O 1
ATOM 3242 N N . TYR B 1 62 ? -10.336 39.625 11.023 1 98.56 62 TYR B N 1
ATOM 3243 C CA . TYR B 1 62 ? -8.891 39.469 10.969 1 98.56 62 TYR B CA 1
ATOM 3244 C C . TYR B 1 62 ? -8.242 40.688 10.297 1 98.56 62 TYR B C 1
ATOM 3246 O O . TYR B 1 62 ? -7.094 41.031 10.594 1 98.56 62 TYR B O 1
ATOM 3254 N N . GLN B 1 63 ? -8.922 41.312 9.344 1 98.5 63 GLN B N 1
ATOM 3255 C CA . GLN B 1 63 ? -8.367 42.5 8.703 1 98.5 63 GLN B CA 1
ATOM 3256 C C . GLN B 1 63 ? -8.18 43.656 9.711 1 98.5 63 GLN B C 1
ATOM 3258 O O . GLN B 1 63 ? -7.16 44.344 9.695 1 98.5 63 GLN B O 1
ATOM 3263 N N . GLU B 1 64 ? -9.242 43.812 10.547 1 98.56 64 GLU B N 1
ATOM 3264 C CA . GLU B 1 64 ? -9.133 44.781 11.617 1 98.56 64 GLU B CA 1
ATOM 3265 C C . GLU B 1 64 ? -7.992 44.438 12.57 1 98.56 64 GLU B C 1
ATOM 3267 O O . GLU B 1 64 ? -7.234 45.344 12.977 1 98.56 64 GLU B O 1
ATOM 3272 N N . MET B 1 65 ? -7.91 43.188 12.93 1 98.69 65 MET B N 1
ATOM 3273 C CA . MET B 1 65 ? -6.84 42.75 13.82 1 98.69 65 MET B CA 1
ATOM 3274 C C . MET B 1 65 ? -5.469 43.094 13.227 1 98.69 65 MET B C 1
ATOM 3276 O O . MET B 1 65 ? -4.613 43.656 13.906 1 98.69 65 MET B O 1
ATOM 3280 N N . LEU B 1 66 ? -5.234 42.781 11.953 1 98.75 66 LEU B N 1
ATOM 3281 C CA . LEU B 1 66 ? -3.947 42.969 11.297 1 98.75 66 LEU B CA 1
ATOM 3282 C C . LEU B 1 66 ? -3.605 44.438 11.195 1 98.75 66 LEU B C 1
ATOM 3284 O O . LEU B 1 66 ? -2.453 44.844 11.398 1 98.75 66 LEU B O 1
ATOM 3288 N N . ALA B 1 67 ? -4.609 45.281 10.953 1 98.38 67 ALA B N 1
ATOM 3289 C CA . ALA B 1 67 ? -4.406 46.719 10.805 1 98.38 67 ALA B CA 1
ATOM 3290 C C . ALA B 1 67 ? -4.07 47.375 12.141 1 98.38 67 ALA B C 1
ATOM 3292 O O . ALA B 1 67 ? -3.221 48.25 12.211 1 98.38 67 ALA B O 1
ATOM 3293 N N . GLN B 1 68 ? -4.707 46.938 13.148 1 98.38 68 GLN B N 1
ATOM 3294 C CA . GLN B 1 68 ? -4.578 47.594 14.445 1 98.38 68 GLN B CA 1
ATOM 3295 C C . GLN B 1 68 ? -3.385 47.031 15.219 1 98.38 68 GLN B C 1
ATOM 3297 O O . GLN B 1 68 ? -2.645 47.781 15.852 1 98.38 68 GLN B O 1
ATOM 3302 N N . VAL B 1 69 ? -3.223 45.719 15.164 1 98.06 69 VAL B N 1
ATOM 3303 C CA . VAL B 1 69 ? -2.246 45.062 16.016 1 98.06 69 VAL B CA 1
ATOM 3304 C C . VAL B 1 69 ? -0.885 45.031 15.328 1 98.06 69 VAL B C 1
ATOM 3306 O O . VAL B 1 69 ? 0.154 45.156 15.984 1 98.06 69 VAL B O 1
ATOM 3309 N N . GLN B 1 70 ? -0.854 44.875 13.969 1 97.75 70 GLN B N 1
ATOM 3310 C CA . GLN B 1 70 ? 0.364 44.75 13.172 1 97.75 70 GLN B CA 1
ATOM 3311 C C . GLN B 1 70 ? 1.315 43.719 13.805 1 97.75 70 GLN B C 1
ATOM 3313 O O . GLN B 1 70 ? 2.465 44.062 14.109 1 97.75 70 GLN B O 1
ATOM 3318 N N . PRO B 1 71 ? 0.92 42.531 14.016 1 98.69 71 PRO B N 1
ATOM 3319 C CA . PRO B 1 71 ? 1.77 41.531 14.633 1 98.69 71 PRO B CA 1
ATOM 3320 C C . PRO B 1 71 ? 2.98 41.156 13.773 1 98.69 71 PRO B C 1
ATOM 3322 O O . PRO B 1 71 ? 2.951 41.344 12.555 1 98.69 71 PRO B O 1
ATOM 3325 N N . ASP B 1 72 ? 4.059 40.625 14.445 1 98.75 72 ASP B N 1
ATOM 3326 C CA . ASP B 1 72 ? 5.234 40.125 13.734 1 98.75 72 ASP B CA 1
ATOM 3327 C C . ASP B 1 72 ? 4.965 38.781 13.109 1 98.75 72 ASP B C 1
ATOM 3329 O O . ASP B 1 72 ? 5.531 38.438 12.062 1 98.75 72 ASP B O 1
ATOM 3333 N N . ILE B 1 73 ? 4.23 37.938 13.812 1 98.88 73 ILE B N 1
ATOM 3334 C CA . ILE B 1 73 ? 3.879 36.594 13.383 1 98.88 73 ILE B CA 1
ATOM 3335 C C . ILE B 1 73 ? 2.367 36.406 13.484 1 98.88 73 ILE B C 1
ATOM 3337 O O . ILE B 1 73 ? 1.757 36.75 14.5 1 98.88 73 ILE B O 1
ATOM 3341 N N . THR B 1 74 ? 1.792 35.938 12.469 1 98.94 74 THR B N 1
ATOM 3342 C CA . THR B 1 74 ? 0.38 35.562 12.484 1 98.94 74 THR B CA 1
ATOM 3343 C C . THR B 1 74 ? 0.206 34.062 12.266 1 98.94 74 THR B C 1
ATOM 3345 O O . THR B 1 74 ? 0.76 33.5 11.32 1 98.94 74 THR B O 1
ATOM 3348 N N . VAL B 1 75 ? -0.496 33.406 13.172 1 98.94 75 VAL B N 1
ATOM 3349 C CA . VAL B 1 75 ? -0.893 32.031 12.992 1 98.94 75 VAL B CA 1
ATOM 3350 C C . VAL B 1 75 ? -2.285 31.953 12.375 1 98.94 75 VAL B C 1
ATOM 3352 O O . VAL B 1 75 ? -3.227 32.562 12.875 1 98.94 75 VAL B O 1
ATOM 3355 N N . VAL B 1 76 ? -2.377 31.297 11.266 1 98.88 76 VAL B N 1
ATOM 3356 C CA . VAL B 1 76 ? -3.658 31.094 10.594 1 98.88 76 VAL B CA 1
ATOM 3357 C C . VAL B 1 76 ? -4.141 29.672 10.812 1 98.88 76 VAL B C 1
ATOM 3359 O O . VAL B 1 76 ? -3.543 28.719 10.297 1 98.88 76 VAL B O 1
ATOM 3362 N N . ALA B 1 77 ? -5.176 29.469 11.539 1 98.19 77 ALA B N 1
ATOM 3363 C CA . ALA B 1 77 ? -5.746 28.172 11.891 1 98.19 77 ALA B CA 1
ATOM 3364 C C . ALA B 1 77 ? -7.27 28.203 11.789 1 98.19 77 ALA B C 1
ATOM 3366 O O . ALA B 1 77 ? -7.965 28.094 12.805 1 98.19 77 ALA B O 1
ATOM 3367 N N . THR B 1 78 ? -7.824 28.297 10.633 1 97.38 78 THR B N 1
ATOM 3368 C CA . THR B 1 78 ? -9.242 28.375 10.297 1 97.38 78 THR B CA 1
ATOM 3369 C C . THR B 1 78 ? -9.625 27.25 9.336 1 97.38 78 THR B C 1
ATOM 3371 O O . THR B 1 78 ? -8.773 26.453 8.93 1 97.38 78 THR B O 1
ATOM 3374 N N . PRO B 1 79 ? -10.906 27.094 9.047 1 96.38 79 PRO B N 1
ATOM 3375 C CA . PRO B 1 79 ? -11.219 26.141 7.977 1 96.38 79 PRO B CA 1
ATOM 3376 C C . PRO B 1 79 ? -10.414 26.406 6.703 1 96.38 79 PRO B C 1
ATOM 3378 O O . PRO B 1 79 ? -10.062 27.547 6.414 1 96.38 79 PRO B O 1
ATOM 3381 N N . ASN B 1 80 ? -10.18 25.406 5.91 1 97.75 80 ASN B N 1
ATOM 3382 C CA . ASN B 1 80 ? -9.141 25.359 4.895 1 97.75 80 ASN B CA 1
ATOM 3383 C C . ASN B 1 80 ? -9.344 26.438 3.83 1 97.75 80 ASN B C 1
ATOM 3385 O O . ASN B 1 80 ? -8.383 27.047 3.363 1 97.75 80 ASN B O 1
ATOM 3389 N N . VAL B 1 81 ? -10.586 26.75 3.467 1 97.12 81 VAL B N 1
ATOM 3390 C CA . VAL B 1 81 ? -10.883 27.625 2.348 1 97.12 81 VAL B CA 1
ATOM 3391 C C . VAL B 1 81 ? -10.43 29.047 2.678 1 97.12 81 VAL B C 1
ATOM 3393 O O . VAL B 1 81 ? -10.242 29.875 1.778 1 97.12 81 VAL B O 1
ATOM 3396 N N . PHE B 1 82 ? -10.141 29.328 3.98 1 98 82 PHE B N 1
ATOM 3397 C CA . PHE B 1 82 ? -9.828 30.672 4.406 1 98 82 PHE B CA 1
ATOM 3398 C C . PHE B 1 82 ? -8.32 30.859 4.555 1 98 82 PHE B C 1
ATOM 3400 O O . PHE B 1 82 ? -7.844 31.984 4.777 1 98 82 PHE B O 1
ATOM 3407 N N . HIS B 1 83 ? -7.531 29.781 4.379 1 98.69 83 HIS B N 1
ATOM 3408 C CA . HIS B 1 83 ? -6.09 29.859 4.586 1 98.69 83 HIS B CA 1
ATOM 3409 C C . HIS B 1 83 ? -5.457 30.906 3.662 1 98.69 83 HIS B C 1
ATOM 3411 O O . HIS B 1 83 ? -4.711 31.766 4.117 1 98.69 83 HIS B O 1
ATOM 3417 N N . LYS B 1 84 ? -5.758 30.859 2.404 1 98.38 84 LYS B N 1
ATOM 3418 C CA . LYS B 1 84 ? -5.078 31.703 1.428 1 98.38 84 LYS B CA 1
ATOM 3419 C C . LYS B 1 84 ? -5.379 33.188 1.677 1 98.38 84 LYS B C 1
ATOM 3421 O O . LYS B 1 84 ? -4.461 33.969 1.886 1 98.38 84 LYS B O 1
ATOM 3426 N N . PRO B 1 85 ? -6.672 33.562 1.729 1 98.69 85 PRO B N 1
ATOM 3427 C CA . PRO B 1 85 ? -6.914 35 1.905 1 98.69 85 PRO B CA 1
ATOM 3428 C C . PRO B 1 85 ? -6.363 35.531 3.227 1 98.69 85 PRO B C 1
ATOM 3430 O O . PRO B 1 85 ? -5.875 36.656 3.283 1 98.69 85 PRO B O 1
ATOM 3433 N N . MET B 1 86 ? -6.383 34.781 4.242 1 98.88 86 MET B N 1
ATOM 3434 C CA . MET B 1 86 ? -5.941 35.25 5.551 1 98.88 86 MET B CA 1
ATOM 3435 C C . MET B 1 86 ? -4.418 35.312 5.629 1 98.88 86 MET B C 1
ATOM 3437 O O . MET B 1 86 ? -3.854 36.25 6.191 1 98.88 86 MET B O 1
ATOM 3441 N N . ALA B 1 87 ? -3.795 34.281 5.051 1 98.88 87 ALA B N 1
ATOM 3442 C CA . ALA B 1 87 ? -2.334 34.312 5 1 98.88 87 ALA B CA 1
ATOM 3443 C C . ALA B 1 87 ? -1.827 35.469 4.156 1 98.88 87 ALA B C 1
ATOM 3445 O O . ALA B 1 87 ? -0.889 36.188 4.547 1 98.88 87 ALA B O 1
ATOM 3446 N N . LEU B 1 88 ? -2.453 35.688 3.016 1 98.81 88 LEU B N 1
ATOM 3447 C CA . LEU B 1 88 ? -2.045 36.781 2.139 1 98.81 88 LEU B CA 1
ATOM 3448 C C . LEU B 1 88 ? -2.238 38.125 2.824 1 98.81 88 LEU B C 1
ATOM 3450 O O . LEU B 1 88 ? -1.383 39 2.721 1 98.81 88 LEU B O 1
ATOM 3454 N N . ALA B 1 89 ? -3.361 38.281 3.498 1 98.88 89 ALA B N 1
ATOM 3455 C CA . ALA B 1 89 ? -3.617 39.5 4.227 1 98.88 89 ALA B CA 1
ATOM 3456 C C . ALA B 1 89 ? -2.549 39.75 5.289 1 98.88 89 ALA B C 1
ATOM 3458 O O . ALA B 1 89 ? -2.09 40.875 5.473 1 98.88 89 ALA B O 1
ATOM 3459 N N . ALA B 1 90 ? -2.182 38.688 5.98 1 98.88 90 ALA B N 1
ATOM 3460 C CA . ALA B 1 90 ? -1.146 38.812 7 1 98.88 90 ALA B CA 1
ATOM 3461 C C . ALA B 1 90 ? 0.194 39.219 6.383 1 98.88 90 ALA B C 1
ATOM 3463 O O . ALA B 1 90 ? 0.894 40.062 6.906 1 98.88 90 ALA B O 1
ATOM 3464 N N . LEU B 1 91 ? 0.539 38.594 5.281 1 98.81 91 LEU B N 1
ATOM 3465 C CA . LEU B 1 91 ? 1.773 38.938 4.578 1 98.81 91 LEU B CA 1
ATOM 3466 C C . LEU B 1 91 ? 1.764 40.375 4.121 1 98.81 91 LEU B C 1
ATOM 3468 O O . LEU B 1 91 ? 2.764 41.094 4.27 1 98.81 91 LEU B O 1
ATOM 3472 N N . GLU B 1 92 ? 0.634 40.812 3.633 1 98.5 92 GLU B N 1
ATOM 3473 C CA . GLU B 1 92 ? 0.498 42.188 3.176 1 98.5 92 GLU B CA 1
ATOM 3474 C C . GLU B 1 92 ? 0.683 43.156 4.328 1 98.5 92 GLU B C 1
ATOM 3476 O O . GLU B 1 92 ? 1.213 44.25 4.137 1 98.5 92 GLU B O 1
ATOM 3481 N N . ALA B 1 93 ? 0.31 42.75 5.484 1 98.44 93 ALA B N 1
ATOM 3482 C CA . ALA B 1 93 ? 0.418 43.594 6.68 1 98.44 93 ALA B CA 1
ATOM 3483 C C . ALA B 1 93 ? 1.828 43.531 7.258 1 98.44 93 ALA B C 1
ATOM 3485 O O . ALA B 1 93 ? 2.119 44.188 8.258 1 98.44 93 ALA B O 1
ATOM 3486 N N . GLY B 1 94 ? 2.723 42.719 6.609 1 98.5 94 GLY B N 1
ATOM 3487 C CA . GLY B 1 94 ? 4.117 42.688 7.027 1 98.5 94 GLY B CA 1
ATOM 3488 C C . GLY B 1 94 ? 4.387 41.625 8.094 1 98.5 94 GLY B C 1
ATOM 3489 O O . GLY B 1 94 ? 5.414 41.688 8.766 1 98.5 94 GLY B O 1
ATOM 3490 N N . SER B 1 95 ? 3.504 40.688 8.273 1 98.75 95 SER B N 1
ATOM 3491 C CA . SER B 1 95 ? 3.623 39.656 9.281 1 98.75 95 SER B CA 1
ATOM 3492 C C . SER B 1 95 ? 4.145 38.344 8.664 1 98.75 95 SER B C 1
ATOM 3494 O O . SER B 1 95 ? 3.732 37.969 7.57 1 98.75 95 SER B O 1
ATOM 3496 N N . HIS B 1 96 ? 5.137 37.688 9.359 1 98.88 96 HIS B N 1
ATOM 3497 C CA . HIS B 1 96 ? 5.391 36.281 9.047 1 98.88 96 HIS B CA 1
ATOM 3498 C C . HIS B 1 96 ? 4.16 35.406 9.336 1 98.88 96 HIS B C 1
ATOM 3500 O O . HIS B 1 96 ? 3.314 35.781 10.148 1 98.88 96 HIS B O 1
ATOM 3506 N N . VAL B 1 97 ? 4.102 34.281 8.641 1 98.94 97 VAL B N 1
ATOM 3507 C CA . VAL B 1 97 ? 2.871 33.5 8.789 1 98.94 97 VAL B CA 1
ATOM 3508 C C . VAL B 1 97 ? 3.203 32.031 9.078 1 98.94 97 VAL B C 1
ATOM 3510 O O . VAL B 1 97 ? 4.055 31.453 8.414 1 98.94 97 VAL B O 1
ATOM 3513 N N . LEU B 1 98 ? 2.646 31.484 10.117 1 98.88 98 LEU B N 1
ATOM 3514 C CA . LEU B 1 98 ? 2.465 30.047 10.312 1 98.88 98 LEU B CA 1
ATOM 3515 C C . LEU B 1 98 ? 1.036 29.625 9.977 1 98.88 98 LEU B C 1
ATOM 3517 O O . LEU B 1 98 ? 0.11 29.906 10.742 1 98.88 98 LEU B O 1
ATOM 3521 N N . CYS B 1 99 ? 0.854 29.016 8.859 1 98.88 99 CYS B N 1
ATOM 3522 C CA . CYS B 1 99 ? -0.459 28.547 8.422 1 98.88 99 CYS B CA 1
ATOM 3523 C C . CYS B 1 99 ? -0.654 27.078 8.734 1 98.88 99 CYS B C 1
ATOM 3525 O O . CYS B 1 99 ? 0.188 26.25 8.383 1 98.88 99 CYS B O 1
ATOM 3527 N N . GLU B 1 100 ? -1.675 26.734 9.352 1 98.12 100 GLU B N 1
ATOM 3528 C CA . GLU B 1 100 ? -1.971 25.328 9.609 1 98.12 100 GLU B CA 1
ATOM 3529 C C . GLU B 1 100 ? -2.15 24.562 8.305 1 98.12 100 GLU B C 1
ATOM 3531 O O . GLU B 1 100 ? -2.408 25.156 7.254 1 98.12 100 GLU B O 1
ATOM 3536 N N . LYS B 1 101 ? -1.934 23.312 8.391 1 97.94 101 LYS B N 1
ATOM 3537 C CA . LYS B 1 101 ? -2.143 22.438 7.246 1 97.94 101 LYS B CA 1
ATOM 3538 C C . LYS B 1 101 ? -3.631 22.25 6.965 1 97.94 101 LYS B C 1
ATOM 3540 O O . LYS B 1 101 ? -4.457 22.328 7.875 1 97.94 101 LYS B O 1
ATOM 3545 N N . PRO B 1 102 ? -4.016 21.984 5.816 1 97.69 102 PRO B N 1
ATOM 3546 C CA . PRO B 1 102 ? -3.168 22.125 4.633 1 97.69 102 PRO B CA 1
ATOM 3547 C C . PRO B 1 102 ? -2.922 23.594 4.258 1 97.69 102 PRO B C 1
ATOM 3549 O O . PRO B 1 102 ? -3.746 24.453 4.559 1 97.69 102 PRO B O 1
ATOM 3552 N N . LEU B 1 103 ? -1.808 23.812 3.598 1 98.19 103 LEU B N 1
ATOM 3553 C CA . LEU B 1 103 ? -1.464 25.188 3.236 1 98.19 103 LEU B CA 1
ATOM 3554 C C . LEU B 1 103 ? -2.523 25.781 2.32 1 98.19 103 LEU B C 1
ATOM 3556 O O . LEU B 1 103 ? -2.947 26.922 2.52 1 98.19 103 LEU B O 1
ATOM 3560 N N . ALA B 1 104 ? -2.904 25.047 1.312 1 97.12 104 ALA B N 1
ATOM 3561 C CA . ALA B 1 104 ? -3.893 25.453 0.315 1 97.12 104 ALA B CA 1
ATOM 3562 C C . ALA B 1 104 ? -4.57 24.234 -0.306 1 97.12 104 ALA B C 1
ATOM 3564 O O . ALA B 1 104 ? -4.109 23.109 -0.134 1 97.12 104 ALA B O 1
ATOM 3565 N N . LEU B 1 105 ? -5.621 24.516 -1.004 1 94.88 105 LEU B N 1
ATOM 3566 C CA . LEU B 1 105 ? -6.391 23.422 -1.6 1 94.88 105 LEU B CA 1
ATOM 3567 C C . LEU B 1 105 ? -5.871 23.094 -2.994 1 94.88 105 LEU B C 1
ATOM 3569 O O . LEU B 1 105 ? -6.066 21.969 -3.484 1 94.88 105 LEU B O 1
ATOM 3573 N N . THR B 1 106 ? -5.238 24.047 -3.635 1 96.25 106 THR B N 1
ATOM 3574 C CA . THR B 1 106 ? -4.676 23.812 -4.961 1 96.25 106 THR B CA 1
ATOM 3575 C C . THR B 1 106 ? -3.199 24.188 -4.996 1 96.25 106 THR B C 1
ATOM 3577 O O . THR B 1 106 ? -2.744 25.016 -4.195 1 96.25 106 THR B O 1
ATOM 3580 N N . TYR B 1 107 ? -2.557 23.578 -5.926 1 96.94 107 TYR B N 1
ATOM 3581 C CA . TYR B 1 107 ? -1.148 23.906 -6.117 1 96.94 107 TYR B CA 1
ATOM 3582 C C . TYR B 1 107 ? -0.98 25.359 -6.52 1 96.94 107 TYR B C 1
ATOM 3584 O O . TYR B 1 107 ? -0.054 26.031 -6.062 1 96.94 107 TYR B O 1
ATOM 3592 N N . ALA B 1 108 ? -1.795 25.859 -7.355 1 97.5 108 ALA B N 1
ATOM 3593 C CA . ALA B 1 108 ? -1.729 27.25 -7.82 1 97.5 108 ALA B CA 1
ATOM 3594 C C . ALA B 1 108 ? -1.854 28.219 -6.652 1 97.5 108 ALA B C 1
ATOM 3596 O O . ALA B 1 108 ? -1.106 29.203 -6.57 1 97.5 108 ALA B O 1
ATOM 3597 N N . ASP B 1 109 ? -2.783 27.938 -5.758 1 98.38 109 ASP B N 1
ATOM 3598 C CA . ASP B 1 109 ? -2.975 28.797 -4.59 1 98.38 109 ASP B CA 1
ATOM 3599 C C . ASP B 1 109 ? -1.746 28.766 -3.684 1 98.38 109 ASP B C 1
ATOM 3601 O O . ASP B 1 109 ? -1.288 29.812 -3.217 1 98.38 109 ASP B O 1
ATOM 3605 N N . ALA B 1 110 ? -1.226 27.594 -3.453 1 98.62 110 ALA B N 1
ATOM 3606 C CA . ALA B 1 110 ? -0.039 27.453 -2.613 1 98.62 110 ALA B CA 1
ATOM 3607 C C . ALA B 1 110 ? 1.141 28.219 -3.201 1 98.62 110 ALA B C 1
ATOM 3609 O O . ALA B 1 110 ? 1.871 28.906 -2.475 1 98.62 110 ALA B O 1
ATOM 3610 N N . ARG B 1 111 ? 1.32 28.078 -4.477 1 98.38 111 ARG B N 1
ATOM 3611 C CA . ARG B 1 111 ? 2.412 28.766 -5.164 1 98.38 111 ARG B CA 1
ATOM 3612 C C . ARG B 1 111 ? 2.277 30.281 -5.031 1 98.38 111 ARG B C 1
ATOM 3614 O O . ARG B 1 111 ? 3.258 30.969 -4.75 1 98.38 111 ARG B O 1
ATOM 3621 N N . GLU B 1 112 ? 1.1 30.766 -5.215 1 98.69 112 GLU B N 1
ATOM 3622 C CA . GLU B 1 112 ? 0.854 32.188 -5.062 1 98.69 112 GLU B CA 1
ATOM 3623 C C . GLU B 1 112 ? 1.195 32.656 -3.652 1 98.69 112 GLU B C 1
ATOM 3625 O O . GLU B 1 112 ? 1.828 33.719 -3.479 1 98.69 112 GLU B O 1
ATOM 3630 N N . MET B 1 113 ? 0.755 31.922 -2.684 1 98.81 113 MET B N 1
ATOM 3631 C CA . MET B 1 113 ? 1.017 32.25 -1.288 1 98.81 113 MET B CA 1
ATOM 3632 C C . MET B 1 113 ? 2.516 32.312 -1.012 1 98.81 113 MET B C 1
ATOM 3634 O O . MET B 1 113 ? 3.012 33.281 -0.417 1 98.81 113 MET B O 1
ATOM 3638 N N . MET B 1 114 ? 3.211 31.312 -1.468 1 98.75 114 MET B N 1
ATOM 3639 C CA . MET B 1 114 ? 4.652 31.219 -1.247 1 98.75 114 MET B CA 1
ATOM 3640 C C . MET B 1 114 ? 5.383 32.344 -1.992 1 98.75 114 MET B C 1
ATOM 3642 O O . MET B 1 114 ? 6.34 32.906 -1.47 1 98.75 114 MET B O 1
ATOM 3646 N N . ASP B 1 115 ? 5 32.594 -3.207 1 98.62 115 ASP B N 1
ATOM 3647 C CA . ASP B 1 115 ? 5.598 33.656 -3.996 1 98.62 115 ASP B CA 1
ATOM 3648 C C . ASP B 1 115 ? 5.418 35 -3.311 1 98.62 115 ASP B C 1
ATOM 3650 O O . ASP B 1 115 ? 6.336 35.844 -3.299 1 98.62 115 ASP B O 1
ATOM 3654 N N . ARG B 1 116 ? 4.227 35.25 -2.779 1 98.69 116 ARG B N 1
ATOM 3655 C CA . ARG B 1 116 ? 3.953 36.5 -2.094 1 98.69 116 ARG B CA 1
ATOM 3656 C C . ARG B 1 116 ? 4.852 36.656 -0.872 1 98.69 116 ARG B C 1
ATOM 3658 O O . ARG B 1 116 ? 5.344 37.75 -0.597 1 98.69 116 ARG B O 1
ATOM 3665 N N . ALA B 1 117 ? 5 35.625 -0.1 1 98.81 117 ALA B N 1
ATOM 3666 C CA . ALA B 1 117 ? 5.902 35.656 1.05 1 98.81 117 ALA B CA 1
ATOM 3667 C C . ALA B 1 117 ? 7.32 36.031 0.625 1 98.81 117 ALA B C 1
ATOM 3669 O O . ALA B 1 117 ? 7.961 36.875 1.253 1 98.81 117 ALA B O 1
ATOM 3670 N N . ALA B 1 118 ? 7.781 35.406 -0.413 1 98.56 118 ALA B N 1
ATOM 3671 C CA . ALA B 1 118 ? 9.117 35.656 -0.936 1 98.56 118 ALA B CA 1
ATOM 3672 C C . ALA B 1 118 ? 9.25 37.125 -1.385 1 98.56 118 ALA B C 1
ATOM 3674 O O . ALA B 1 118 ? 10.258 37.781 -1.099 1 98.56 118 ALA B O 1
ATOM 3675 N N . GLU B 1 119 ? 8.289 37.625 -2.1 1 98.44 119 GLU B N 1
ATOM 3676 C CA . GLU B 1 119 ? 8.281 39 -2.592 1 98.44 119 GLU B CA 1
ATOM 3677 C C . GLU B 1 119 ? 8.383 40 -1.442 1 98.44 119 GLU B C 1
ATOM 3679 O O . GLU B 1 119 ? 9.023 41.062 -1.575 1 98.44 119 GLU B O 1
ATOM 3684 N N . LYS B 1 120 ? 7.781 39.688 -0.342 1 98.38 120 LYS B N 1
ATOM 3685 C CA . LYS B 1 120 ? 7.73 40.594 0.808 1 98.38 120 LYS B CA 1
ATOM 3686 C C . LYS B 1 120 ? 8.93 40.375 1.727 1 98.38 120 LYS B C 1
ATOM 3688 O O . LYS B 1 120 ? 9.117 41.125 2.693 1 98.38 120 LYS B O 1
ATOM 3693 N N . GLY B 1 121 ? 9.742 39.375 1.371 1 98.25 121 GLY B N 1
ATOM 3694 C CA . GLY B 1 121 ? 10.859 39.031 2.238 1 98.25 121 GLY B CA 1
ATOM 3695 C C . GLY B 1 121 ? 10.43 38.469 3.58 1 98.25 121 GLY B C 1
ATOM 3696 O O . GLY B 1 121 ? 11.078 38.719 4.602 1 98.25 121 GLY B O 1
ATOM 3697 N N . LEU B 1 122 ? 9.281 37.812 3.654 1 98.75 122 LEU B N 1
ATOM 3698 C CA . LEU B 1 122 ? 8.719 37.25 4.879 1 98.75 122 LEU B CA 1
ATOM 3699 C C . LEU B 1 122 ? 8.688 35.75 4.809 1 98.75 122 LEU B C 1
ATOM 3701 O O . LEU B 1 122 ? 8.844 35.156 3.732 1 98.75 122 LEU B O 1
ATOM 3705 N N . VAL B 1 123 ? 8.531 35.125 6.008 1 98.62 123 VAL B N 1
ATOM 3706 C CA . VAL B 1 123 ? 8.43 33.688 6.113 1 98.62 123 VAL B CA 1
ATOM 3707 C C . VAL B 1 123 ? 6.961 33.25 6.109 1 98.62 123 VAL B C 1
ATOM 3709 O O . VAL B 1 123 ? 6.141 33.844 6.82 1 98.62 123 VAL B O 1
ATOM 3712 N N . LEU B 1 124 ? 6.625 32.375 5.227 1 98.88 124 LEU B N 1
ATOM 3713 C CA . LEU B 1 124 ? 5.406 31.562 5.293 1 98.88 124 LEU B CA 1
ATOM 3714 C C . LEU B 1 124 ? 5.738 30.094 5.473 1 98.88 124 LEU B C 1
ATOM 3716 O O . LEU B 1 124 ? 6.434 29.5 4.645 1 98.88 124 LEU B O 1
ATOM 3720 N N . THR B 1 125 ? 5.312 29.516 6.578 1 98.69 125 THR B N 1
ATOM 3721 C CA . THR B 1 125 ? 5.559 28.094 6.836 1 98.69 125 THR B CA 1
ATOM 3722 C C . THR B 1 125 ? 4.266 27.391 7.227 1 98.69 125 THR B C 1
ATOM 3724 O O . THR B 1 125 ? 3.223 28.031 7.391 1 98.69 125 THR B O 1
ATOM 3727 N N . VAL B 1 126 ? 4.281 26.062 7.238 1 98.56 126 VAL B N 1
ATOM 3728 C CA . VAL B 1 126 ? 3.078 25.25 7.414 1 98.56 126 VAL B CA 1
ATOM 3729 C C . VAL B 1 126 ? 3.133 24.516 8.758 1 98.56 126 VAL B C 1
ATOM 3731 O O . VAL B 1 126 ? 4.191 24.047 9.164 1 98.56 126 VAL B O 1
ATOM 3734 N N . GLY B 1 127 ? 2.016 24.453 9.375 1 97.38 127 GLY B N 1
ATOM 3735 C CA . GLY B 1 127 ? 1.897 23.812 10.672 1 97.38 127 GLY B CA 1
ATOM 3736 C C . GLY B 1 127 ? 1.809 22.297 10.594 1 97.38 127 GLY B C 1
ATOM 3737 O O . GLY B 1 127 ? 0.896 21.688 11.164 1 97.38 127 GLY B O 1
ATOM 3738 N N . THR B 1 128 ? 2.693 21.609 9.953 1 95.38 128 THR B N 1
ATOM 3739 C CA . THR B 1 128 ? 2.807 20.156 10.016 1 95.38 128 THR B CA 1
ATOM 3740 C C . THR B 1 128 ? 3.73 19.734 11.148 1 95.38 128 THR B C 1
ATOM 3742 O O . THR B 1 128 ? 4.949 19.672 10.977 1 95.38 128 THR B O 1
ATOM 3745 N N . HIS B 1 129 ? 3.193 19.297 12.266 1 93.69 129 HIS B N 1
ATOM 3746 C CA . HIS B 1 129 ? 3.957 19.203 13.508 1 93.69 129 HIS B CA 1
ATOM 3747 C C . HIS B 1 129 ? 4.547 17.812 13.688 1 93.69 129 HIS B C 1
ATOM 3749 O O . HIS B 1 129 ? 5.531 17.641 14.414 1 93.69 129 HIS B O 1
ATOM 3755 N N . PHE B 1 130 ? 4.098 16.75 13 1 93.44 130 PHE B N 1
ATOM 3756 C CA . PHE B 1 130 ? 4.484 15.375 13.273 1 93.44 130 PHE B CA 1
ATOM 3757 C C . PHE B 1 130 ? 5.961 15.156 12.961 1 93.44 130 PHE B C 1
ATOM 3759 O O . PHE B 1 130 ? 6.605 14.297 13.562 1 93.44 130 PHE B O 1
ATOM 3766 N N . ARG B 1 131 ? 6.469 15.891 11.977 1 93.38 131 ARG B N 1
ATOM 3767 C CA . ARG B 1 131 ? 7.867 15.695 11.602 1 93.38 131 ARG B CA 1
ATOM 3768 C C . ARG B 1 131 ? 8.797 16.031 12.766 1 93.38 131 ARG B C 1
ATOM 3770 O O . ARG B 1 131 ? 9.945 15.578 12.797 1 93.38 131 ARG B O 1
ATOM 3777 N N . TRP B 1 132 ? 8.273 16.766 13.828 1 92.94 132 TRP B N 1
ATOM 3778 C CA . TRP B 1 132 ? 9.102 17.156 14.961 1 92.94 132 TRP B CA 1
ATOM 3779 C C . TRP B 1 132 ? 8.906 16.188 16.125 1 92.94 132 TRP B C 1
ATOM 3781 O O . TRP B 1 132 ? 9.484 16.375 17.203 1 92.94 132 TRP B O 1
ATOM 3791 N N . SER B 1 133 ? 8.062 15.156 15.93 1 92.31 133 SER B N 1
ATOM 3792 C CA . SER B 1 133 ? 7.945 14.148 16.969 1 92.31 133 SER B CA 1
ATOM 3793 C C . SER B 1 133 ? 9.273 13.414 17.188 1 92.31 133 SER B C 1
ATOM 3795 O O . SER B 1 133 ? 10.078 13.32 16.266 1 92.31 133 SER B O 1
ATOM 3797 N N . ALA B 1 134 ? 9.445 12.898 18.344 1 92.94 134 ALA B N 1
ATOM 3798 C CA . ALA B 1 134 ? 10.711 12.266 18.703 1 92.94 134 ALA B CA 1
ATOM 3799 C C . ALA B 1 134 ? 11 11.07 17.797 1 92.94 134 ALA B C 1
ATOM 3801 O O . ALA B 1 134 ? 12.117 10.93 17.297 1 92.94 134 ALA B O 1
ATOM 3802 N N . PRO B 1 135 ? 10.039 10.219 17.516 1 94.31 135 PRO B N 1
ATOM 3803 C CA . PRO B 1 135 ? 10.32 9.086 16.625 1 94.31 135 PRO B CA 1
ATOM 3804 C C . PRO B 1 135 ? 10.711 9.523 15.219 1 94.31 135 PRO B C 1
ATOM 3806 O O . PRO B 1 135 ? 11.625 8.953 14.625 1 94.31 135 PRO B O 1
ATOM 3809 N N . MET B 1 136 ? 10.047 10.547 14.703 1 94.94 136 MET B N 1
ATOM 3810 C CA . MET B 1 136 ? 10.352 11.039 13.367 1 94.94 136 MET B CA 1
ATOM 3811 C C . MET B 1 136 ? 11.75 11.648 13.32 1 94.94 136 MET B C 1
ATOM 3813 O O . MET B 1 136 ? 12.508 11.398 12.375 1 94.94 136 MET B O 1
ATOM 3817 N N . GLN B 1 137 ? 12.047 12.414 14.328 1 94.19 137 GLN B N 1
ATOM 3818 C CA . GLN B 1 137 ? 13.367 13.023 14.398 1 94.19 137 GLN B CA 1
ATOM 3819 C C . GLN B 1 137 ? 14.461 11.969 14.531 1 94.19 137 GLN B C 1
ATOM 3821 O O . GLN B 1 137 ? 15.531 12.094 13.93 1 94.19 137 GLN B O 1
ATOM 3826 N N . ALA B 1 138 ? 14.164 10.945 15.305 1 94.75 138 ALA B N 1
ATOM 3827 C CA . ALA B 1 138 ? 15.125 9.852 15.453 1 94.75 138 ALA B CA 1
ATOM 3828 C C . ALA B 1 138 ? 15.383 9.156 14.125 1 94.75 138 ALA B C 1
ATOM 3830 O O . ALA B 1 138 ? 16.531 8.898 13.758 1 94.75 138 ALA B O 1
ATOM 3831 N N . CYS B 1 139 ? 14.375 8.844 13.438 1 97.06 139 CYS B N 1
ATOM 3832 C CA . CYS B 1 139 ? 14.523 8.195 12.141 1 97.06 139 CYS B CA 1
ATOM 3833 C C . CYS B 1 139 ? 15.219 9.117 11.148 1 97.06 139 CYS B C 1
ATOM 3835 O O . CYS B 1 139 ? 16.078 8.68 10.375 1 97.06 139 CYS B O 1
ATOM 3837 N N . LYS B 1 140 ? 14.859 10.398 11.148 1 97.06 140 LYS B N 1
ATOM 3838 C CA . LYS B 1 140 ? 15.453 11.383 10.25 1 97.06 140 LYS B CA 1
ATOM 3839 C C . LYS B 1 140 ? 16.953 11.484 10.461 1 97.06 140 LYS B C 1
ATOM 3841 O O . LYS B 1 140 ? 17.719 11.672 9.508 1 97.06 140 LYS B O 1
ATOM 3846 N N . ALA B 1 141 ? 17.359 11.414 11.68 1 96.62 141 ALA B N 1
ATOM 3847 C CA . ALA B 1 141 ? 18.781 11.438 11.977 1 96.62 141 ALA B CA 1
ATOM 3848 C C . ALA B 1 141 ? 19.516 10.305 11.25 1 96.62 141 ALA B C 1
ATOM 3850 O O . ALA B 1 141 ? 20.625 10.5 10.742 1 96.62 141 ALA B O 1
ATOM 3851 N N . HIS B 1 142 ? 18.906 9.172 11.188 1 98.06 142 HIS B N 1
ATOM 3852 C CA . HIS B 1 142 ? 19.5 8.039 10.484 1 98.06 142 HIS B CA 1
ATOM 3853 C C . HIS B 1 142 ? 19.469 8.25 8.977 1 98.06 142 HIS B C 1
ATOM 3855 O O . HIS B 1 142 ? 20.391 7.844 8.266 1 98.06 142 HIS B O 1
ATOM 3861 N N . VAL B 1 143 ? 18.438 8.891 8.43 1 98.56 143 VAL B N 1
ATOM 3862 C CA . VAL B 1 143 ? 18.375 9.242 7.016 1 98.56 143 VAL B CA 1
ATOM 3863 C C . VAL B 1 143 ? 19.531 10.172 6.668 1 98.56 143 VAL B C 1
ATOM 3865 O O . VAL B 1 143 ? 20.266 9.93 5.707 1 98.56 143 VAL B O 1
ATOM 3868 N N . ASP B 1 144 ? 19.703 11.172 7.48 1 97.69 144 ASP B N 1
ATOM 3869 C CA . ASP B 1 144 ? 20.703 12.203 7.215 1 97.69 144 ASP B CA 1
ATOM 3870 C C . ASP B 1 144 ? 22.109 11.641 7.32 1 97.69 144 ASP B C 1
ATOM 3872 O O . ASP B 1 144 ? 23.031 12.125 6.656 1 97.69 144 ASP B O 1
ATOM 3876 N N . ALA B 1 145 ? 22.234 10.586 8.102 1 98.06 145 ALA B N 1
ATOM 3877 C CA . ALA B 1 145 ? 23.531 9.938 8.273 1 98.06 145 ALA B CA 1
ATOM 3878 C C . ALA B 1 145 ? 23.797 8.945 7.152 1 98.06 145 ALA B C 1
ATOM 3880 O O . ALA B 1 145 ? 24.875 8.328 7.102 1 98.06 145 ALA B O 1
ATOM 3881 N N . GLY B 1 146 ? 22.844 8.703 6.285 1 98.19 146 GLY B N 1
ATOM 3882 C CA . GLY B 1 146 ? 23.016 7.816 5.145 1 98.19 146 GLY B CA 1
ATOM 3883 C C . GLY B 1 146 ? 22.797 6.355 5.484 1 98.19 146 GLY B C 1
ATOM 3884 O O . GLY B 1 146 ? 23.219 5.469 4.742 1 98.19 146 GLY B O 1
ATOM 3885 N N . PHE B 1 147 ? 22.156 6.086 6.559 1 98.06 147 PHE B N 1
ATOM 3886 C CA . PHE B 1 147 ? 21.984 4.738 7.09 1 98.06 147 PHE B CA 1
ATOM 3887 C C . PHE B 1 147 ? 21.25 3.852 6.094 1 98.06 147 PHE B C 1
ATOM 3889 O O . PHE B 1 147 ? 21.516 2.654 5.996 1 98.06 147 PHE B O 1
ATOM 3896 N N . PHE B 1 148 ? 20.453 4.398 5.309 1 98.5 148 PHE B N 1
ATOM 3897 C CA . PHE B 1 148 ? 19.516 3.609 4.512 1 98.5 148 PHE B CA 1
ATOM 3898 C C . PHE B 1 148 ? 20.031 3.436 3.09 1 98.5 148 PHE B C 1
ATOM 3900 O O . PHE B 1 148 ? 19.469 2.682 2.301 1 98.5 148 PHE B O 1
ATOM 3907 N N . GLY B 1 149 ? 21.125 4.062 2.67 1 98.31 149 GLY B N 1
ATOM 3908 C CA . GLY B 1 149 ? 21.469 4.121 1.258 1 98.31 149 GLY B CA 1
ATOM 3909 C C . GLY B 1 149 ? 20.422 4.848 0.423 1 98.31 149 GLY B C 1
ATOM 3910 O O . GLY B 1 149 ? 19.938 5.91 0.814 1 98.31 149 GLY B O 1
ATOM 3911 N N . GLU B 1 150 ? 20.172 4.305 -0.701 1 98.19 150 GLU B N 1
ATOM 3912 C CA . GLU B 1 150 ? 19.094 4.848 -1.534 1 98.19 150 GLU B CA 1
ATOM 3913 C C . GLU B 1 150 ? 17.734 4.402 -1.033 1 98.19 150 GLU B C 1
ATOM 3915 O O . GLU B 1 150 ? 17.453 3.203 -0.959 1 98.19 150 GLU B O 1
ATOM 3920 N N . ILE B 1 151 ? 16.938 5.348 -0.644 1 98.69 151 ILE B N 1
ATOM 3921 C CA . ILE B 1 151 ? 15.547 5.035 -0.308 1 98.69 151 ILE B CA 1
ATOM 3922 C C . ILE B 1 151 ? 14.727 4.891 -1.588 1 98.69 151 ILE B C 1
ATOM 3924 O O . ILE B 1 151 ? 14.461 5.879 -2.275 1 98.69 151 ILE B O 1
ATOM 3928 N N . TYR B 1 152 ? 14.258 3.686 -1.896 1 98.56 152 TYR B N 1
ATOM 3929 C CA . TYR B 1 152 ? 13.609 3.469 -3.182 1 98.56 152 TYR B CA 1
ATOM 3930 C C . TYR B 1 152 ? 12.094 3.398 -3.02 1 98.56 152 TYR B C 1
ATOM 3932 O O . TYR B 1 152 ? 11.352 3.475 -4 1 98.56 152 TYR B O 1
ATOM 3940 N N . ALA B 1 153 ? 11.641 3.256 -1.779 1 98.75 153 ALA B N 1
ATOM 3941 C CA . ALA B 1 153 ? 10.203 3.189 -1.571 1 98.75 153 ALA B CA 1
ATOM 3942 C C . ALA B 1 153 ? 9.836 3.541 -0.131 1 98.75 153 ALA B C 1
ATOM 3944 O O . ALA B 1 153 ? 10.633 3.334 0.785 1 98.75 153 ALA B O 1
ATOM 3945 N N . VAL B 1 154 ? 8.664 4.07 0.032 1 98.88 154 VAL B N 1
ATOM 3946 C CA . VAL B 1 154 ? 8.078 4.34 1.342 1 98.88 154 VAL B CA 1
ATOM 3947 C C . VAL B 1 154 ? 6.602 3.967 1.331 1 98.88 154 VAL B C 1
ATOM 3949 O O . VAL B 1 154 ? 5.914 4.152 0.323 1 98.88 154 VAL B O 1
ATOM 3952 N N . ARG B 1 155 ? 6.113 3.375 2.322 1 98.62 155 ARG B N 1
ATOM 3953 C CA . ARG B 1 155 ? 4.691 3.189 2.59 1 98.62 155 ARG B CA 1
ATOM 3954 C C . ARG B 1 155 ? 4.266 3.949 3.84 1 98.62 155 ARG B C 1
ATOM 3956 O O . ARG B 1 155 ? 4.887 3.818 4.895 1 98.62 155 ARG B O 1
ATOM 3963 N N . THR B 1 156 ? 3.244 4.75 3.717 1 98.44 156 THR B N 1
ATOM 3964 C CA . THR B 1 156 ? 2.758 5.5 4.867 1 98.44 156 THR B CA 1
ATOM 3965 C C . THR B 1 156 ? 1.233 5.457 4.938 1 98.44 156 THR B C 1
ATOM 3967 O O . THR B 1 156 ? 0.559 5.488 3.908 1 98.44 156 THR B O 1
ATOM 3970 N N . LEU B 1 157 ? 0.714 5.312 6.137 1 96.88 157 LEU B N 1
ATOM 3971 C CA . LEU B 1 157 ? -0.738 5.309 6.27 1 96.88 157 LEU B CA 1
ATOM 3972 C C . LEU B 1 157 ? -1.162 5.832 7.637 1 96.88 157 LEU B C 1
ATOM 3974 O O . LEU B 1 157 ? -0.366 5.832 8.578 1 96.88 157 LEU B O 1
ATOM 3978 N N . TRP B 1 158 ? -2.238 6.414 7.738 1 97.5 158 TRP B N 1
ATOM 3979 C CA . TRP B 1 158 ? -3.051 6.691 8.914 1 97.5 158 TRP B CA 1
ATOM 3980 C C . TRP B 1 158 ? -4.477 6.18 8.727 1 97.5 158 TRP B C 1
ATOM 3982 O O . TRP B 1 158 ? -5.301 6.848 8.102 1 97.5 158 TRP B O 1
ATOM 3992 N N . GLN B 1 159 ? -4.742 5.055 9.234 1 96.88 159 GLN B N 1
ATOM 3993 C CA . GLN B 1 159 ? -6.027 4.379 9.117 1 96.88 159 GLN B CA 1
ATOM 3994 C C . GLN B 1 159 ? -6.746 4.312 10.461 1 96.88 159 GLN B C 1
ATOM 3996 O O . GLN B 1 159 ? -6.277 3.646 11.391 1 96.88 159 GLN B O 1
ATOM 4001 N N . ARG B 1 160 ? -7.867 5.008 10.547 1 96.75 160 ARG B N 1
ATOM 4002 C CA . ARG B 1 160 ? -8.672 4.953 11.766 1 96.75 160 ARG B CA 1
ATOM 4003 C C . ARG B 1 160 ? -9.82 3.961 11.617 1 96.75 160 ARG B C 1
ATOM 4005 O O . ARG B 1 160 ? -10.234 3.643 10.5 1 96.75 160 ARG B O 1
ATOM 4012 N N . ARG B 1 161 ? -10.273 3.488 12.766 1 96.12 161 ARG B N 1
ATOM 4013 C CA . ARG B 1 161 ? -11.461 2.648 12.812 1 96.12 161 ARG B CA 1
ATOM 4014 C C . ARG B 1 161 ? -12.734 3.498 12.844 1 96.12 161 ARG B C 1
ATOM 4016 O O . ARG B 1 161 ? -13.688 3.223 12.117 1 96.12 161 ARG B O 1
ATOM 4023 N N . ALA B 1 162 ? -12.703 4.461 13.633 1 93.12 162 ALA B N 1
ATOM 4024 C CA . ALA B 1 162 ? -13.766 5.449 13.805 1 93.12 162 ALA B CA 1
ATOM 4025 C C . ALA B 1 162 ? -13.203 6.797 14.242 1 93.12 162 ALA B C 1
ATOM 4027 O O . ALA B 1 162 ? -12.906 6.996 15.422 1 93.12 162 ALA B O 1
ATOM 4028 N N . GLY B 1 163 ? -13.094 7.66 13.281 1 93.75 163 GLY B N 1
ATOM 4029 C CA . GLY B 1 163 ? -12.469 8.93 13.602 1 93.75 163 GLY B CA 1
ATOM 4030 C C . GLY B 1 163 ? -13.023 10.094 12.797 1 93.75 163 GLY B C 1
ATOM 4031 O O . GLY B 1 163 ? -12.344 11.102 12.609 1 93.75 163 GLY B O 1
ATOM 4032 N N . ILE B 1 164 ? -14.172 9.898 12.203 1 92.12 164 ILE B N 1
ATOM 4033 C CA . ILE B 1 164 ? -14.789 11 11.477 1 92.12 164 ILE B CA 1
ATOM 4034 C C . ILE B 1 164 ? -15.125 12.133 12.445 1 92.12 164 ILE B C 1
ATOM 4036 O O . ILE B 1 164 ? -15.727 11.898 13.492 1 92.12 164 ILE B O 1
ATOM 4040 N N . PRO B 1 165 ? -14.688 13.273 12.094 1 89.06 165 PRO B N 1
ATOM 4041 C CA . PRO B 1 165 ? -15.07 14.406 12.938 1 89.06 165 PRO B CA 1
ATOM 4042 C C . PRO B 1 165 ? -16.594 14.609 12.992 1 89.06 165 PRO B C 1
ATOM 4044 O O . PRO B 1 165 ? -17.312 14.078 12.156 1 89.06 165 PRO B O 1
ATOM 4047 N N . GLY B 1 166 ? -17.062 15.367 13.953 1 83.38 166 GLY B N 1
ATOM 4048 C CA . GLY B 1 166 ? -18.484 15.578 14.156 1 83.38 166 GLY B CA 1
ATOM 4049 C C . GLY B 1 166 ? -19.219 15.945 12.875 1 83.38 166 GLY B C 1
ATOM 4050 O O . GLY B 1 166 ? -18.766 16.812 12.125 1 83.38 166 GLY B O 1
ATOM 4051 N N . TYR B 1 167 ? -20.266 15.273 12.641 1 80.75 167 TYR B N 1
ATOM 4052 C CA . TYR B 1 167 ? -21.094 15.539 11.477 1 80.75 167 TYR B CA 1
ATOM 4053 C C . TYR B 1 167 ? -21.609 16.969 11.492 1 80.75 167 TYR B C 1
ATOM 4055 O O . TYR B 1 167 ? -22.031 17.484 12.539 1 80.75 167 TYR B O 1
ATOM 4063 N N . GLY B 1 168 ? -21.547 17.531 10.375 1 78.75 168 GLY B N 1
ATOM 4064 C CA . GLY B 1 168 ? -22.031 18.906 10.266 1 78.75 168 GLY B CA 1
ATOM 4065 C C . GLY B 1 168 ? -21 19.938 10.633 1 78.75 168 GLY B C 1
ATOM 4066 O O . GLY B 1 168 ? -21.219 21.141 10.461 1 78.75 168 GLY B O 1
ATOM 4067 N N . SER B 1 169 ? -19.891 19.469 11.109 1 85.44 169 SER B N 1
ATOM 4068 C CA . SER B 1 169 ? -18.797 20.391 11.352 1 85.44 169 SER B CA 1
ATOM 4069 C C . SER B 1 169 ? -18.172 20.859 10.039 1 85.44 169 SER B C 1
ATOM 4071 O O . SER B 1 169 ? -18.531 20.391 8.961 1 85.44 169 SER B O 1
ATOM 4073 N N . TRP B 1 170 ? -17.25 21.844 10.164 1 89.81 170 TRP B N 1
ATOM 4074 C CA . TRP B 1 170 ? -16.625 22.359 8.945 1 89.81 170 TRP B CA 1
ATOM 4075 C C . TRP B 1 170 ? -15.797 21.281 8.258 1 89.81 170 TRP B C 1
ATOM 4077 O O . TRP B 1 170 ? -15.609 21.312 7.039 1 89.81 170 TRP B O 1
ATOM 4087 N N . PHE B 1 171 ? -15.414 20.203 9.023 1 92.06 171 PHE B N 1
ATOM 4088 C CA . PHE B 1 171 ? -14.57 19.141 8.5 1 92.06 171 PHE B CA 1
ATOM 4089 C C . PHE B 1 171 ? -15.312 18.344 7.43 1 92.06 171 PHE B C 1
ATOM 4091 O O . PHE B 1 171 ? -14.695 17.812 6.5 1 92.06 171 PHE B O 1
ATOM 4098 N N . THR B 1 172 ? -16.609 18.203 7.656 1 93.12 172 THR B N 1
ATOM 4099 C CA . THR B 1 172 ? -17.375 17.328 6.773 1 93.12 172 THR B CA 1
ATOM 4100 C C . THR B 1 172 ? -18.125 18.156 5.73 1 93.12 172 THR B C 1
ATOM 4102 O O . THR B 1 172 ? -19.031 17.625 5.055 1 93.12 172 THR B O 1
ATOM 4105 N N . ASN B 1 173 ? -17.844 19.484 5.676 1 93.69 173 ASN B N 1
ATOM 4106 C CA . ASN B 1 173 ? -18.438 20.438 4.75 1 93.69 173 ASN B CA 1
ATOM 4107 C C . ASN B 1 173 ? -17.453 20.844 3.662 1 93.69 173 ASN B C 1
ATOM 4109 O O . ASN B 1 173 ? -16.562 21.656 3.904 1 93.69 173 ASN B O 1
ATOM 4113 N N . LYS B 1 174 ? -17.703 20.422 2.479 1 96 174 LYS B N 1
ATOM 4114 C CA . LYS B 1 174 ? -16.75 20.625 1.381 1 96 174 LYS B CA 1
ATOM 4115 C C . LYS B 1 174 ? -16.562 22.109 1.086 1 96 174 LYS B C 1
ATOM 4117 O O . LYS B 1 174 ? -15.469 22.531 0.695 1 96 174 LYS B O 1
ATOM 4122 N N . ASP B 1 175 ? -17.547 22.922 1.283 1 95.69 175 ASP B N 1
ATOM 4123 C CA . ASP B 1 175 ? -17.469 24.359 1.008 1 95.69 175 ASP B CA 1
ATOM 4124 C C . ASP B 1 175 ? -16.516 25.047 1.969 1 95.69 175 ASP B C 1
ATOM 4126 O O . ASP B 1 175 ? -16.047 26.156 1.698 1 95.69 175 ASP B O 1
ATOM 4130 N N . LEU B 1 176 ? -16.266 24.375 3.113 1 95.25 176 LEU B N 1
ATOM 4131 C CA . LEU B 1 176 ? -15.391 24.969 4.125 1 95.25 176 LEU B CA 1
ATOM 4132 C C . LEU B 1 176 ? -14.047 24.25 4.172 1 95.25 176 LEU B C 1
ATOM 4134 O O . LEU B 1 176 ? -13 24.891 4.324 1 95.25 176 LEU B O 1
ATOM 4138 N N . ALA B 1 177 ? -14.109 22.938 4.012 1 96.31 177 ALA B N 1
ATOM 4139 C CA . ALA B 1 177 ? -12.898 22.141 4.188 1 96.31 177 ALA B CA 1
ATOM 4140 C C . ALA B 1 177 ? -12.195 21.906 2.852 1 96.31 177 ALA B C 1
ATOM 4142 O O . ALA B 1 177 ? -10.984 21.688 2.816 1 96.31 177 ALA B O 1
ATOM 4143 N N . GLY B 1 178 ? -12.945 21.906 1.753 1 96.94 178 GLY B N 1
ATOM 4144 C CA . GLY B 1 178 ? -12.406 21.594 0.44 1 96.94 178 GLY B CA 1
ATOM 4145 C C . GLY B 1 178 ? -12.266 20.094 0.19 1 96.94 178 GLY B C 1
ATOM 4146 O O . GLY B 1 178 ? -12.188 19.656 -0.96 1 96.94 178 GLY B O 1
ATOM 4147 N N . GLY B 1 179 ? -12.18 19.328 1.208 1 97.44 179 GLY B N 1
ATOM 4148 C CA . GLY B 1 179 ? -12.039 17.891 1.222 1 97.44 179 GLY B CA 1
ATOM 4149 C C . GLY B 1 179 ? -12.164 17.281 2.609 1 97.44 179 GLY B C 1
ATOM 4150 O O . GLY B 1 179 ? -12.461 18 3.574 1 97.44 179 GLY B O 1
ATOM 4151 N N . GLY B 1 180 ? -11.977 15.977 2.662 1 97.25 180 GLY B N 1
ATOM 4152 C CA . GLY B 1 180 ? -12.203 15.305 3.93 1 97.25 180 GLY B CA 1
ATOM 4153 C C . GLY B 1 180 ? -10.93 14.766 4.559 1 97.25 180 GLY B C 1
ATOM 4154 O O . GLY B 1 180 ? -10.016 15.539 4.879 1 97.25 180 GLY B O 1
ATOM 4155 N N . CYS B 1 181 ? -10.906 13.469 4.684 1 97.5 181 CYS B N 1
ATOM 4156 C CA . CYS B 1 181 ? -9.852 12.773 5.414 1 97.5 181 CYS B CA 1
ATOM 4157 C C . CYS B 1 181 ? -8.484 13.055 4.805 1 97.5 181 CYS B C 1
ATOM 4159 O O . CYS B 1 181 ? -7.488 13.156 5.523 1 97.5 181 CYS B O 1
ATOM 4161 N N . LEU B 1 182 ? -8.359 13.18 3.496 1 98.56 182 LEU B N 1
ATOM 4162 C CA . LEU B 1 182 ? -7.086 13.445 2.826 1 98.56 182 LEU B CA 1
ATOM 4163 C C . LEU B 1 182 ? -6.492 14.773 3.283 1 98.56 182 LEU B C 1
ATOM 4165 O O . LEU B 1 182 ? -5.309 14.844 3.613 1 98.56 182 LEU B O 1
ATOM 4169 N N . LEU B 1 183 ? -7.32 15.789 3.381 1 98.12 183 LEU B N 1
ATOM 4170 C CA . LEU B 1 183 ? -6.84 17.125 3.75 1 98.12 183 LEU B CA 1
ATOM 4171 C C . LEU B 1 183 ? -6.684 17.234 5.262 1 98.12 183 LEU B C 1
ATOM 4173 O O . LEU B 1 183 ? -5.914 18.078 5.746 1 98.12 183 LEU B O 1
ATOM 4177 N N . ASP B 1 184 ? -7.391 16.391 5.996 1 96.69 184 ASP B N 1
ATOM 4178 C CA . ASP B 1 184 ? -7.371 16.5 7.449 1 96.69 184 ASP B CA 1
ATOM 4179 C C . ASP B 1 184 ? -6.203 15.711 8.039 1 96.69 184 ASP B C 1
ATOM 4181 O O . ASP B 1 184 ? -5.328 16.281 8.695 1 96.69 184 ASP B O 1
ATOM 4185 N N . ILE B 1 185 ? -6.16 14.406 7.77 1 96.94 185 ILE B N 1
ATOM 4186 C CA . ILE B 1 185 ? -5.121 13.609 8.414 1 96.94 185 ILE B CA 1
ATOM 4187 C C . ILE B 1 185 ? -4.168 13.055 7.363 1 96.94 185 ILE B C 1
ATOM 4189 O O . ILE B 1 185 ? -3.021 12.719 7.668 1 96.94 185 ILE B O 1
ATOM 4193 N N . GLY B 1 186 ? -4.582 12.992 6.125 1 98.31 186 GLY B N 1
ATOM 4194 C CA . GLY B 1 186 ? -3.73 12.492 5.059 1 98.31 186 GLY B CA 1
ATOM 4195 C C . GLY B 1 186 ? -2.484 13.336 4.844 1 98.31 186 GLY B C 1
ATOM 4196 O O . GLY B 1 186 ? -1.407 12.797 4.57 1 98.31 186 GLY B O 1
ATOM 4197 N N . VAL B 1 187 ? -2.617 14.609 4.922 1 98.31 187 VAL B N 1
ATOM 4198 C CA . VAL B 1 187 ? -1.492 15.508 4.703 1 98.31 187 VAL B CA 1
ATOM 4199 C C . VAL B 1 187 ? -0.411 15.258 5.75 1 98.31 187 VAL B C 1
ATOM 4201 O O . VAL B 1 187 ? 0.78 15.422 5.477 1 98.31 187 VAL B O 1
ATOM 4204 N N . HIS B 1 188 ? -0.816 14.852 6.98 1 97.06 188 HIS B N 1
ATOM 4205 C CA . HIS B 1 188 ? 0.149 14.5 8.016 1 97.06 188 HIS B CA 1
ATOM 4206 C C . HIS B 1 188 ? 0.933 13.25 7.641 1 97.06 188 HIS B C 1
ATOM 4208 O O . HIS B 1 188 ? 2.162 13.227 7.734 1 97.06 188 HIS B O 1
ATOM 4214 N N . ALA B 1 189 ? 0.208 12.242 7.234 1 97.5 189 ALA B N 1
ATOM 4215 C CA . ALA B 1 189 ? 0.849 10.984 6.848 1 97.5 189 ALA B CA 1
ATOM 4216 C C . ALA B 1 189 ? 1.788 11.195 5.66 1 97.5 189 ALA B C 1
ATOM 4218 O O . ALA B 1 189 ? 2.912 10.688 5.656 1 97.5 189 ALA B O 1
ATOM 4219 N N . LEU B 1 190 ? 1.343 11.961 4.695 1 98.62 190 LEU B N 1
ATOM 4220 C CA . LEU B 1 190 ? 2.148 12.242 3.512 1 98.62 190 LEU B CA 1
ATOM 4221 C C . LEU B 1 190 ? 3.426 12.984 3.891 1 98.62 190 LEU B C 1
ATOM 4223 O O . LEU B 1 190 ? 4.508 12.656 3.391 1 98.62 190 LEU B O 1
ATOM 4227 N N . ASP B 1 191 ? 3.332 13.93 4.746 1 98.12 191 ASP B N 1
ATOM 4228 C CA . ASP B 1 191 ? 4.488 14.727 5.145 1 98.12 191 ASP B CA 1
ATOM 4229 C C . ASP B 1 191 ? 5.539 13.859 5.836 1 98.12 191 ASP B C 1
ATOM 4231 O O . ASP B 1 191 ? 6.738 14.078 5.672 1 98.12 191 ASP B O 1
ATOM 4235 N N . ARG B 1 192 ? 5.082 12.891 6.664 1 97.44 192 ARG B N 1
ATOM 4236 C CA . ARG B 1 192 ? 6.016 11.969 7.309 1 97.44 192 ARG B CA 1
ATOM 4237 C C . ARG B 1 192 ? 6.879 11.258 6.273 1 97.44 192 ARG B C 1
ATOM 4239 O O . ARG B 1 192 ? 8.102 11.188 6.418 1 97.44 192 ARG B O 1
ATOM 4246 N N . ALA B 1 193 ? 6.262 10.82 5.254 1 98.69 193 ALA B N 1
ATOM 4247 C CA . ALA B 1 193 ? 6.973 10.102 4.203 1 98.69 193 ALA B CA 1
ATOM 4248 C C . ALA B 1 193 ? 7.93 11.031 3.455 1 98.69 193 ALA B C 1
ATOM 4250 O O . ALA B 1 193 ? 9.117 10.719 3.305 1 98.69 193 ALA B O 1
ATOM 4251 N N . LEU B 1 194 ? 7.418 12.18 3.012 1 98.81 194 LEU B N 1
ATOM 4252 C CA . LEU B 1 194 ? 8.203 13.117 2.213 1 98.81 194 LEU B CA 1
ATOM 4253 C C . LEU B 1 194 ? 9.391 13.648 3.008 1 98.81 194 LEU B C 1
ATOM 4255 O O . LEU B 1 194 ? 10.484 13.812 2.463 1 98.81 194 LEU B O 1
ATOM 4259 N N . TYR B 1 195 ? 9.141 13.852 4.289 1 98.5 195 TYR B N 1
ATOM 4260 C CA . TYR B 1 195 ? 10.188 14.328 5.18 1 98.5 195 TYR B CA 1
ATOM 4261 C C . TYR B 1 195 ? 11.359 13.352 5.215 1 98.5 195 TYR B C 1
ATOM 4263 O O . TYR B 1 195 ? 12.516 13.766 5.117 1 98.5 195 TYR B O 1
ATOM 4271 N N . LEU B 1 196 ? 11.055 12.117 5.277 1 98.44 196 LEU B N 1
ATOM 4272 C CA . LEU B 1 196 ? 12.094 11.102 5.34 1 98.44 196 LEU B CA 1
ATOM 4273 C C . LEU B 1 196 ? 12.719 10.883 3.971 1 98.44 196 LEU B C 1
ATOM 4275 O O . LEU B 1 196 ? 13.914 10.578 3.871 1 98.44 196 LEU B O 1
ATOM 4279 N N . MET B 1 197 ? 12 11.086 2.906 1 98.5 197 MET B N 1
ATOM 4280 C CA . MET B 1 197 ? 12.477 10.844 1.55 1 98.5 197 MET B CA 1
ATOM 4281 C C . MET B 1 197 ? 13.328 12.008 1.054 1 98.5 197 MET B C 1
ATOM 4283 O O . MET B 1 197 ? 14.039 11.883 0.056 1 98.5 197 MET B O 1
ATOM 4287 N N . GLY B 1 198 ? 13.164 13.141 1.665 1 97.94 198 GLY B N 1
ATOM 4288 C CA . GLY B 1 198 ? 13.898 14.32 1.237 1 97.94 198 GLY B CA 1
ATOM 4289 C C . GLY B 1 198 ? 13.195 15.094 0.137 1 97.94 198 GLY B C 1
ATOM 4290 O O . GLY B 1 198 ? 13.844 15.734 -0.693 1 97.94 198 GLY B O 1
ATOM 4291 N N . TYR B 1 199 ? 11.891 14.898 -0.02 1 98.06 199 TYR B N 1
ATOM 4292 C CA . TYR B 1 199 ? 10.992 15.641 -0.895 1 98.06 199 TYR B CA 1
ATOM 4293 C C . TYR B 1 199 ? 11.453 15.562 -2.346 1 98.06 199 TYR B C 1
ATOM 4295 O O . TYR B 1 199 ? 11.562 16.578 -3.025 1 98.06 199 TYR B O 1
ATOM 4303 N N . PRO B 1 200 ? 11.664 14.375 -2.867 1 98.25 200 PRO B N 1
ATOM 4304 C CA . PRO B 1 200 ? 11.914 14.289 -4.309 1 98.25 200 PRO B CA 1
ATOM 4305 C C . PRO B 1 200 ? 10.75 14.828 -5.141 1 98.25 200 PRO B C 1
ATOM 4307 O O . PRO B 1 200 ? 9.625 14.906 -4.648 1 98.25 200 PRO B O 1
ATOM 4310 N N . GLN B 1 201 ? 11 15.211 -6.344 1 98.19 201 GLN B N 1
ATOM 4311 C CA . GLN B 1 201 ? 9.953 15.758 -7.211 1 98.19 201 GLN B CA 1
ATOM 4312 C C . GLN B 1 201 ? 8.984 14.664 -7.652 1 98.19 201 GLN B C 1
ATOM 4314 O O . GLN B 1 201 ? 9.398 13.672 -8.258 1 98.19 201 GLN B O 1
ATOM 4319 N N . PRO B 1 202 ? 7.734 14.867 -7.328 1 98.62 202 PRO B N 1
ATOM 4320 C CA . PRO B 1 202 ? 6.773 13.883 -7.832 1 98.62 202 PRO B CA 1
ATOM 4321 C C . PRO B 1 202 ? 6.578 13.969 -9.344 1 98.62 202 PRO B C 1
ATOM 4323 O O . PRO B 1 202 ? 6.582 15.062 -9.906 1 98.62 202 PRO B O 1
ATOM 4326 N N . VAL B 1 203 ? 6.379 12.805 -10 1 98.62 203 VAL B N 1
ATOM 4327 C CA . VAL B 1 203 ? 6.254 12.758 -11.453 1 98.62 203 VAL B CA 1
ATOM 4328 C C . VAL B 1 203 ? 4.848 12.312 -11.836 1 98.62 203 VAL B C 1
ATOM 4330 O O . VAL B 1 203 ? 4.207 12.922 -12.703 1 98.62 203 VAL B O 1
ATOM 4333 N N . THR B 1 204 ? 4.344 11.234 -11.25 1 98.81 204 THR B N 1
ATOM 4334 C CA . THR B 1 204 ? 2.98 10.773 -11.508 1 98.81 204 THR B CA 1
ATOM 4335 C C . THR B 1 204 ? 2.281 10.398 -10.203 1 98.81 204 THR B C 1
ATOM 4337 O O . THR B 1 204 ? 2.93 9.969 -9.242 1 98.81 204 THR B O 1
ATOM 4340 N N . VAL B 1 205 ? 0.972 10.633 -10.195 1 98.88 205 VAL B N 1
ATOM 4341 C CA . VAL B 1 205 ? 0.141 10.312 -9.039 1 98.88 205 VAL B CA 1
ATOM 4342 C C . VAL B 1 205 ? -1.129 9.602 -9.492 1 98.88 205 VAL B C 1
ATOM 4344 O O . VAL B 1 205 ? -1.831 10.078 -10.391 1 98.88 205 VAL B O 1
ATOM 4347 N N . SER B 1 206 ? -1.369 8.438 -8.945 1 98.81 206 SER B N 1
ATOM 4348 C CA . SER B 1 206 ? -2.639 7.727 -9.078 1 98.81 206 SER B CA 1
ATOM 4349 C C . SER B 1 206 ? -3.336 7.59 -7.73 1 98.81 206 SER B C 1
ATOM 4351 O O . SER B 1 206 ? -2.754 7.078 -6.77 1 98.81 206 SER B O 1
ATOM 4353 N N . GLY B 1 207 ? -4.504 8.109 -7.668 1 98.5 207 GLY B N 1
ATOM 4354 C CA . GLY B 1 207 ? -5.211 8.055 -6.398 1 98.5 207 GLY B CA 1
ATOM 4355 C C . GLY B 1 207 ? -6.707 7.855 -6.555 1 98.5 207 GLY B C 1
ATOM 4356 O O . GLY B 1 207 ? -7.258 8.078 -7.637 1 98.5 207 GLY B O 1
ATOM 4357 N N . THR B 1 208 ? -7.336 7.336 -5.543 1 98.69 208 THR B N 1
ATOM 4358 C CA . THR B 1 208 ? -8.773 7.152 -5.434 1 98.69 208 THR B CA 1
ATOM 4359 C C . THR B 1 208 ? -9.281 7.629 -4.074 1 98.69 208 THR B C 1
ATOM 4361 O O . THR B 1 208 ? -8.586 7.48 -3.064 1 98.69 208 THR B O 1
ATOM 4364 N N . LEU B 1 209 ? -10.461 8.203 -4.078 1 98.62 209 LEU B N 1
ATOM 4365 C CA . LEU B 1 209 ? -11.133 8.633 -2.859 1 98.62 209 LEU B CA 1
ATOM 4366 C C . LEU B 1 209 ? -12.43 7.848 -2.654 1 98.62 209 LEU B C 1
ATOM 4368 O O . LEU B 1 209 ? -13.07 7.438 -3.621 1 98.62 209 LEU B O 1
ATOM 4372 N N . PHE B 1 210 ? -12.742 7.68 -1.367 1 98 210 PHE B N 1
ATOM 4373 C CA . PHE B 1 210 ? -14.016 7.055 -1.006 1 98 210 PHE B CA 1
ATOM 4374 C C . PHE B 1 210 ? -14.75 7.891 0.034 1 98 210 PHE B C 1
ATOM 4376 O O . PHE B 1 210 ? -14.148 8.742 0.697 1 98 210 PHE B O 1
ATOM 4383 N N . ALA B 1 211 ? -16.047 7.676 0.118 1 96.88 211 ALA B N 1
ATOM 4384 C CA . ALA B 1 211 ? -16.938 8.078 1.212 1 96.88 211 ALA B CA 1
ATOM 4385 C C . ALA B 1 211 ? -17.938 6.977 1.55 1 96.88 211 ALA B C 1
ATOM 4387 O O . ALA B 1 211 ? -19.125 7.09 1.24 1 96.88 211 ALA B O 1
ATOM 4388 N N . LYS B 1 212 ? -17.422 5.969 2.26 1 96 212 LYS B N 1
ATOM 4389 C CA . LYS B 1 212 ? -18.203 4.75 2.438 1 96 212 LYS B CA 1
ATOM 4390 C C . LYS B 1 212 ? -18.891 4.727 3.803 1 96 212 LYS B C 1
ATOM 4392 O O . LYS B 1 212 ? -19.828 3.957 4.02 1 96 212 LYS B O 1
ATOM 4397 N N . PHE B 1 213 ? -18.5 5.574 4.695 1 95.25 213 PHE B N 1
ATOM 4398 C CA . PHE B 1 213 ? -19 5.508 6.066 1 95.25 213 PHE B CA 1
ATOM 4399 C C . PHE B 1 213 ? -19.719 6.789 6.445 1 95.25 213 PHE B C 1
ATOM 4401 O O . PHE B 1 213 ? -20.844 6.742 6.949 1 95.25 213 PHE B O 1
ATOM 4408 N N . GLY B 1 214 ? -19.172 7.859 6.098 1 93.5 214 GLY B N 1
ATOM 4409 C CA . GLY B 1 214 ? -19.734 9.156 6.445 1 93.5 214 GLY B CA 1
ATOM 4410 C C . GLY B 1 214 ? -21.156 9.352 5.969 1 93.5 214 GLY B C 1
ATOM 4411 O O . GLY B 1 214 ? -22.047 9.641 6.766 1 93.5 214 GLY B O 1
ATOM 4412 N N . PRO B 1 215 ? -21.391 9.141 4.668 1 92.56 215 PRO B N 1
ATOM 4413 C CA . PRO B 1 215 ? -22.75 9.344 4.141 1 92.56 215 PRO B CA 1
ATOM 4414 C C . PRO B 1 215 ? -23.781 8.445 4.812 1 92.56 215 PRO B C 1
ATOM 4416 O O . PRO B 1 215 ? -24.984 8.734 4.762 1 92.56 215 PRO B O 1
ATOM 4419 N N . ARG B 1 216 ? -23.266 7.395 5.516 1 91.94 216 ARG B N 1
ATOM 4420 C CA . ARG B 1 216 ? -24.156 6.438 6.156 1 91.94 216 ARG B CA 1
ATOM 4421 C C . ARG B 1 216 ? -24.281 6.707 7.652 1 91.94 216 ARG B C 1
ATOM 4423 O O . ARG B 1 216 ? -24.891 5.93 8.383 1 91.94 216 ARG B O 1
ATOM 4430 N N . GLY B 1 217 ? -23.594 7.742 8.078 1 88.06 217 GLY B N 1
ATOM 4431 C CA . GLY B 1 217 ? -23.625 8.086 9.492 1 88.06 217 GLY B CA 1
ATOM 4432 C C . GLY B 1 217 ? -22.828 7.141 10.359 1 88.06 217 GLY B C 1
ATOM 4433 O O . GLY B 1 217 ? -23.172 6.891 11.508 1 88.06 217 GLY B O 1
ATOM 4434 N N . GLN B 1 218 ? -21.812 6.516 9.805 1 89.5 218 GLN B N 1
ATOM 4435 C CA . GLN B 1 218 ? -20.953 5.574 10.508 1 89.5 218 GLN B CA 1
ATOM 4436 C C . GLN B 1 218 ? -19.531 6.121 10.648 1 89.5 218 GLN B C 1
ATOM 4438 O O . GLN B 1 218 ? -19.125 7 9.883 1 89.5 218 GLN B O 1
ATOM 4443 N N . GLY B 1 219 ? -18.828 5.656 11.609 1 90.75 219 GLY B N 1
ATOM 4444 C CA . GLY B 1 219 ? -17.422 5.953 11.727 1 90.75 219 GLY B CA 1
ATOM 4445 C C . GLY B 1 219 ? -17.141 7.223 12.508 1 90.75 219 GLY B C 1
ATOM 4446 O O . GLY B 1 219 ? -16.062 7.809 12.391 1 90.75 219 GLY B O 1
ATOM 4447 N N . LEU B 1 220 ? -18.109 7.711 13.195 1 87.44 220 LEU B N 1
ATOM 4448 C CA . LEU B 1 220 ? -17.938 8.922 13.992 1 87.44 220 LEU B CA 1
ATOM 4449 C C . LEU B 1 220 ? -16.859 8.719 15.062 1 87.44 220 LEU B C 1
ATOM 4451 O O . LEU B 1 220 ? -16.828 7.676 15.719 1 87.44 220 LEU B O 1
ATOM 4455 N N . GLY B 1 221 ? -16.062 9.742 15.047 1 84.31 221 GLY B N 1
ATOM 4456 C CA . GLY B 1 221 ? -15.094 9.781 16.125 1 84.31 221 GLY B CA 1
ATOM 4457 C C . GLY B 1 221 ? -15.586 10.555 17.344 1 84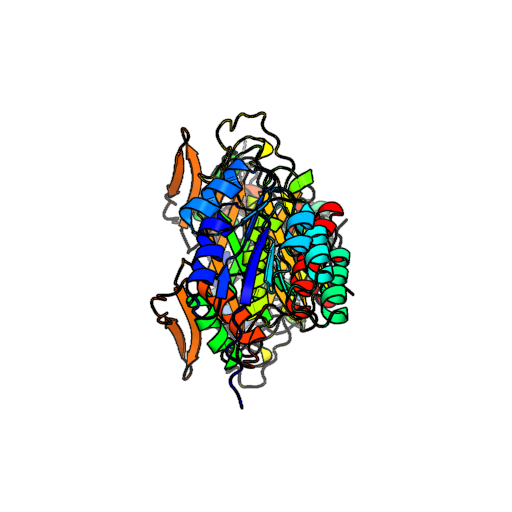.31 221 GLY B C 1
ATOM 4458 O O . GLY B 1 221 ? -16.719 11.031 17.359 1 84.31 221 GLY B O 1
ATOM 4459 N N . GLY B 1 222 ? -14.875 10.555 18.422 1 72.19 222 GLY B N 1
ATOM 4460 C CA . GLY B 1 222 ? -15.242 11.273 19.641 1 72.19 222 GLY B CA 1
ATOM 4461 C C . GLY B 1 222 ? -14.719 12.695 19.672 1 72.19 222 GLY B C 1
ATOM 4462 O O . GLY B 1 222 ? -14.492 13.258 20.734 1 72.19 222 GLY B O 1
ATOM 4463 N N . TRP B 1 223 ? -14.359 13.227 18.562 1 64.19 223 TRP B N 1
ATOM 4464 C CA . TRP B 1 223 ? -13.766 14.562 18.562 1 64.19 223 TRP B CA 1
ATOM 4465 C C . TRP B 1 223 ? -14.438 15.453 17.516 1 64.19 223 TRP B C 1
ATOM 4467 O O . TRP B 1 223 ? -15.141 14.969 16.625 1 64.19 223 TRP B O 1
ATOM 4477 N N . GLY B 1 224 ? -14.312 16.797 17.625 1 54.03 224 GLY B N 1
ATOM 4478 C CA . GLY B 1 224 ? -14.969 17.797 16.797 1 54.03 224 GLY B CA 1
ATOM 4479 C C . GLY B 1 224 ? -16.094 18.516 17.531 1 54.03 224 GLY B C 1
ATOM 4480 O O . GLY B 1 224 ? -16.703 17.953 18.453 1 54.03 224 GLY B O 1
ATOM 4481 N N . SER B 1 225 ? -15.883 19.781 17.906 1 49.72 225 SER B N 1
ATOM 4482 C CA . SER B 1 225 ? -16.703 20.609 18.797 1 49.72 225 SER B CA 1
ATOM 4483 C C . SER B 1 225 ? -18.188 20.281 18.625 1 49.72 225 SER B C 1
ATOM 4485 O O . SER B 1 225 ? -18.906 20.141 19.609 1 49.72 225 SER B O 1
ATOM 4487 N N . ASP B 1 226 ? -18.719 20.812 17.547 1 48.09 226 ASP B N 1
ATOM 4488 C CA . ASP B 1 226 ? -20.172 20.953 17.422 1 48.09 226 ASP B CA 1
ATOM 4489 C C . ASP B 1 226 ? -20.812 19.609 17.125 1 48.09 226 ASP B C 1
ATOM 4491 O O . ASP B 1 226 ? -21.094 19.281 15.969 1 48.09 226 ASP B O 1
ATOM 4495 N N . ILE B 1 227 ? -20.219 18.688 17.859 1 49.53 227 ILE B N 1
ATOM 4496 C CA . ILE B 1 227 ? -20.688 17.312 17.812 1 49.53 227 ILE B CA 1
ATOM 4497 C C . ILE B 1 227 ? -22.219 17.281 17.891 1 49.53 227 ILE B C 1
ATOM 4499 O O . ILE B 1 227 ? -22.781 17.125 18.969 1 49.53 227 ILE B O 1
ATOM 4503 N N . PHE B 1 228 ? -22.781 18.328 17.375 1 45 228 PHE B N 1
ATOM 4504 C CA . PHE B 1 228 ? -24.219 18.078 17.469 1 45 228 PHE B CA 1
ATOM 4505 C C . PHE B 1 228 ? -24.547 16.688 16.922 1 45 228 PHE B C 1
ATOM 4507 O O . PHE B 1 228 ? -23.797 16.141 16.109 1 45 228 PHE B O 1
ATOM 4514 N N . GLN B 1 229 ? -25.469 16.062 17.516 1 46.28 229 GLN B N 1
ATOM 4515 C CA . GLN B 1 229 ? -26.094 14.781 17.219 1 46.28 229 GLN B CA 1
ATOM 4516 C C . GLN B 1 229 ? -26.188 14.555 15.703 1 46.28 229 GLN B C 1
ATOM 4518 O O . GLN B 1 229 ? -26.969 15.211 15.023 1 46.28 229 GLN B O 1
ATOM 4523 N N . PRO B 1 230 ? -25.031 14.227 15.141 1 47.91 230 PRO B N 1
ATOM 4524 C CA . PRO B 1 230 ? -25.125 13.805 13.734 1 47.91 230 PRO B CA 1
ATOM 4525 C C . PRO B 1 230 ? -26.344 12.922 13.461 1 47.91 230 PRO B C 1
ATOM 4527 O O . PRO B 1 230 ? -26.469 11.852 14.055 1 47.91 230 PRO B O 1
ATOM 4530 N N . GLY B 1 231 ? -27.531 13.367 13.695 1 47.94 231 GLY B N 1
ATOM 4531 C CA . GLY B 1 231 ? -28.469 12.375 13.188 1 47.94 231 GLY B CA 1
ATOM 4532 C C . GLY B 1 231 ? -28.203 11.984 11.75 1 47.94 231 GLY B C 1
ATOM 4533 O O . GLY B 1 231 ? -27.422 12.633 11.055 1 47.94 231 GLY B O 1
ATOM 4534 N N . ALA B 1 232 ? -28.688 10.914 11.336 1 49.56 232 ALA B N 1
ATOM 4535 C CA . ALA B 1 232 ? -29.078 10.516 9.992 1 49.56 232 ALA B CA 1
ATOM 4536 C C . ALA B 1 232 ? -29.625 11.703 9.203 1 49.56 232 ALA B C 1
ATOM 4538 O O . ALA B 1 232 ? -30.562 12.383 9.656 1 49.56 232 ALA B O 1
ATOM 4539 N N . GLY B 1 233 ? -28.531 12.555 8.555 1 62 233 GLY B N 1
ATOM 4540 C CA . GLY B 1 233 ? -28.969 13.648 7.691 1 62 233 GLY B CA 1
ATOM 4541 C C . GLY B 1 233 ? -28.031 14.844 7.73 1 62 233 GLY B C 1
ATOM 4542 O O . GLY B 1 233 ? -28.203 15.797 6.969 1 62 233 GLY B O 1
ATOM 4543 N N . ALA B 1 234 ? -27 14.766 8.688 1 78.12 234 ALA B N 1
ATOM 4544 C CA . ALA B 1 234 ? -26.078 15.898 8.68 1 78.12 234 ALA B CA 1
ATOM 4545 C C . ALA B 1 234 ? -25.219 15.906 7.418 1 78.12 234 ALA B C 1
ATOM 4547 O O . ALA B 1 234 ? -24.984 14.859 6.812 1 78.12 234 ALA B O 1
ATOM 4548 N N . ARG B 1 235 ? -24.781 17.094 7.09 1 84.44 235 ARG B N 1
ATOM 4549 C CA . ARG B 1 235 ? -24.062 17.266 5.836 1 84.44 235 ARG B CA 1
ATOM 4550 C C . ARG B 1 235 ? -22.734 16.516 5.855 1 84.44 235 ARG B C 1
ATOM 4552 O O . ARG B 1 235 ? -21.953 16.656 6.801 1 84.44 235 ARG B O 1
ATOM 4559 N N . PHE B 1 236 ? -22.516 15.625 4.949 1 92.44 236 PHE B N 1
ATOM 4560 C CA . PHE B 1 236 ? -21.266 14.922 4.684 1 92.44 236 PHE B CA 1
ATOM 4561 C C . PHE B 1 236 ? -21.016 14.789 3.186 1 92.44 236 PHE B C 1
ATOM 4563 O O . PHE B 1 236 ? -21.578 13.891 2.541 1 92.44 236 PHE B O 1
ATOM 4570 N N . ASP B 1 237 ? -20.188 15.672 2.65 1 94.88 237 ASP B N 1
ATOM 4571 C CA . ASP B 1 237 ? -19.969 15.656 1.207 1 94.88 237 ASP B CA 1
ATOM 4572 C C . ASP B 1 237 ? -18.484 15.68 0.873 1 94.88 237 ASP B C 1
ATOM 4574 O O . ASP B 1 237 ? -18.078 16.25 -0.139 1 94.88 237 ASP B O 1
ATOM 4578 N N . VAL B 1 238 ? -17.703 15.039 1.816 1 97.12 238 VAL B N 1
ATOM 4579 C CA . VAL B 1 238 ? -16.25 14.953 1.637 1 97.12 238 VAL B CA 1
ATOM 4580 C C . VAL B 1 238 ? -15.805 13.492 1.649 1 97.12 238 VAL B C 1
ATOM 4582 O O . VAL B 1 238 ? -16.625 12.594 1.833 1 97.12 238 VAL B O 1
ATOM 4585 N N . ASP B 1 239 ? -14.508 13.305 1.353 1 98.06 239 ASP B N 1
ATOM 4586 C CA . ASP B 1 239 ? -13.961 11.953 1.358 1 98.06 239 ASP B CA 1
ATOM 4587 C C . ASP B 1 239 ? -13.719 11.469 2.785 1 98.06 239 ASP B C 1
ATOM 4589 O O . ASP B 1 239 ? -13.391 12.258 3.672 1 98.06 239 ASP B O 1
ATOM 4593 N N . ASP B 1 240 ? -13.859 10.117 3.014 1 97.75 240 ASP B N 1
ATOM 4594 C CA . ASP B 1 240 ? -13.508 9.555 4.312 1 97.75 240 ASP B CA 1
ATOM 4595 C C . ASP B 1 240 ? -12.352 8.562 4.188 1 97.75 240 ASP B C 1
ATOM 4597 O O . ASP B 1 240 ? -11.867 8.031 5.191 1 97.75 240 ASP B O 1
ATOM 4601 N N . MET B 1 241 ? -11.859 8.375 2.92 1 98.31 241 MET B N 1
ATOM 4602 C CA . MET B 1 241 ? -10.664 7.566 2.682 1 98.31 241 MET B CA 1
ATOM 4603 C C . MET B 1 241 ? -9.961 8.008 1.404 1 98.31 241 MET B C 1
ATOM 4605 O O . MET B 1 241 ? -10.602 8.492 0.471 1 98.31 241 MET B O 1
ATOM 4609 N N . ALA B 1 242 ? -8.648 7.766 1.38 1 98.75 242 ALA B N 1
ATOM 4610 C CA . ALA B 1 242 ? -7.863 7.977 0.168 1 98.75 242 ALA B CA 1
ATOM 4611 C C . ALA B 1 242 ? -6.773 6.914 0.034 1 98.75 242 ALA B C 1
ATOM 4613 O O . ALA B 1 242 ? -6.156 6.52 1.025 1 98.75 242 ALA B O 1
ATOM 4614 N N . TRP B 1 243 ? -6.59 6.406 -1.128 1 98.81 243 TRP B N 1
ATOM 4615 C CA . TRP B 1 243 ? -5.52 5.5 -1.532 1 98.81 243 TRP B CA 1
ATOM 4616 C C . TRP B 1 243 ? -4.75 6.059 -2.723 1 98.81 243 TRP B C 1
ATOM 4618 O O . TRP B 1 243 ? -5.352 6.57 -3.672 1 98.81 243 TRP B O 1
ATOM 4628 N N . ALA B 1 244 ? -3.379 5.949 -2.678 1 98.88 244 ALA B N 1
ATOM 4629 C CA . ALA B 1 244 ? -2.658 6.555 -3.795 1 98.88 244 ALA B CA 1
ATOM 4630 C C . ALA B 1 244 ? -1.301 5.887 -4 1 98.88 244 ALA B C 1
ATOM 4632 O O . ALA B 1 244 ? -0.82 5.164 -3.123 1 98.88 244 ALA B O 1
ATOM 4633 N N . PHE B 1 245 ? -0.765 6.055 -5.148 1 98.94 245 PHE B N 1
ATOM 4634 C CA . PHE B 1 245 ? 0.554 5.637 -5.605 1 98.94 245 PHE B CA 1
ATOM 4635 C C . PHE B 1 245 ? 1.267 6.773 -6.32 1 98.94 245 PHE B C 1
ATOM 4637 O O . PHE B 1 245 ? 0.717 7.371 -7.25 1 98.94 245 PHE B O 1
ATOM 4644 N N . VAL B 1 246 ? 2.451 7.102 -5.844 1 98.94 246 VAL B N 1
ATOM 4645 C CA . VAL B 1 246 ? 3.199 8.234 -6.387 1 98.94 246 VAL B CA 1
ATOM 4646 C C . VAL B 1 246 ? 4.559 7.758 -6.895 1 98.94 246 VAL B C 1
ATOM 4648 O O . VAL B 1 246 ? 5.242 6.977 -6.227 1 98.94 246 VAL B O 1
ATOM 4651 N N . ARG B 1 247 ? 4.984 8.203 -8.102 1 98.81 247 ARG B N 1
ATOM 4652 C CA . ARG B 1 247 ? 6.344 8.039 -8.609 1 98.81 247 ARG B CA 1
ATOM 4653 C C . ARG B 1 247 ? 7.117 9.352 -8.531 1 98.81 247 ARG B C 1
ATOM 4655 O O . ARG B 1 247 ? 6.57 10.422 -8.797 1 98.81 247 ARG B O 1
ATOM 4662 N N . PHE B 1 248 ? 8.352 9.242 -8.211 1 98.75 248 PHE B N 1
ATOM 4663 C CA . PHE B 1 248 ? 9.203 10.422 -8.109 1 98.75 248 PHE B CA 1
ATOM 4664 C C . PHE B 1 248 ? 10.289 10.406 -9.18 1 98.75 248 PHE B C 1
ATOM 4666 O O . PHE B 1 248 ? 10.547 9.367 -9.789 1 98.75 248 PHE B O 1
ATOM 4673 N N . ASP B 1 249 ? 10.953 11.516 -9.344 1 97.94 249 ASP B N 1
ATOM 4674 C CA . ASP B 1 249 ? 11.93 11.688 -10.414 1 97.94 249 ASP B CA 1
ATOM 4675 C C . ASP B 1 249 ? 13.203 10.898 -10.125 1 97.94 249 ASP B C 1
ATOM 4677 O O . ASP B 1 249 ? 13.938 10.539 -11.047 1 97.94 249 ASP B O 1
ATOM 4681 N N . ASN B 1 250 ? 13.453 10.625 -8.883 1 97.81 250 ASN B N 1
ATOM 4682 C CA . ASN B 1 250 ? 14.656 9.875 -8.539 1 97.81 250 ASN B CA 1
ATOM 4683 C C . ASN B 1 250 ? 14.414 8.367 -8.586 1 97.81 250 ASN B C 1
ATOM 4685 O O . ASN B 1 250 ? 15.25 7.582 -8.148 1 97.81 250 ASN B O 1
ATOM 4689 N N . GLY B 1 251 ? 13.227 7.973 -9.016 1 97.31 251 GLY B N 1
ATOM 4690 C CA . GLY B 1 251 ? 12.914 6.566 -9.195 1 97.31 251 GLY B CA 1
ATOM 4691 C C . GLY B 1 251 ? 12.18 5.961 -8.016 1 97.31 251 GLY B C 1
ATOM 4692 O O . GLY B 1 251 ? 11.641 4.859 -8.109 1 97.31 251 GLY B O 1
ATOM 4693 N N . SER B 1 252 ? 12.117 6.625 -6.891 1 98.5 252 SER B N 1
ATOM 4694 C CA . SER B 1 252 ? 11.438 6.102 -5.711 1 98.5 252 SER B CA 1
ATOM 4695 C C . SER B 1 252 ? 9.922 6.164 -5.867 1 98.5 252 SER B C 1
ATOM 4697 O O . SER B 1 252 ? 9.414 6.852 -6.758 1 98.5 252 SER B O 1
ATOM 4699 N N . VAL B 1 253 ? 9.25 5.371 -5.023 1 98.81 253 VAL B N 1
ATOM 4700 C CA . VAL B 1 253 ? 7.789 5.359 -5.078 1 98.81 253 VAL B CA 1
ATOM 4701 C C . VAL B 1 253 ? 7.219 5.477 -3.666 1 98.81 253 VAL B C 1
ATOM 4703 O O . VAL B 1 253 ? 7.922 5.227 -2.684 1 98.81 253 VAL B O 1
ATOM 4706 N N . LEU B 1 254 ? 5.945 5.902 -3.633 1 98.88 254 LEU B N 1
ATOM 4707 C CA . LEU B 1 254 ? 5.203 6.039 -2.383 1 98.88 254 LEU B CA 1
ATOM 4708 C C . LEU B 1 254 ? 3.836 5.371 -2.484 1 98.88 254 LEU B C 1
ATOM 4710 O O . LEU B 1 254 ? 3.082 5.633 -3.424 1 98.88 254 LEU B O 1
ATOM 4714 N N . GLN B 1 255 ? 3.594 4.441 -1.616 1 98.88 255 GLN B N 1
ATOM 4715 C CA . GLN B 1 255 ? 2.23 3.975 -1.383 1 98.88 255 GLN B CA 1
ATOM 4716 C C . GLN B 1 255 ? 1.599 4.691 -0.193 1 98.88 255 GLN B C 1
ATOM 4718 O O . GLN B 1 255 ? 2.166 4.707 0.901 1 98.88 255 GLN B O 1
ATOM 4723 N N . PHE B 1 256 ? 0.446 5.184 -0.479 1 98.75 256 PHE B N 1
ATOM 4724 C CA . PHE B 1 256 ? -0.203 6.078 0.47 1 98.75 256 PHE B CA 1
ATOM 4725 C C . PHE B 1 256 ? -1.629 5.621 0.758 1 98.75 256 PHE B C 1
ATOM 4727 O O . PHE B 1 256 ? -2.354 5.219 -0.155 1 98.75 256 PHE B O 1
ATOM 4734 N N . GLN B 1 257 ? -1.993 5.645 2.117 1 98.69 257 GLN B N 1
ATOM 4735 C CA . GLN B 1 257 ? -3.359 5.324 2.521 1 98.69 257 GLN B CA 1
ATOM 4736 C C . GLN B 1 257 ? -3.775 6.141 3.74 1 98.69 257 GLN B C 1
ATOM 4738 O O . GLN B 1 257 ? -2.994 6.309 4.68 1 98.69 257 GLN B O 1
ATOM 4743 N N . VAL B 1 258 ? -4.984 6.66 3.707 1 98.56 258 VAL B N 1
ATOM 4744 C CA . VAL B 1 258 ? -5.547 7.336 4.871 1 98.56 258 VAL B CA 1
ATOM 4745 C C . VAL B 1 258 ? -7.039 7.035 4.977 1 98.56 258 VAL B C 1
ATOM 4747 O O . VAL B 1 258 ? -7.711 6.832 3.959 1 98.56 258 VAL B O 1
ATOM 4750 N N . ALA B 1 259 ? -7.551 6.977 6.199 1 98.56 259 ALA B N 1
ATOM 4751 C CA . ALA B 1 259 ? -8.977 6.738 6.418 1 98.56 259 ALA B CA 1
ATOM 4752 C C . ALA B 1 259 ? -9.43 7.32 7.754 1 98.56 259 ALA B C 1
ATOM 4754 O O . ALA B 1 259 ? -8.758 7.141 8.773 1 98.56 259 ALA B O 1
ATOM 4755 N N . TRP B 1 260 ? -10.57 8.016 7.719 1 97.56 260 TRP B N 1
ATOM 4756 C CA . TRP B 1 260 ? -11.25 8.406 8.953 1 97.56 260 TRP B CA 1
ATOM 4757 C C . TRP B 1 260 ? -11.969 7.211 9.57 1 97.56 260 TRP B C 1
ATOM 4759 O O . TRP B 1 260 ? -12.172 7.164 10.789 1 97.56 260 TRP B O 1
ATOM 4769 N N . ALA B 1 261 ? -12.336 6.32 8.695 1 97.06 261 ALA B N 1
ATOM 4770 C CA . ALA B 1 261 ? -13.109 5.176 9.164 1 97.06 261 ALA B CA 1
ATOM 4771 C C . ALA B 1 261 ? -12.836 3.941 8.312 1 97.06 261 ALA B C 1
ATOM 4773 O O . ALA B 1 261 ? -12.656 4.047 7.094 1 97.06 261 ALA B O 1
ATOM 4774 N N . SER B 1 262 ? -12.805 2.811 8.93 1 97.75 262 SER B N 1
ATOM 4775 C CA . SER B 1 262 ? -12.641 1.515 8.281 1 97.75 262 SER B CA 1
ATOM 4776 C C . SER B 1 262 ? -13.031 0.375 9.219 1 97.75 262 SER B C 1
ATOM 4778 O O . SER B 1 262 ? -13.117 0.563 10.43 1 97.75 262 SER B O 1
ATOM 4780 N N . HIS B 1 263 ? -13.406 -0.733 8.656 1 97.94 263 HIS B N 1
ATOM 4781 C CA . HIS B 1 263 ? -13.508 -1.952 9.453 1 97.94 263 HIS B CA 1
ATOM 4782 C C . HIS B 1 263 ? -12.148 -2.643 9.57 1 97.94 263 HIS B C 1
ATOM 4784 O O . HIS B 1 263 ? -11.984 -3.779 9.125 1 97.94 263 HIS B O 1
ATOM 4790 N N . TYR B 1 264 ? -11.219 -1.997 10.18 1 97.25 264 TYR B N 1
ATOM 4791 C CA . TYR B 1 264 ? -9.859 -2.459 10.422 1 97.25 264 TYR B CA 1
ATOM 4792 C C . TYR B 1 264 ? -9.242 -1.74 11.617 1 97.25 264 TYR B C 1
ATOM 4794 O O . TYR B 1 264 ? -9.586 -0.589 11.898 1 97.25 264 TYR B O 1
ATOM 4802 N N . PRO B 1 265 ? -8.367 -2.389 12.344 1 95.5 265 PRO B N 1
ATOM 4803 C CA . PRO B 1 265 ? -7.746 -1.705 13.477 1 95.5 265 PRO B CA 1
ATOM 4804 C C . PRO B 1 265 ? -6.992 -0.443 13.062 1 95.5 265 PRO B C 1
ATOM 4806 O O . PRO B 1 265 ? -6.477 -0.365 11.945 1 95.5 265 PRO B O 1
ATOM 4809 N N . GLU B 1 266 ? -6.918 0.525 13.969 1 95.12 266 GLU B N 1
ATOM 4810 C CA . GLU B 1 266 ? -6.176 1.756 13.711 1 95.12 266 GLU B CA 1
ATOM 4811 C C . GLU B 1 266 ? -4.699 1.466 13.445 1 95.12 266 GLU B C 1
ATOM 4813 O O . GLU B 1 266 ? -4.098 0.629 14.125 1 95.12 266 GLU B O 1
ATOM 4818 N N . GLN B 1 267 ? -4.203 2.062 12.461 1 95.81 267 GLN B N 1
ATOM 4819 C CA . GLN B 1 267 ? -2.791 1.996 12.102 1 95.81 267 GLN B CA 1
ATOM 4820 C C . GLN B 1 267 ? -2.242 3.381 11.773 1 95.81 267 GLN B C 1
ATOM 4822 O O . GLN B 1 267 ? -2.891 4.16 11.07 1 95.81 267 GLN B O 1
ATOM 4827 N N . PHE B 1 268 ? -1.146 3.74 12.344 1 97 268 PHE B N 1
ATOM 4828 C CA . PHE B 1 268 ? -0.421 4.969 12.039 1 97 268 PHE B CA 1
ATOM 4829 C C . PHE B 1 268 ? 1.081 4.715 11.992 1 97 268 PHE B C 1
ATOM 4831 O O . PHE B 1 268 ? 1.733 4.625 13.031 1 97 268 PHE B O 1
ATOM 4838 N N . PHE B 1 269 ? 1.612 4.602 10.68 1 97.69 269 PHE B N 1
ATOM 4839 C CA . PHE B 1 269 ? 3.039 4.312 10.586 1 97.69 269 PHE B CA 1
ATOM 4840 C C . PHE B 1 269 ? 3.6 4.77 9.242 1 97.69 269 PHE B C 1
ATOM 4842 O O . PHE B 1 269 ? 2.842 5.105 8.328 1 97.69 269 PHE B O 1
ATOM 4849 N N . THR B 1 270 ? 4.879 4.844 9.141 1 98.31 270 THR B N 1
ATOM 4850 C CA . THR B 1 270 ? 5.676 5.023 7.93 1 98.31 270 THR B CA 1
ATOM 4851 C C . THR B 1 270 ? 6.789 3.982 7.855 1 98.31 270 THR B C 1
ATOM 4853 O O . THR B 1 270 ? 7.539 3.793 8.812 1 98.31 270 THR B O 1
ATOM 4856 N N . GLU B 1 271 ? 6.844 3.264 6.758 1 98.62 271 GLU B N 1
ATOM 4857 C CA . GLU B 1 271 ? 7.895 2.287 6.488 1 98.62 271 GLU B CA 1
ATOM 4858 C C . GLU B 1 271 ? 8.836 2.775 5.395 1 98.62 271 GLU B C 1
ATOM 4860 O O . GLU B 1 271 ? 8.391 3.27 4.355 1 98.62 271 GLU B O 1
ATOM 4865 N N . LEU B 1 272 ? 10.07 2.631 5.656 1 98.56 272 LEU B N 1
ATOM 4866 C CA . LEU B 1 272 ? 11.102 3.057 4.715 1 98.56 272 LEU B CA 1
ATOM 4867 C C . LEU B 1 272 ? 11.867 1.857 4.168 1 98.56 272 LEU B C 1
ATOM 4869 O O . LEU B 1 272 ? 12.273 0.975 4.93 1 98.56 272 LEU B O 1
ATOM 4873 N N . PHE B 1 273 ? 12.094 1.853 2.885 1 98.75 273 PHE B N 1
ATOM 4874 C CA . PHE B 1 273 ? 12.852 0.801 2.209 1 98.75 273 PHE B CA 1
ATOM 4875 C C . PHE B 1 273 ? 14.055 1.38 1.479 1 98.75 273 PHE B C 1
ATOM 4877 O O . PHE B 1 273 ? 13.898 2.184 0.557 1 98.75 273 PHE B O 1
ATOM 4884 N N . GLY B 1 274 ? 15.219 0.967 1.93 1 98.75 274 GLY B N 1
ATOM 4885 C CA . GLY B 1 274 ? 16.453 1.441 1.317 1 98.75 274 GLY B CA 1
ATOM 4886 C C . GLY B 1 274 ? 17.391 0.319 0.932 1 98.75 274 GLY B C 1
ATOM 4887 O O . GLY B 1 274 ? 17.188 -0.835 1.312 1 98.75 274 GLY B O 1
ATOM 4888 N N . THR B 1 275 ? 18.438 0.642 0.169 1 98.25 275 THR B N 1
ATOM 4889 C CA . THR B 1 275 ? 19.375 -0.336 -0.369 1 98.25 275 THR B CA 1
ATOM 4890 C C . THR B 1 275 ? 20.297 -0.864 0.728 1 98.25 275 THR B C 1
ATOM 4892 O O . THR B 1 275 ? 20.828 -1.971 0.62 1 98.25 275 THR B O 1
ATOM 4895 N N . GLU B 1 276 ? 20.422 -0.05 1.811 1 98.19 276 GLU B N 1
ATOM 4896 C CA . GLU B 1 276 ? 21.359 -0.456 2.852 1 98.19 276 GLU B CA 1
ATOM 4897 C C . GLU B 1 276 ? 20.641 -0.634 4.191 1 98.19 276 GLU B C 1
ATOM 4899 O O . GLU B 1 276 ? 21.234 -1.149 5.145 1 98.19 276 GLU B O 1
ATOM 4904 N N . GLY B 1 277 ? 19.422 -0.241 4.266 1 98.56 277 GLY B N 1
ATOM 4905 C CA . GLY B 1 277 ? 18.641 -0.345 5.488 1 98.56 277 GLY B CA 1
ATOM 4906 C C . GLY B 1 277 ? 17.172 -0.026 5.285 1 98.56 277 GLY B C 1
ATOM 4907 O O . GLY B 1 277 ? 16.781 0.494 4.234 1 98.56 277 GLY B O 1
ATOM 4908 N N . GLY B 1 278 ? 16.344 -0.429 6.215 1 98.69 278 GLY B N 1
ATOM 4909 C CA . GLY B 1 278 ? 14.922 -0.091 6.301 1 98.69 278 GLY B CA 1
ATOM 4910 C C . GLY B 1 278 ? 14.5 0.365 7.684 1 98.69 278 GLY B C 1
ATOM 4911 O O . GLY B 1 278 ? 15.289 0.317 8.625 1 98.69 278 GLY B O 1
ATOM 4912 N N . ALA B 1 279 ? 13.266 0.864 7.723 1 98.75 279 ALA B N 1
ATOM 4913 C CA . ALA B 1 279 ? 12.805 1.342 9.023 1 98.75 279 ALA B CA 1
ATOM 4914 C C . ALA B 1 279 ? 11.289 1.248 9.141 1 98.75 279 ALA B C 1
ATOM 4916 O O . ALA B 1 279 ? 10.578 1.286 8.133 1 98.75 279 ALA B O 1
ATOM 4917 N N . TYR B 1 280 ? 10.883 1.091 10.328 1 98.44 280 TYR B N 1
ATOM 4918 C CA . TYR B 1 280 ? 9.492 1.246 10.758 1 98.44 280 TYR B CA 1
ATOM 4919 C C . TYR B 1 280 ? 9.367 2.352 11.797 1 98.44 280 TYR B C 1
ATOM 4921 O O . TYR B 1 280 ? 10.047 2.326 12.828 1 98.44 280 TYR B O 1
ATOM 4929 N N . VAL B 1 281 ? 8.555 3.367 11.477 1 97.56 281 VAL B N 1
ATOM 4930 C CA . VAL B 1 281 ? 8.211 4.41 12.438 1 97.56 281 VAL B CA 1
ATOM 4931 C C . VAL B 1 281 ? 6.703 4.402 12.688 1 97.56 281 VAL B C 1
ATOM 4933 O O . VAL B 1 281 ? 5.922 4.797 11.82 1 97.56 281 VAL B O 1
ATOM 4936 N N . GLY B 1 282 ? 6.32 3.906 13.883 1 93.56 282 GLY B N 1
ATOM 4937 C CA . GLY B 1 282 ? 4.891 3.832 14.133 1 93.56 282 GLY B CA 1
ATOM 4938 C C . GLY B 1 282 ? 4.551 3.477 15.57 1 93.56 282 GLY B C 1
ATOM 4939 O O . GLY B 1 282 ? 5.406 3.549 16.453 1 93.56 282 GLY B O 1
ATOM 4940 N N . ASN B 1 283 ? 3.291 3.23 15.781 1 79.44 283 ASN B N 1
ATOM 4941 C CA . ASN B 1 283 ? 2.768 2.863 17.094 1 79.44 283 ASN B CA 1
ATOM 4942 C C . ASN B 1 283 ? 3.166 3.877 18.156 1 79.44 283 ASN B C 1
ATOM 4944 O O . ASN B 1 283 ? 3.646 3.502 19.234 1 79.44 283 ASN B O 1
ATOM 4948 N N . ARG B 1 284 ? 3.078 5.129 17.906 1 71.44 284 ARG B N 1
ATOM 4949 C CA . ARG B 1 284 ? 3.314 6.277 18.781 1 71.44 284 ARG B CA 1
ATOM 4950 C C . ARG B 1 284 ? 4.809 6.504 19 1 71.44 284 ARG B C 1
ATOM 4952 O O . ARG B 1 284 ? 5.328 7.574 18.672 1 71.44 284 ARG B O 1
ATOM 4959 N N . ASP B 1 285 ? 5.477 5.355 19.344 1 77.31 285 ASP B N 1
ATOM 4960 C CA . ASP B 1 285 ? 6.852 5.676 19.719 1 77.31 285 ASP B CA 1
ATOM 4961 C C . ASP B 1 285 ? 7.824 4.625 19.203 1 77.31 285 ASP B C 1
ATOM 4963 O O . ASP B 1 285 ? 8.984 4.582 19.609 1 77.31 285 ASP B O 1
ATOM 4967 N N . ASP B 1 286 ? 7.41 3.895 18.281 1 90.75 286 ASP B N 1
ATOM 4968 C CA . ASP B 1 286 ? 8.281 2.812 17.828 1 90.75 286 ASP B CA 1
ATOM 4969 C C . ASP B 1 286 ? 9.109 3.232 16.625 1 90.75 286 ASP B C 1
ATOM 4971 O O . ASP B 1 286 ? 8.562 3.734 15.633 1 90.75 286 ASP B O 1
ATOM 4975 N N . VAL B 1 287 ? 10.391 3.061 16.812 1 96.81 287 VAL B N 1
ATOM 4976 C CA . VAL B 1 287 ? 11.32 3.213 15.695 1 96.81 287 VAL B CA 1
ATOM 4977 C C . VAL B 1 287 ? 12.211 1.976 15.586 1 96.81 287 VAL B C 1
ATOM 4979 O O . VAL B 1 287 ? 13.016 1.707 16.484 1 96.81 287 VAL B O 1
ATOM 4982 N N . GLU B 1 288 ? 12.039 1.243 14.562 1 98.19 288 GLU B N 1
ATOM 4983 C CA . GLU B 1 288 ? 12.852 0.063 14.289 1 98.19 288 GLU B CA 1
ATOM 4984 C C . GLU B 1 288 ? 13.664 0.243 13.008 1 98.19 288 GLU B C 1
ATOM 4986 O O . GLU B 1 288 ? 13.164 0.78 12.016 1 98.19 288 GLU B O 1
ATOM 4991 N N . LEU B 1 289 ? 14.875 -0.158 13.094 1 98.38 289 LEU B N 1
ATOM 4992 C CA . LEU B 1 289 ? 15.758 -0.163 11.93 1 98.38 289 LEU B CA 1
ATOM 4993 C C . LEU B 1 289 ? 16.094 -1.589 11.508 1 98.38 289 LEU B C 1
ATOM 4995 O O . LEU B 1 289 ? 16.203 -2.482 12.352 1 98.38 289 LEU B O 1
ATOM 4999 N N . TYR B 1 290 ? 16.266 -1.804 10.258 1 98.56 290 TYR B N 1
ATOM 5000 C CA . TYR B 1 290 ? 16.609 -3.098 9.68 1 98.56 290 TYR B CA 1
ATOM 5001 C C . TYR B 1 290 ? 17.828 -2.973 8.758 1 98.56 290 TYR B C 1
ATOM 5003 O O . TYR B 1 290 ? 17.828 -2.148 7.84 1 98.56 290 TYR B O 1
ATOM 5011 N N . THR B 1 291 ? 18.797 -3.762 8.961 1 98 291 THR B N 1
ATOM 5012 C CA . THR B 1 291 ? 19.984 -3.727 8.133 1 98 291 THR B CA 1
ATOM 5013 C C . THR B 1 291 ? 20.781 -5.027 8.258 1 98 291 THR B C 1
ATOM 5015 O O . THR B 1 291 ? 20.266 -6.012 8.805 1 98 291 THR B O 1
ATOM 5018 N N . THR B 1 292 ? 21.906 -5.113 7.539 1 95.5 292 THR B N 1
ATOM 5019 C CA . THR B 1 292 ? 22.875 -6.203 7.664 1 95.5 292 THR B CA 1
ATOM 5020 C C . THR B 1 292 ? 24.156 -5.711 8.312 1 95.5 292 THR B C 1
ATOM 5022 O O . THR B 1 292 ? 24.781 -4.758 7.836 1 95.5 292 THR B O 1
ATOM 5025 N N . LEU B 1 293 ? 24.422 -6.32 9.414 1 94.12 293 LEU B N 1
ATOM 5026 C CA . LEU B 1 293 ? 25.672 -6.027 10.109 1 94.12 293 LEU B CA 1
ATOM 5027 C C . LEU B 1 293 ? 26.562 -7.266 10.18 1 94.12 293 LEU B C 1
ATOM 5029 O O . LEU B 1 293 ? 26.141 -8.312 10.688 1 94.12 293 LEU B O 1
ATOM 5033 N N . ASN B 1 294 ? 27.766 -7.195 9.609 1 92.94 294 ASN B N 1
ATOM 5034 C CA . ASN B 1 294 ? 28.719 -8.312 9.602 1 92.94 294 ASN B CA 1
ATOM 5035 C C . ASN B 1 294 ? 28.094 -9.555 8.969 1 92.94 294 ASN B C 1
ATOM 5037 O O . ASN B 1 294 ? 28.203 -10.656 9.523 1 92.94 294 ASN B O 1
ATOM 5041 N N . GLY B 1 295 ? 27.406 -9.336 8.031 1 88.62 295 GLY B N 1
ATOM 5042 C CA . GLY B 1 295 ? 26.844 -10.438 7.258 1 88.62 295 GLY B CA 1
ATOM 5043 C C . GLY B 1 295 ? 25.562 -11 7.855 1 88.62 295 GLY B C 1
ATOM 5044 O O . GLY B 1 295 ? 24.984 -11.938 7.312 1 88.62 295 GLY B O 1
ATOM 5045 N N . GLN B 1 296 ? 25.109 -10.352 8.984 1 92.75 296 GLN B N 1
ATOM 5046 C CA . GLN B 1 296 ? 23.906 -10.836 9.672 1 92.75 296 GLN B CA 1
ATOM 5047 C C . GLN B 1 296 ? 22.766 -9.836 9.555 1 92.75 296 GLN B C 1
ATOM 5049 O O . GLN B 1 296 ? 22.969 -8.633 9.727 1 92.75 296 GLN B O 1
ATOM 5054 N N . GLN B 1 297 ? 21.609 -10.367 9.211 1 94.44 297 GLN B N 1
ATOM 5055 C CA . GLN B 1 297 ? 20.422 -9.516 9.234 1 94.44 297 GLN B CA 1
ATOM 5056 C C . GLN B 1 297 ? 20.062 -9.117 10.664 1 94.44 297 GLN B C 1
ATOM 5058 O O . GLN B 1 297 ? 19.938 -9.977 11.539 1 94.44 297 GLN B O 1
ATOM 5063 N N . VAL B 1 298 ? 19.875 -7.824 10.922 1 97.12 298 VAL B N 1
ATOM 5064 C CA . VAL B 1 298 ? 19.625 -7.391 12.297 1 97.12 298 VAL B CA 1
ATOM 5065 C C . VAL B 1 298 ? 18.422 -6.457 12.32 1 97.12 298 VAL B C 1
ATOM 5067 O O . VAL B 1 298 ? 18.125 -5.781 11.336 1 97.12 298 VAL B O 1
ATOM 5070 N N . GLN B 1 299 ? 17.75 -6.488 13.383 1 97.5 299 GLN B N 1
ATOM 5071 C CA . GLN B 1 299 ? 16.719 -5.531 13.766 1 97.5 299 GLN B CA 1
ATOM 5072 C C . GLN B 1 299 ? 17.156 -4.699 14.969 1 97.5 299 GLN B C 1
ATOM 5074 O O . GLN B 1 299 ? 17.594 -5.246 15.984 1 97.5 299 GLN B O 1
ATOM 5079 N N . ILE B 1 300 ? 17.109 -3.406 14.789 1 97.19 300 ILE B N 1
ATOM 5080 C CA . ILE B 1 300 ? 17.578 -2.486 15.82 1 97.19 300 ILE B CA 1
ATOM 5081 C C . ILE B 1 300 ? 16.406 -1.679 16.375 1 97.19 300 ILE B C 1
ATOM 5083 O O . ILE B 1 300 ? 15.695 -1.007 15.609 1 97.19 300 ILE B O 1
ATOM 5087 N N . GLN B 1 301 ? 16.219 -1.794 17.641 1 96.44 301 GLN B N 1
ATOM 5088 C CA . GLN B 1 301 ? 15.25 -0.93 18.297 1 96.44 301 GLN B CA 1
ATOM 5089 C C . GLN B 1 301 ? 15.891 0.378 18.75 1 96.44 301 GLN B C 1
ATOM 5091 O O . GLN B 1 301 ? 16.828 0.373 19.547 1 96.44 301 GLN B O 1
ATOM 5096 N N . VAL B 1 302 ? 15.289 1.477 18.188 1 94.94 302 VAL B N 1
ATOM 5097 C CA . VAL B 1 302 ? 15.828 2.779 18.562 1 94.94 302 VAL B CA 1
ATOM 5098 C C . VAL B 1 302 ? 15.156 3.266 19.844 1 94.94 302 VAL B C 1
ATOM 5100 O O . VAL B 1 302 ? 13.93 3.26 19.953 1 94.94 302 VAL B O 1
ATOM 5103 N N . GLN B 1 303 ? 15.93 3.625 20.797 1 91.62 303 GLN B N 1
ATOM 5104 C CA . GLN B 1 303 ? 15.383 4.242 22 1 91.62 303 GLN B CA 1
ATOM 5105 C C . GLN B 1 303 ? 15.086 5.719 21.766 1 91.62 303 GLN B C 1
ATOM 5107 O O . GLN B 1 303 ? 16 6.535 21.672 1 91.62 303 GLN B O 1
ATOM 5112 N N . VAL B 1 304 ? 13.852 5.941 21.656 1 88.69 304 VAL B N 1
ATOM 5113 C CA . VAL B 1 304 ? 13.422 7.316 21.438 1 88.69 304 VAL B CA 1
ATOM 5114 C C . VAL B 1 304 ? 13.305 8.039 22.781 1 88.69 304 VAL B C 1
ATOM 5116 O O . VAL B 1 304 ? 12.664 7.551 23.703 1 88.69 304 VAL B O 1
ATOM 5119 N N . PRO B 1 305 ? 14 9.086 22.875 1 79.88 305 PRO B N 1
ATOM 5120 C CA . PRO B 1 305 ? 13.891 9.812 24.141 1 79.88 305 PRO B CA 1
ATOM 5121 C C . PRO B 1 305 ? 12.453 10.219 24.469 1 79.88 305 PRO B C 1
ATOM 5123 O O . PRO B 1 305 ? 11.688 10.562 23.562 1 79.88 305 PRO B O 1
ATOM 5126 N N . GLN B 1 306 ? 12.148 9.875 25.656 1 73.44 306 GLN B N 1
ATOM 5127 C CA . GLN B 1 306 ? 10.844 10.367 26.109 1 73.44 306 GLN B CA 1
ATOM 5128 C C . GLN B 1 306 ? 10.766 11.883 25.984 1 73.44 306 GLN B C 1
ATOM 5130 O O . GLN B 1 306 ? 11.562 12.602 26.594 1 73.44 306 GLN B O 1
ATOM 5135 N N . GLU B 1 307 ? 10.258 12.25 24.844 1 65.75 307 GLU B N 1
ATOM 5136 C CA . GLU B 1 307 ? 10.242 13.688 24.547 1 65.75 307 GLU B CA 1
ATOM 5137 C C . GLU B 1 307 ? 9.391 14.438 25.562 1 65.75 307 GLU B C 1
ATOM 5139 O O . GLU B 1 307 ? 8.234 14.078 25.812 1 65.75 307 GLU B O 1
ATOM 5144 N N . SER B 1 308 ? 10.117 15.328 26.141 1 67.44 308 SER B N 1
ATOM 5145 C CA . SER B 1 308 ? 9.406 16.172 27.094 1 67.44 308 SER B CA 1
ATOM 5146 C C . SER B 1 308 ? 8.602 17.25 26.391 1 67.44 308 SER B C 1
ATOM 5148 O O . SER B 1 308 ? 7.57 17.703 26.891 1 67.44 308 SER B O 1
ATOM 5150 N N . LEU B 1 309 ? 9.156 17.484 25.188 1 79.81 309 LEU B N 1
ATOM 5151 C CA . LEU B 1 309 ? 8.469 18.578 24.484 1 79.81 309 LEU B CA 1
ATOM 5152 C C . LEU B 1 309 ? 7.629 18.031 23.328 1 79.81 309 LEU B C 1
ATOM 5154 O O . LEU B 1 309 ? 8.086 17.172 22.562 1 79.81 309 LEU B O 1
ATOM 5158 N N . GLY B 1 310 ? 6.453 18.297 23.25 1 86.69 310 GLY B N 1
ATOM 5159 C CA . GLY B 1 310 ? 5.539 17.891 22.188 1 86.69 310 GLY B CA 1
ATOM 5160 C C . GLY B 1 310 ? 5.91 18.438 20.828 1 86.69 310 GLY B C 1
ATOM 5161 O O . GLY B 1 310 ? 6.816 19.266 20.719 1 86.69 310 GLY B O 1
ATOM 5162 N N . SER B 1 311 ? 5.371 17.938 19.75 1 91.62 311 SER B N 1
ATOM 5163 C CA . SER B 1 311 ? 5.691 18.312 18.375 1 91.62 311 SER B CA 1
ATOM 5164 C C . SER B 1 311 ? 5.32 19.766 18.094 1 91.62 311 SER B C 1
ATOM 5166 O O . SER B 1 311 ? 6.023 20.453 17.359 1 91.62 311 SER B O 1
ATOM 5168 N N . TYR B 1 312 ? 4.27 20.344 18.766 1 94.38 312 TYR B N 1
ATOM 5169 C CA . TYR B 1 312 ? 3.875 21.719 18.531 1 94.38 312 TYR B CA 1
ATOM 5170 C C . TYR B 1 312 ? 4.898 22.688 19.125 1 94.38 312 TYR B C 1
ATOM 5172 O O . TYR B 1 312 ? 5.348 23.609 18.453 1 94.38 312 TYR B O 1
ATOM 5180 N N . PRO B 1 313 ? 5.281 22.5 20.375 1 95.81 313 PRO B N 1
ATOM 5181 C CA . PRO B 1 313 ? 6.316 23.391 20.906 1 95.81 313 PRO B CA 1
ATOM 5182 C C . PRO B 1 313 ? 7.586 23.391 20.062 1 95.81 313 PRO B C 1
ATOM 5184 O O . PRO B 1 313 ? 8.188 24.453 19.859 1 95.81 313 PRO B O 1
ATOM 5187 N N . ARG B 1 314 ? 7.945 22.25 19.531 1 95.06 314 ARG B N 1
ATOM 5188 C CA . ARG B 1 314 ? 9.141 22.188 18.703 1 95.06 314 ARG B CA 1
ATOM 5189 C C . ARG B 1 314 ? 8.938 22.922 17.391 1 95.06 314 ARG B C 1
ATOM 5191 O O . ARG B 1 314 ? 9.844 23.594 16.891 1 95.06 314 ARG B O 1
ATOM 5198 N N . LEU B 1 315 ? 7.789 22.734 16.797 1 96.75 315 LEU B N 1
ATOM 5199 C CA . LEU B 1 315 ? 7.43 23.469 15.586 1 96.75 315 LEU B CA 1
ATOM 5200 C C . LEU B 1 315 ? 7.582 24.969 15.789 1 96.75 315 LEU B C 1
ATOM 5202 O O . LEU B 1 315 ? 8.266 25.641 15.008 1 96.75 315 LEU B O 1
ATOM 5206 N N . VAL B 1 316 ? 7.031 25.484 16.859 1 97.5 316 VAL B N 1
ATOM 5207 C CA . VAL B 1 316 ? 6.988 26.906 17.156 1 97.5 316 VAL B CA 1
ATOM 5208 C C . VAL B 1 316 ? 8.383 27.406 17.531 1 97.5 316 VAL B C 1
ATOM 5210 O O . VAL B 1 316 ? 8.812 28.469 17.094 1 97.5 316 VAL B O 1
ATOM 5213 N N . GLU B 1 317 ? 9.047 26.625 18.344 1 96.88 317 GLU B N 1
ATOM 5214 C CA . GLU B 1 317 ? 10.414 26.969 18.719 1 96.88 317 GLU B CA 1
ATOM 5215 C C . GLU B 1 317 ? 11.312 27.094 17.5 1 96.88 317 GLU B C 1
ATOM 5217 O O . GLU B 1 317 ? 12.094 28.047 17.391 1 96.88 317 GLU B O 1
ATOM 5222 N N . ASN B 1 318 ? 11.188 26.188 16.609 1 97 318 ASN B N 1
ATOM 5223 C CA . ASN B 1 318 ? 12 26.219 15.398 1 97 318 ASN B CA 1
ATOM 5224 C C . ASN B 1 318 ? 11.672 27.453 14.547 1 97 318 ASN B C 1
ATOM 5226 O O . ASN B 1 318 ? 12.57 28.062 13.969 1 97 318 ASN B O 1
ATOM 5230 N N . LEU B 1 319 ? 10.398 27.797 14.453 1 98.06 319 LEU B N 1
ATOM 5231 C CA . LEU B 1 319 ? 10.023 28.984 13.703 1 98.06 319 LEU B CA 1
ATOM 5232 C C . LEU B 1 319 ? 10.664 30.234 14.297 1 98.06 319 LEU B C 1
ATOM 5234 O O . LEU B 1 319 ? 11.297 31.016 13.57 1 98.06 319 LEU B O 1
ATOM 5238 N N . VAL B 1 320 ? 10.586 30.422 15.594 1 98.19 320 VAL B N 1
ATOM 5239 C CA . VAL B 1 320 ? 11.102 31.609 16.266 1 98.19 320 VAL B CA 1
ATOM 5240 C C . VAL B 1 320 ? 12.625 31.641 16.156 1 98.19 320 VAL B C 1
ATOM 5242 O O . VAL B 1 320 ? 13.203 32.688 15.844 1 98.19 320 VAL B O 1
ATOM 5245 N N . ARG B 1 321 ? 13.25 30.484 16.344 1 97.69 321 ARG B N 1
ATOM 5246 C CA . ARG B 1 321 ? 14.695 30.406 16.188 1 97.69 321 ARG B CA 1
ATOM 5247 C C . ARG B 1 321 ? 15.117 30.766 14.766 1 97.69 321 ARG B C 1
ATOM 5249 O O . ARG B 1 321 ? 16.125 31.453 14.562 1 97.69 321 ARG B O 1
ATOM 5256 N N . HIS B 1 322 ? 14.391 30.312 13.859 1 97.69 322 HIS B N 1
ATOM 5257 C CA . HIS B 1 322 ? 14.664 30.641 12.461 1 97.69 322 HIS B CA 1
ATOM 5258 C C . HIS B 1 322 ? 14.57 32.156 12.227 1 97.69 322 HIS B C 1
ATOM 5260 O O . HIS B 1 322 ? 15.453 32.719 11.602 1 97.69 322 HIS B O 1
ATOM 5266 N N . LEU B 1 323 ? 13.539 32.75 12.758 1 97.75 323 LEU B N 1
ATOM 5267 C CA . LEU B 1 323 ? 13.328 34.188 12.594 1 97.75 323 LEU B CA 1
ATOM 5268 C C . LEU B 1 323 ? 14.406 34.969 13.328 1 97.75 323 LEU B C 1
ATOM 5270 O O . LEU B 1 323 ? 14.75 36.094 12.914 1 97.75 323 LEU B O 1
ATOM 5274 N N . ASP B 1 324 ? 14.953 34.375 14.367 1 97.25 324 ASP B N 1
ATOM 5275 C CA . ASP B 1 324 ? 16.047 35 15.117 1 97.25 324 ASP B CA 1
ATOM 5276 C C . ASP B 1 324 ? 17.359 34.906 14.359 1 97.25 324 ASP B C 1
ATOM 5278 O O . ASP B 1 324 ? 18.375 35.438 14.789 1 97.25 324 ASP B O 1
ATOM 5282 N N . GLY B 1 325 ? 17.422 34.125 13.305 1 96.31 325 GLY B N 1
ATOM 5283 C CA . GLY B 1 325 ? 18.609 34.031 12.484 1 96.31 325 GLY B CA 1
ATOM 5284 C C . GLY B 1 325 ? 19.422 32.75 12.734 1 96.31 325 GLY B C 1
ATOM 5285 O O . GLY B 1 325 ? 20.547 32.625 12.258 1 96.31 325 GLY B O 1
ATOM 5286 N N . ASP B 1 326 ? 18.828 31.812 13.453 1 96.62 326 ASP B N 1
ATOM 5287 C CA . ASP B 1 326 ? 19.5 30.547 13.703 1 96.62 326 ASP B CA 1
ATOM 5288 C C . ASP B 1 326 ? 19.516 29.672 12.453 1 96.62 326 ASP B C 1
ATOM 5290 O O . ASP B 1 326 ? 18.469 29.156 12.047 1 96.62 326 ASP B O 1
ATOM 5294 N N . PRO B 1 327 ? 20.609 29.422 11.883 1 94 327 PRO B N 1
ATOM 5295 C CA . PRO B 1 327 ? 20.656 28.672 10.633 1 94 327 PRO B CA 1
ATOM 5296 C C . PRO B 1 327 ? 20.375 27.188 10.836 1 94 327 PRO B C 1
ATOM 5298 O O . PRO B 1 327 ? 20.172 26.453 9.867 1 94 327 PRO B O 1
ATOM 5301 N N . THR B 1 328 ? 20.328 26.688 12.055 1 94.75 328 THR B N 1
ATOM 5302 C CA . THR B 1 328 ? 20.109 25.281 12.328 1 94.75 328 THR B CA 1
ATOM 5303 C C . THR B 1 328 ? 18.625 25 12.562 1 94.75 328 THR B C 1
ATOM 5305 O O . THR B 1 328 ? 18.203 23.828 12.633 1 94.75 328 THR B O 1
ATOM 5308 N N . ALA B 1 329 ? 17.844 26.078 12.719 1 95.56 329 ALA B N 1
ATOM 5309 C CA . ALA B 1 329 ? 16.406 25.906 12.93 1 95.56 329 ALA B CA 1
ATOM 5310 C C . ALA B 1 329 ? 15.711 25.531 11.625 1 95.56 329 ALA B C 1
ATOM 5312 O O . ALA B 1 329 ? 15.859 26.219 10.609 1 95.56 329 ALA B O 1
ATOM 5313 N N . GLU B 1 330 ? 14.984 24.438 11.719 1 93.88 330 GLU B N 1
ATOM 5314 C CA . GLU B 1 330 ? 14.297 23.969 10.523 1 93.88 330 GLU B CA 1
ATOM 5315 C C . GLU B 1 330 ? 12.836 24.406 10.523 1 93.88 330 GLU B C 1
ATOM 5317 O O . GLU B 1 330 ? 12.164 24.344 11.555 1 93.88 330 GLU B O 1
ATOM 5322 N N . ILE B 1 331 ? 12.383 24.891 9.414 1 97 331 ILE B N 1
ATOM 5323 C CA . ILE B 1 331 ? 10.961 25.141 9.172 1 97 331 ILE B CA 1
ATOM 5324 C C . ILE B 1 331 ? 10.531 24.422 7.895 1 97 331 ILE B C 1
ATOM 5326 O O . ILE B 1 331 ? 11.367 23.906 7.141 1 97 331 ILE B O 1
ATOM 5330 N N . VAL B 1 332 ? 9.25 24.297 7.66 1 98.25 332 VAL B N 1
ATOM 5331 C CA . VAL B 1 332 ? 8.773 23.812 6.375 1 98.25 332 VAL B CA 1
ATOM 5332 C C . VAL B 1 332 ? 9.055 24.844 5.285 1 98.25 332 VAL B C 1
ATOM 5334 O O . VAL B 1 332 ? 8.523 25.953 5.312 1 98.25 332 VAL B O 1
ATOM 5337 N N . THR B 1 333 ? 9.906 24.531 4.363 1 97.81 333 THR B N 1
ATOM 5338 C CA . THR B 1 333 ? 10.312 25.453 3.303 1 97.81 333 THR B CA 1
ATOM 5339 C C . THR B 1 333 ? 9.234 25.531 2.225 1 97.81 333 THR B C 1
ATOM 5341 O O . THR B 1 333 ? 8.359 24.672 2.15 1 97.81 333 THR B O 1
ATOM 5344 N N . PRO B 1 334 ? 9.328 26.562 1.427 1 97.88 334 PRO B N 1
ATOM 5345 C CA . PRO B 1 334 ? 8.375 26.672 0.317 1 97.88 334 PRO B CA 1
ATOM 5346 C C . PRO B 1 334 ? 8.375 25.438 -0.58 1 97.88 334 PRO B C 1
ATOM 5348 O O . PRO B 1 334 ? 7.305 24.938 -0.944 1 97.88 334 PRO B O 1
ATOM 5351 N N . GLN B 1 335 ? 9.5 24.875 -0.875 1 97.19 335 GLN B N 1
ATOM 5352 C CA . GLN B 1 335 ? 9.594 23.703 -1.734 1 97.19 335 GLN B CA 1
ATOM 5353 C C . GLN B 1 335 ? 8.914 22.5 -1.095 1 97.19 335 GLN B C 1
ATOM 5355 O O . GLN B 1 335 ? 8.195 21.75 -1.768 1 97.19 335 GLN B O 1
ATOM 5360 N N . GLN B 1 336 ? 9.195 22.312 0.155 1 98.12 336 GLN B N 1
ATOM 5361 C CA . GLN B 1 336 ? 8.586 21.203 0.878 1 98.12 336 GLN B CA 1
ATOM 5362 C C . GLN B 1 336 ? 7.066 21.344 0.905 1 98.12 336 GLN B C 1
ATOM 5364 O O . GLN B 1 336 ? 6.348 20.375 0.635 1 98.12 336 GLN B O 1
ATOM 5369 N N . ALA B 1 337 ? 6.578 22.547 1.203 1 98.19 337 ALA B N 1
ATOM 5370 C CA . ALA B 1 337 ? 5.145 22.812 1.261 1 98.19 337 ALA B CA 1
ATOM 5371 C C . ALA B 1 337 ? 4.488 22.594 -0.099 1 98.19 337 ALA B C 1
ATOM 5373 O O . ALA B 1 337 ? 3.439 21.953 -0.19 1 98.19 337 ALA B O 1
ATOM 5374 N N . LEU B 1 338 ? 5.105 23.078 -1.134 1 98.12 338 LEU B N 1
ATOM 5375 C CA . LEU B 1 338 ? 4.551 22.984 -2.479 1 98.12 338 LEU B CA 1
ATOM 5376 C C . LEU B 1 338 ? 4.516 21.531 -2.951 1 98.12 338 LEU B C 1
ATOM 5378 O O . LEU B 1 338 ? 3.574 21.109 -3.629 1 98.12 338 LEU B O 1
ATOM 5382 N N . THR B 1 339 ? 5.539 20.734 -2.629 1 98.31 339 THR B N 1
ATOM 5383 C CA . THR B 1 339 ? 5.566 19.312 -3 1 98.31 339 THR B CA 1
ATOM 5384 C C . THR B 1 339 ? 4.383 18.578 -2.389 1 98.31 339 THR B C 1
ATOM 5386 O O . THR B 1 339 ? 3.699 17.812 -3.074 1 98.31 339 THR B O 1
ATOM 5389 N N . SER B 1 340 ? 4.137 18.844 -1.164 1 98 340 SER B N 1
ATOM 5390 C CA . SER B 1 340 ? 3.025 18.203 -0.465 1 98 340 SER B CA 1
ATOM 5391 C C . SER B 1 340 ? 1.69 18.562 -1.109 1 98 340 SER B C 1
ATOM 5393 O O . SER B 1 340 ? 0.876 17.672 -1.394 1 98 340 SER B O 1
ATOM 5395 N N . VAL B 1 341 ? 1.453 19.859 -1.364 1 98.31 341 VAL B N 1
ATOM 5396 C CA . VAL B 1 341 ? 0.187 20.312 -1.931 1 98.31 341 VAL B CA 1
ATOM 5397 C C . VAL B 1 341 ? 0.028 19.766 -3.348 1 98.31 341 VAL B C 1
ATOM 5399 O O . VAL B 1 341 ? -1.077 19.406 -3.762 1 98.31 341 VAL B O 1
ATOM 5402 N N . LYS B 1 342 ? 1.147 19.688 -4.07 1 98.19 342 LYS B N 1
ATOM 5403 C CA . LYS B 1 342 ? 1.134 19.188 -5.438 1 98.19 342 LYS B CA 1
ATOM 5404 C C . LYS B 1 342 ? 0.622 17.75 -5.488 1 98.19 342 LYS B C 1
ATOM 5406 O O . LYS B 1 342 ? -0.201 17.406 -6.336 1 98.19 342 LYS B O 1
ATOM 5411 N N . ILE B 1 343 ? 1.057 16.938 -4.625 1 98.75 343 ILE B N 1
ATOM 5412 C CA . ILE B 1 343 ? 0.667 15.523 -4.586 1 98.75 343 ILE B CA 1
ATOM 5413 C C . ILE B 1 343 ? -0.792 15.406 -4.145 1 98.75 343 ILE B C 1
ATOM 5415 O O . ILE B 1 343 ? -1.568 14.664 -4.746 1 98.75 343 ILE B O 1
ATOM 5419 N N . VAL B 1 344 ? -1.198 16.156 -3.117 1 98.69 344 VAL B N 1
ATOM 5420 C CA . VAL B 1 344 ? -2.566 16.109 -2.613 1 98.69 344 VAL B CA 1
ATOM 5421 C C . VAL B 1 344 ? -3.537 16.547 -3.707 1 98.69 344 VAL B C 1
ATOM 5423 O O . VAL B 1 344 ? -4.543 15.883 -3.959 1 98.69 344 VAL B O 1
ATOM 5426 N N . ASP B 1 345 ? -3.191 17.688 -4.316 1 97.94 345 ASP B N 1
ATOM 5427 C CA . ASP B 1 345 ? -3.986 18.188 -5.438 1 97.94 345 ASP B CA 1
ATOM 5428 C C . ASP B 1 345 ? -4.098 17.141 -6.539 1 97.94 345 ASP B C 1
ATOM 5430 O O . ASP B 1 345 ? -5.184 16.906 -7.078 1 97.94 345 ASP B O 1
ATOM 5434 N N . ALA B 1 346 ? -3.021 16.453 -6.859 1 98.56 346 ALA B N 1
ATOM 5435 C CA . ALA B 1 346 ? -2.986 15.445 -7.91 1 98.56 346 ALA B CA 1
ATOM 5436 C C . ALA B 1 346 ? -3.816 14.227 -7.527 1 98.56 346 ALA B C 1
ATOM 5438 O O . ALA B 1 346 ? -4.434 13.594 -8.383 1 98.56 346 ALA B O 1
ATOM 5439 N N . ILE B 1 347 ? -3.824 13.836 -6.27 1 98.81 347 ILE B N 1
ATOM 5440 C CA . ILE B 1 347 ? -4.645 12.719 -5.82 1 98.81 347 ILE B CA 1
ATOM 5441 C C . ILE B 1 347 ? -6.121 13.023 -6.078 1 98.81 347 ILE B C 1
ATOM 5443 O O . ILE B 1 347 ? -6.855 12.18 -6.59 1 98.81 347 ILE B O 1
ATOM 5447 N N . TYR B 1 348 ? -6.57 14.25 -5.75 1 98.44 348 TYR B N 1
ATOM 5448 C CA . TYR B 1 348 ? -7.953 14.641 -5.996 1 98.44 348 TYR B CA 1
ATOM 5449 C C . TYR B 1 348 ? -8.273 14.594 -7.484 1 98.44 348 TYR B C 1
ATOM 5451 O O . TYR B 1 348 ? -9.305 14.047 -7.883 1 98.44 348 TYR B O 1
ATOM 5459 N N . ARG B 1 349 ? -7.391 15.133 -8.297 1 98.19 349 ARG B N 1
ATOM 5460 C CA . ARG B 1 349 ? -7.613 15.148 -9.742 1 98.19 349 ARG B CA 1
ATOM 5461 C C . ARG B 1 349 ? -7.652 13.734 -10.305 1 98.19 349 ARG B C 1
ATOM 5463 O O . ARG B 1 349 ? -8.484 13.422 -11.156 1 98.19 349 ARG B O 1
ATOM 5470 N N . SER B 1 350 ? -6.754 12.93 -9.836 1 98.75 350 SER B N 1
ATOM 5471 C CA . SER B 1 350 ? -6.711 11.539 -10.281 1 98.75 350 SER B CA 1
ATOM 5472 C C . SER B 1 350 ? -7.988 10.797 -9.898 1 98.75 350 SER B C 1
ATOM 5474 O O . SER B 1 350 ? -8.531 10.039 -10.703 1 98.75 350 SER B O 1
ATOM 5476 N N . ALA B 1 351 ? -8.422 10.992 -8.711 1 98.56 351 ALA B N 1
ATOM 5477 C CA . ALA B 1 351 ? -9.656 10.359 -8.242 1 98.56 351 ALA B CA 1
ATOM 5478 C C . ALA B 1 351 ? -10.852 10.781 -9.094 1 98.56 351 ALA B C 1
ATOM 5480 O O . ALA B 1 351 ? -11.719 9.961 -9.398 1 98.56 351 ALA B O 1
ATOM 5481 N N . GLU B 1 352 ? -10.906 12.008 -9.422 1 97.62 352 GLU B N 1
ATOM 5482 C CA . GLU B 1 352 ? -12.008 12.547 -10.211 1 97.62 352 GLU B CA 1
ATOM 5483 C C . GLU B 1 352 ? -11.984 11.984 -11.633 1 97.62 352 GLU B C 1
ATOM 5485 O O . GLU B 1 352 ? -13.023 11.586 -12.164 1 97.62 352 GLU B O 1
ATOM 5490 N N . SER B 1 353 ? -10.789 11.891 -12.234 1 97.5 353 SER B N 1
ATOM 5491 C CA . SER B 1 353 ? -10.688 11.492 -13.633 1 97.5 353 SER B CA 1
ATOM 5492 C C . SER B 1 353 ? -10.648 9.977 -13.773 1 97.5 353 SER B C 1
ATOM 5494 O O . SER B 1 353 ? -10.883 9.438 -14.859 1 97.5 353 SER B O 1
ATOM 5496 N N . GLY B 1 354 ? -10.227 9.328 -12.711 1 97.19 354 GLY B N 1
ATOM 5497 C CA . GLY B 1 354 ? -10.016 7.891 -12.781 1 97.19 354 GLY B CA 1
ATOM 5498 C C . GLY B 1 354 ? -8.727 7.512 -13.484 1 97.19 354 GLY B C 1
ATOM 5499 O O . GLY B 1 354 ? -8.57 6.371 -13.922 1 97.19 354 GLY B O 1
ATOM 5500 N N . GLN B 1 355 ? -7.809 8.523 -13.648 1 97.56 355 GLN B N 1
ATOM 5501 C CA . GLN B 1 355 ? -6.562 8.312 -14.375 1 97.56 355 GLN B CA 1
ATOM 5502 C C . GLN B 1 355 ? -5.379 8.906 -13.617 1 97.56 355 GLN B C 1
ATOM 5504 O O . GLN B 1 355 ? -5.555 9.766 -12.75 1 97.56 355 GLN B O 1
ATOM 5509 N N . GLU B 1 356 ? -4.281 8.383 -13.969 1 98.56 356 GLU B N 1
ATOM 5510 C CA . GLU B 1 356 ? -3.037 8.93 -13.438 1 98.56 356 GLU B CA 1
ATOM 5511 C C . GLU B 1 356 ? -2.844 10.383 -13.859 1 98.56 356 GLU B C 1
ATOM 5513 O O . GLU B 1 356 ? -3.146 10.75 -15 1 98.56 356 GLU B O 1
ATOM 5518 N N . VAL B 1 357 ? -2.316 11.203 -12.938 1 98.5 357 VAL B N 1
ATOM 5519 C CA . VAL B 1 357 ? -1.956 12.594 -13.227 1 98.5 357 VAL B CA 1
ATOM 5520 C C . VAL B 1 357 ? -0.442 12.703 -13.391 1 98.5 357 VAL B C 1
ATOM 5522 O O . VAL B 1 357 ? 0.317 12.289 -12.508 1 98.5 357 VAL B O 1
ATOM 5525 N N . THR B 1 358 ? 0.015 13.203 -14.5 1 98.12 358 THR B N 1
ATOM 5526 C CA . THR B 1 358 ? 1.429 13.492 -14.711 1 98.12 358 THR B CA 1
ATOM 5527 C C . THR B 1 358 ? 1.766 14.906 -14.25 1 98.12 358 THR B C 1
ATOM 5529 O O . THR B 1 358 ? 1.106 15.867 -14.648 1 98.12 358 THR B O 1
ATOM 5532 N N . LEU B 1 359 ? 2.785 14.914 -13.391 1 96 359 LEU B N 1
ATOM 5533 C CA . LEU B 1 359 ? 3.164 16.203 -12.828 1 96 359 LEU B CA 1
ATOM 5534 C C . LEU B 1 359 ? 4.406 16.766 -13.516 1 96 359 LEU B C 1
ATOM 5536 O O . LEU B 1 359 ? 5.309 16 -13.883 1 96 359 LEU B O 1
ATOM 5540 N N . ARG B 1 360 ? 4.461 18 -13.969 1 80.06 360 ARG B N 1
ATOM 5541 C CA . ARG B 1 360 ? 5.566 18.719 -14.602 1 80.06 360 ARG B CA 1
ATOM 5542 C C . ARG B 1 360 ? 6.363 19.516 -13.586 1 80.06 360 ARG B C 1
ATOM 5544 O O . ARG B 1 360 ? 5.809 19.984 -12.586 1 80.06 360 ARG B O 1
#

pLDDT: mean 94.1, std 10.64, range [37.25, 98.94]

InterPro domains:
  IPR000683 Gfo/Idh/MocA-like oxidoreductase, N-terminal [PF01408] (9-127)
  IPR036291 NAD(P)-binding domain superfamily [SSF51735] (3-159)
  IPR052515 Gfo/Idh/MocA Oxidoreductase [PTHR43249] (4-358)
  IPR055170 GFO/IDH/MocA-like oxidoreductase domain [PF22725] (137-278)

Organism: NCBI:txid1204385

Sequence (720 aa):
MSTTNKTWRVAFIGAGSIVQRGHIPAFQRLPNVETVAVCDVNQERARQVAESTGIGQVFSDYQEMLAQVQPDITVVATPNVFHKPMALAALEAGSHVLCEKPLALTYADAREMMDRAAEKGLVLTVGTHFRWSAPMQACKAHVDAGFFGEIYAVRTLWQRRAGIPGYGSWFTNKDLAGGGCLLDIGVHALDRALYLMGYPQPVTVSGTLFAKFGPRGQGLGGWGSDIFQPGAGARFDVDDMAWAFVRFDNGSVLQFQVAWASHYPEQFFTELFGTEGGAYVGNRDDVELYTTLNGQQVQIQVQVPQESLGSYPRLVENLVRHLDGDPTAEIVTPQQALTSVKIVDAIYRSAESGQEVTLRMSTTNKTWRVAFIGAGSIVQRGHIPAFQRLPNVETVAVCDVNQERARQVAESTGIGQVFSDYQEMLAQVQPDITVVATPNVFHKPMALAALEAGSHVLCEKPLALTYADAREMMDRAAEKGLVLTVGTHFRWSAPMQACKAHVDAGFFGEIYAVRTLWQRRAGIPGYGSWFTNKDLAGGGCLLDIGVHALDRALYLMGYPQPVTVSGTLFAKFGPRGQGLGGWGSDIFQPGAGARFDVDDMAWAFVRFDNGSVLQFQVAWASHYPEQFFTELFGTEGGAYVGNRDDVELYTTLNGQQVQIQVQVPQESLGSYPRLVENLVRHLDGDPTAEIVTPQQALTSVKIVDAIYRSAESGQEVTLR

Radius of gyration: 29.59 Å; Cα contacts (8 Å, |Δi|>4): 1746; chains: 2; bounding box: 58×94×59 Å

Solvent-accessible surface area (backbone atoms only — not comparable to full-atom values): 36065 Å² total; per-residue (Å²): 124,81,74,75,83,64,66,43,35,31,29,31,39,31,58,45,66,64,37,65,70,32,50,52,56,29,45,65,70,38,89,50,40,42,64,47,32,32,16,15,79,51,46,69,52,14,46,53,52,24,66,77,69,66,30,80,35,69,30,56,44,64,67,58,42,43,70,73,64,51,37,48,31,35,35,42,50,61,58,40,70,49,36,54,65,52,48,50,52,37,42,72,57,66,15,25,33,43,28,33,66,48,63,39,82,38,44,67,56,37,50,51,52,47,50,52,21,56,74,70,73,41,56,59,32,50,55,67,34,66,61,54,24,49,41,44,42,53,53,41,52,39,50,77,69,49,54,24,57,56,66,48,35,36,40,26,30,37,32,27,37,46,47,28,56,19,36,54,32,58,60,24,28,36,87,34,32,70,32,18,28,50,54,66,53,28,50,57,35,51,46,50,47,34,63,64,66,65,58,64,55,64,34,37,25,36,22,43,68,39,53,79,33,54,68,71,56,40,32,65,28,97,45,58,85,78,31,78,60,55,49,80,72,42,52,51,71,35,36,29,25,35,40,35,38,36,37,29,73,84,68,23,37,37,43,40,39,27,24,20,39,44,30,44,79,66,43,51,38,40,37,42,38,19,73,48,10,15,35,40,42,29,78,90,58,38,32,37,37,21,33,67,56,93,87,34,81,44,76,42,79,52,84,53,63,84,64,86,65,55,23,47,38,48,47,44,48,21,45,53,37,35,75,72,63,39,85,83,38,63,70,52,44,62,67,56,53,48,53,53,33,41,52,54,33,30,29,53,52,4,33,73,71,72,40,66,34,78,50,132,125,84,73,76,83,64,65,43,34,32,29,30,39,30,60,44,68,62,38,65,70,32,48,51,56,30,47,64,70,37,89,51,39,42,64,48,33,31,18,15,78,54,46,68,52,14,46,51,52,22,67,79,69,68,33,79,35,69,30,56,43,64,69,59,43,42,70,73,65,50,36,47,32,35,35,43,50,62,58,41,70,51,37,54,65,52,51,50,52,38,43,73,58,66,15,27,33,43,28,34,64,48,62,38,83,40,44,69,55,36,50,51,54,48,50,50,23,56,76,69,72,41,55,58,32,52,54,67,33,64,60,55,26,50,42,45,45,55,52,41,54,40,51,77,70,48,54,25,56,57,64,48,36,33,42,26,30,38,33,27,38,45,46,28,56,19,38,55,27,60,60,24,29,36,90,35,33,73,33,18,28,50,54,66,54,27,51,57,36,50,45,50,47,36,63,63,66,66,58,64,55,64,34,36,25,36,22,44,68,39,54,79,34,56,72,71,69,38,32,62,28,98,45,56,86,62,49,47,81,53,49,95,79,47,53,51,70,35,35,29,27,34,41,35,39,36,36,28,73,85,68,24,37,37,44,40,40,27,24,20,41,44,32,44,79,66,45,53,38,39,37,42,37,20,72,50,11,15,36,41,42,27,79,91,58,39,31,37,38,20,33,68,56,94,88,34,81,46,78,43,79,53,85,52,64,84,63,85,65,56,23,46,38,48,46,45,49,20,44,53,38,34,75,74,65,39,86,83,38,62,68,51,44,62,67,57,52,47,52,54,33,42,52,54,35,30,29,55,51,5,34,73,69,72,41,66,34,78,50,131

Foldseek 3Di:
DPLVLAQFEEEEEDLDPCCLPFVLVLQVVDPRYDHAEYEDLPQVSRVVSCVVRVHDYYYPDLLVVCVVVVGQEYEYDFQAQCLQVSLLSNVVSVHAYEYEFPNHQALVSLVVSQVSCVVSVHHYFYPLLVCQDLLNVVLLVCLVVCQFPQFAEKEWEWEAAAAFAAFQALQQPCVRRVAHFCRPCVLNRVLSACSSNVLFAWFKKAKAFADDAQCQLHRHDPHYPVRPPSPNPGHGDHTQKMWMKIAGPVNHIYTYIYGSHDPDHTWGWMWIHGPAKIWIRTPSRWIWIWGDDPNRTDIDTDDGPPDPDGSSSLQSVLVVCVVSPNPVRDGCHSSNSSSSSNRSSQNVVNNVVVHMDGDD/DPLVLAQFEEEEEDLDPCCLPFALVLQVVDPRYDHAEYEDLPQVSRVVSCVVRVHDYYYPDLLVVCVPVVGQEYEYDFFAQCLQVSLLSNVVSVHAYEYEFPNHQALVSLVVSQVSCVVSVHHYFYPLLVCQDLLNVVLLVCLVVCQFPQFAEKEWEWEAAAAFAAFQALQQPCVRRVAHFCRPCVLNRVLSACSSNVLFAWFKKAKAFADDAVLVVHRHDPHYPCSPPPDNPGRGDHTQKMWMKIAGPVNHIYTYIYGSHDPDHTWGWMWIHGPAKIWIRTPSRWIWIWGDDPNDTDIDTDDGPPDPDGSSSLQSVLVVCVVSPNPVRDGCHSSSSSSSSNRSSQNVVNNVVVHMDGDD